Protein 6L1K (pdb70)

Foldseek 3Di:
DDDDADFQAAEAEADPPLLVLLVVQCVPWDPQAEEEEEEEDPCPVCVVVVNVVSNVVSCVVNVRHYDYDYHADPQGAVVSLVVLLVCCQVVVHQEYEQEEAQRSLLSRLLNFQSNPDPDDSCCLFVVVDPGDAGSAYEYEYLDDDLPQQGAQKHWHAHVVVRRITMRGDNNSGHHYYYHYLQSQLPPDLVVLLLRLLVLLLLLVQLQLFPFDDLVQLNVVSLVLNLLSLVLVLVCSVVVRDRVSSSSSSVSSVCSNSCPSSPRGDGKCLQVLLLVLVVVVDVDRSSLSSLQQVLLVCVLLCPLCVVSLLVSLCSRVVGSDNVVSSVVSNVSSVSSVHDHAPVVVVDDLPCQLVSLCVSQPPHQFGIDSDTAGSVSSSSSNVSRD

Organism: Fusobacterium nucleatum subsp. nucleatum (strain ATCC 25586 / DSM 15643 / BCRC 10681 / CIP 101130 / JCM 8532 / KCTC 2640 / LMG 13131 / VPI 4355) (NCBI:txid190304)

Radius of gyration: 21.59 Å; Cα contacts (8 Å, |Δi|>4): 671; chains: 1; bounding box: 54×43×61 Å

Sequence (384 aa):
DNFNYKNDTKIIFGKDNYSEIGKNIKIFSKKTPKILLHYEADGELIKKLGIYEKVISSLKEFDIEFIELGGVVPNPRLSLVYEGIKICKEENITFILAVGGASVIDSAKAISLGAVDNGDVWDFFTAKRIPQDTLGIGVVLTIPGAGSEMSESSIITDENKKQKAVCDTEVNFPKFAILNPEVCYTIPDRLMAAGIVDILSHLMERYFTKSIDTALSDSLIEATMKIVIKYGPLLMKDRKNYNYCSQIMWAATMAHNGMIACGRVADWASHRRIEHEISGIYDLTHGIGMAIIFPAWMKYTKNIRPQIFEKFFKEVFNTVNIDEGINKLEEFFKSLGINLKLSDYGITEEYFSLMAEKALGNSETLGRFMQLNKQDIINILNLAK

InterPro domains:
  IPR001670 Alcohol dehydrogenase, iron-type/glycerol dehydrogenase GldA [PF00465] (10-182)
  IPR018211 Alcohol dehydrogenase, iron-type, conserved site [PS00060] (269-289)
  IPR044731 Butanol dehydrogenase-like [PTHR43633] (1-383)
  IPR044731 Butanol dehydrogenase-like [cd08187] (3-382)
  IPR056798 Fe-containing alcohol dehydrogenase-like, C-terminal [PF25137] (194-382)

Solvent-accessible surface area: 17278 Å² total; per-residue (Å²): 1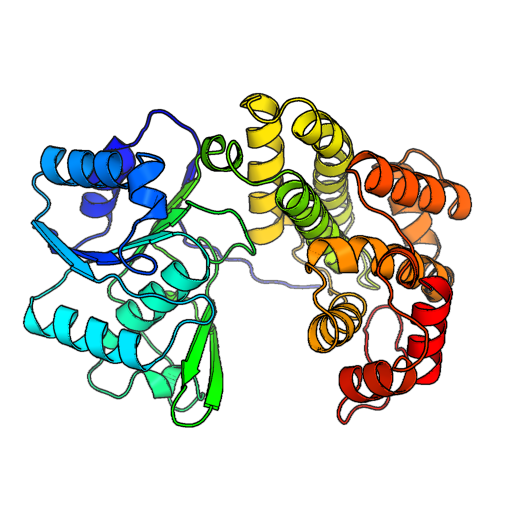28,154,118,153,90,127,40,76,13,84,54,13,75,10,79,121,29,46,40,53,0,0,105,1,0,85,107,73,12,141,112,106,10,41,0,0,1,0,13,49,41,95,2,93,69,12,79,168,59,18,11,38,92,96,1,41,67,4,0,166,108,31,135,7,108,62,48,64,22,19,36,2,58,108,86,9,107,7,75,36,0,87,67,0,14,102,31,4,99,114,66,113,10,23,0,0,0,0,1,3,7,50,14,0,0,11,1,0,2,0,0,1,1,1,15,63,20,152,39,64,2,9,24,14,10,42,98,133,83,137,10,152,84,14,42,1,5,0,0,7,9,4,88,43,50,89,2,12,7,7,35,59,28,0,58,1,12,7,74,147,133,170,82,132,14,77,5,88,25,67,33,4,18,1,69,0,0,6,2,6,0,51,16,4,41,88,25,79,82,110,87,8,2,3,24,0,0,50,14,0,2,42,4,0,8,43,0,2,3,123,16,107,138,18,73,131,14,9,57,71,0,10,55,16,0,97,60,0,26,128,40,0,27,70,0,18,168,66,36,144,37,59,77,48,0,14,61,3,12,109,4,12,7,50,2,40,40,18,102,7,14,28,15,24,89,18,7,91,0,2,72,92,2,1,96,11,0,40,60,55,51,150,10,40,70,0,4,0,0,0,4,0,3,4,3,4,0,66,59,0,57,126,72,75,62,147,9,0,69,71,0,0,95,77,8,14,115,24,93,78,29,93,69,0,5,77,91,0,36,98,12,0,136,49,7,69,6,84,33,126,0,66,73,65,59,3,83,94,122,82,6,49,69,2,0,73,94,5,19,49,165,66,145,50,20,10,106,4,44,121,0,66,81,99,20,0,26,46,0,0,60,82,5,103

Secondary structure (DSSP, 8-state):
--------PEEEE-SS-THHHHHHHHHHSPSS-EEEEEEETTSHHHHHTTHHHHHHHHHHHTT-EEEEEEEE-SS-BHHHHHHHHHHHHHHT--EEEEEESHHHHHHHHHHHHHHT-SS-THHHHTTS--------EEEEESS--S-GGG-SEEEEEETTTTEEEEEE-GGGS-SEEEE-GGGGGGS-HHHHHHHHHHHHHHHHHHHS-S--S-HHHHHHHHHHHHHHHHHHHHHHHSTT-HHHHHHHHHHHHHHHH-GGGTT-----HHHHHHHHHHHHS---HHHHHHHHHHHHHHHHTTT-HHHHHHHHHHHHS-S-HHHHHHHHHHHHHHTT----GGGGT--STTHHHHHHHHHTT-S-B-SSS-B-HHHHHHHHHHH-

CATH classification: 3.40.50.1970 (+1 more: 1.20.1090.10)

B-factor: mean 29.01, std 11.13, range [10.98, 73.54]

Nearest PDB structures (foldseek):
  7fjg-assembly1_A  TM=9.986E-01  e=8.943E-63  Fusobacterium nucleatum subsp. nucleatum ATCC 25586
  7w9x-assembly1_A  TM=9.198E-01  e=1.459E-39  Bacillus spizizenii ATCC 6633 = JCM 2499
  7w9y-assembly1_B  TM=8.621E-01  e=3.861E-37  Bacillus spizizenii ATCC 6633 = JCM 2499
  1vlj-assembly1_A  TM=8.525E-01  e=1.214E-35  Thermotoga maritima MSB8
  7w9z-assembly1_B  TM=7.978E-01  e=3.936E-33  Bacillus spizizenii ATCC 6633 = JCM 2499

Structure (mmCIF, N/CA/C/O backbone):
data_6L1K
#
_entry.id   6L1K
#
_cell.length_a   64.773
_cell.length_b   78.846
_cell.length_c   215.218
_cell.angle_alpha   90.000
_cell.angle_beta   90.000
_cell.angle_gamma   90.000
#
_symmetry.space_group_name_H-M   'I 2 2 2'
#
loop_
_entity.id
_entity.type
_entity.pdbx_description
1 polymer 'NADH-dependent butanol dehydrogenase A'
2 non-polymer 'PHOSPHATE ION'
3 water water
#
loop_
_atom_site.group_PDB
_atom_site.id
_atom_site.type_symbol
_atom_site.label_atom_id
_atom_site.label_alt_id
_atom_site.label_comp_id
_atom_site.label_asym_id
_atom_site.label_entity_id
_atom_site.label_seq_id
_atom_site.pdbx_PDB_ins_code
_atom_site.Cartn_x
_atom_site.Cartn_y
_atom_site.Cartn_z
_atom_site.occupancy
_atom_site.B_iso_or_equiv
_atom_site.auth_seq_id
_atom_site.auth_comp_id
_atom_site.auth_asym_id
_atom_site.auth_atom_id
_atom_site.pdbx_PDB_model_num
ATOM 1 N N . ASP A 1 2 ? -17.03242 5.31780 -37.65460 1.000 44.30061 2 ASP A N 1
ATOM 2 C CA . ASP A 1 2 ? -17.58202 5.43473 -36.30473 1.000 47.26695 2 ASP A CA 1
ATOM 3 C C . ASP A 1 2 ? -16.51176 5.25983 -35.22011 1.000 44.36900 2 ASP A C 1
ATOM 4 O O . ASP A 1 2 ? -15.40201 4.78192 -35.48612 1.000 38.51307 2 ASP A O 1
ATOM 9 N N . ASN A 1 3 ? -16.88398 5.63308 -33.99706 1.000 33.80434 3 ASN A N 1
ATOM 10 C CA . ASN A 1 3 ? -15.95200 5.76877 -32.89059 1.000 33.36901 3 ASN A CA 1
ATOM 11 C C . ASN A 1 3 ? -15.36253 4.42164 -32.47913 1.000 32.25824 3 ASN A C 1
ATOM 12 O O . ASN A 1 3 ? -15.95563 3.35758 -32.67819 1.000 30.77897 3 ASN A O 1
ATOM 17 N N . PHE A 1 4 ? -14.18039 4.48426 -31.87087 1.000 28.96142 4 PHE A N 1
ATOM 18 C CA . PHE A 1 4 ? -13.53806 3.28726 -31.34705 1.000 26.78877 4 PHE A CA 1
ATOM 19 C C . PHE A 1 4 ? -12.55593 3.69229 -30.26262 1.000 26.52039 4 PHE A C 1
ATOM 20 O O . PHE A 1 4 ? -12.08602 4.83431 -30.21388 1.000 23.64957 4 PHE A O 1
ATOM 28 N N . ASN A 1 5 ? -12.23503 2.72065 -29.41282 1.000 21.71901 5 ASN A N 1
ATOM 29 C CA . ASN A 1 5 ? -11.18591 2.83543 -28.41645 1.000 23.16544 5 ASN A CA 1
ATOM 30 C C . ASN A 1 5 ? -10.10686 1.81208 -28.72804 1.000 26.70170 5 ASN A C 1
ATOM 31 O O . ASN A 1 5 ? -10.39524 0.70973 -29.20455 1.000 25.78249 5 ASN A O 1
ATOM 36 N N . TYR A 1 6 ? -8.86175 2.17506 -28.45137 1.000 22.34704 6 TYR A N 1
ATOM 37 C CA . TYR A 1 6 ? -7.75064 1.26437 -28.67672 1.000 22.78551 6 TYR A CA 1
ATOM 38 C C . TYR A 1 6 ? -6.82374 1.31725 -27.47808 1.000 24.25266 6 TYR A C 1
ATOM 39 O O . TYR A 1 6 ? -6.48528 2.40246 -27.00540 1.000 20.92022 6 TYR A O 1
ATOM 48 N N . LYS A 1 7 ? -6.39631 0.14832 -27.00394 1.000 24.04471 7 LYS A N 1
ATOM 49 C CA . LYS A 1 7 ? -5.35677 0.10394 -25.98302 1.000 24.92830 7 LYS A CA 1
ATOM 50 C C . LYS A 1 7 ? -4.70197 -1.26701 -26.00481 1.000 29.20172 7 LYS A C 1
ATOM 51 O O . LYS A 1 7 ? -5.39260 -2.28899 -26.03528 1.000 27.58038 7 LYS A O 1
ATOM 57 N N . ASN A 1 8 ? -3.37695 -1.28711 -25.98532 1.000 26.11001 8 ASN A N 1
ATOM 58 C CA . ASN A 1 8 ? -2.64243 -2.52887 -25.80446 1.000 25.73296 8 ASN A CA 1
ATOM 59 C C . ASN A 1 8 ? -1.41250 -2.21823 -24.97252 1.000 29.23436 8 ASN A C 1
ATOM 60 O O . ASN A 1 8 ? -0.55492 -1.44192 -25.40402 1.000 35.00544 8 ASN A O 1
ATOM 65 N N . ASP A 1 9 ? -1.33696 -2.84142 -23.79350 1.000 26.23224 9 ASP A N 1
ATOM 66 C CA . ASP A 1 9 ? -0.37246 -2.56390 -22.73420 1.000 32.02839 9 ASP A CA 1
ATOM 67 C C . ASP A 1 9 ? 0.94674 -3.32004 -22.87596 1.000 29.19085 9 ASP A C 1
ATOM 68 O O . ASP A 1 9 ? 1.90423 -2.99750 -22.16653 1.000 30.26284 9 ASP A O 1
ATOM 73 N N . THR A 1 10 ? 1.00573 -4.33595 -23.72630 1.000 25.04479 10 THR A N 1
ATOM 74 C CA . THR A 1 10 ? 2.09146 -5.30287 -23.68539 1.000 22.01055 10 THR A CA 1
ATOM 75 C C . THR A 1 10 ? 3.34264 -4.74158 -24.34791 1.000 22.63513 10 THR A C 1
ATOM 76 O O . THR A 1 10 ? 3.28401 -4.23230 -25.47182 1.000 20.80887 10 THR A O 1
ATOM 80 N N . LYS A 1 11 ? 4.47699 -4.83352 -23.65360 1.000 18.95906 11 LYS A N 1
ATOM 81 C CA . LYS A 1 11 ? 5.74410 -4.43472 -24.25304 1.000 21.32649 11 LYS A CA 1
ATOM 82 C C . LYS A 1 11 ? 6.21663 -5.54091 -25.19124 1.000 19.55762 11 LYS A C 1
ATOM 83 O O . LYS A 1 11 ? 6.31690 -6.70297 -24.78685 1.000 21.02280 11 LYS A O 1
ATOM 89 N N . ILE A 1 12 ? 6.48761 -5.18949 -26.44835 1.000 18.32658 12 ILE A N 1
ATOM 90 C CA . ILE A 1 12 ? 6.96570 -6.14760 -27.44820 1.000 18.74129 12 ILE A CA 1
ATOM 91 C C . ILE A 1 12 ? 8.47888 -6.04621 -27.52431 1.000 20.35604 12 ILE A C 1
ATOM 92 O O . ILE A 1 12 ? 9.01872 -4.95373 -27.71067 1.000 22.92282 12 ILE A O 1
ATOM 97 N N . ILE A 1 13 ? 9.16128 -7.17988 -27.38763 1.000 19.28553 13 ILE A N 1
ATOM 98 C CA . ILE A 1 13 ? 10.61349 -7.25946 -27.49788 1.000 20.78727 13 ILE A CA 1
ATOM 99 C C . ILE A 1 13 ? 10.88567 -8.14866 -28.70507 1.000 18.82741 13 ILE A C 1
ATOM 100 O O . ILE A 1 13 ? 10.73463 -9.37301 -28.62530 1.000 18.26906 13 ILE A O 1
ATOM 105 N N . PHE A 1 14 ? 11.25405 -7.54002 -29.82937 1.000 18.05018 14 PHE A N 1
ATOM 106 C CA . PHE A 1 14 ? 11.28451 -8.22226 -31.12032 1.000 19.70268 14 PHE A CA 1
ATOM 107 C C . PHE A 1 14 ? 12.72054 -8.44539 -31.55840 1.000 19.31859 14 PHE A C 1
ATOM 108 O O . PHE A 1 14 ? 13.51705 -7.50685 -31.55321 1.000 21.37595 14 PHE A O 1
ATOM 116 N N . GLY A 1 15 ? 13.04094 -9.67758 -31.96666 1.000 20.10079 15 GLY A N 1
ATOM 117 C CA . GLY A 1 15 ? 14.33390 -9.92159 -32.57101 1.000 21.95288 15 GLY A CA 1
ATOM 118 C C . GLY A 1 15 ? 14.98198 -11.16836 -32.00220 1.000 23.41719 15 GLY A C 1
ATOM 119 O O . GLY A 1 15 ? 14.33415 -11.98402 -31.33865 1.000 22.62043 15 GLY A O 1
ATOM 120 N N . LYS A 1 16 ? 16.28393 -11.30776 -32.25066 1.000 25.14651 16 LYS A N 1
ATOM 121 C CA . LYS A 1 16 ? 17.03682 -12.50328 -31.89126 1.000 25.03683 16 LYS A CA 1
ATOM 122 C C . LYS A 1 16 ? 18.29397 -12.11993 -31.11582 1.000 26.40581 16 LYS A C 1
ATOM 123 O O . LYS A 1 16 ? 18.64374 -10.94198 -30.99791 1.000 28.33995 16 LYS A O 1
ATOM 129 N N . ASP A 1 17 ? 18.98821 -13.14203 -30.60058 1.000 30.58935 17 ASP A N 1
ATOM 130 C CA . ASP A 1 17 ? 20.29231 -12.97081 -29.93965 1.000 32.66561 17 ASP A CA 1
ATOM 131 C C . ASP A 1 17 ? 20.19954 -12.00805 -28.75908 1.000 32.20768 17 ASP A C 1
ATOM 132 O O . ASP A 1 17 ? 21.10428 -11.20877 -28.51111 1.000 38.96071 17 ASP A O 1
ATOM 137 N N . ASN A 1 18 ? 19.10136 -12.08079 -28.02386 1.000 30.10108 18 ASN A N 1
ATOM 138 C CA . ASN A 1 18 ? 18.77019 -11.05780 -27.04043 1.000 36.43910 18 ASN A CA 1
ATOM 139 C C . ASN A 1 18 ? 18.16023 -11.69067 -25.79858 1.000 37.47911 18 ASN A C 1
ATOM 140 O O . ASN A 1 18 ? 17.24049 -11.13784 -25.18935 1.000 35.33413 18 ASN A O 1
ATOM 145 N N . TYR A 1 19 ? 18.64861 -12.86984 -25.41100 1.000 37.29674 19 TYR A N 1
ATOM 146 C CA . TYR A 1 19 ? 17.99384 -13.60410 -24.33315 1.000 35.91308 19 TYR A CA 1
ATOM 147 C C . TYR A 1 19 ? 18.18712 -12.95334 -22.97158 1.000 31.07139 19 TYR A C 1
ATOM 148 O O . TYR A 1 19 ? 17.42809 -13.25728 -22.04392 1.000 32.34663 19 TYR A O 1
ATOM 157 N N . SER A 1 20 ? 19.15561 -12.04623 -22.83442 1.000 30.11902 20 SER A N 1
ATOM 158 C CA . SER A 1 20 ? 19.25259 -11.27699 -21.60244 1.000 33.10389 20 SER A CA 1
ATOM 159 C C . SER A 1 20 ? 18.04092 -10.37831 -21.40647 1.000 34.88343 20 SER A C 1
ATOM 160 O O . SER A 1 20 ? 17.81929 -9.89662 -20.29126 1.000 31.71202 20 SER A O 1
ATOM 163 N N . GLU A 1 21 ? 17.25183 -10.14059 -22.46518 1.000 31.42242 21 GLU A N 1
ATOM 164 C CA . GLU A 1 21 ? 16.02037 -9.37609 -22.30077 1.000 30.19573 21 GLU A CA 1
ATOM 165 C C . GLU A 1 21 ? 15.07233 -10.04886 -21.31369 1.000 24.61172 21 GLU A C 1
ATOM 166 O O . GLU A 1 21 ? 14.26358 -9.36558 -20.67716 1.000 26.35976 21 GLU A O 1
ATOM 172 N N . ILE A 1 22 ? 15.14353 -11.37914 -21.18242 1.000 23.35684 22 ILE A N 1
ATOM 173 C CA . ILE A 1 22 ? 14.27365 -12.09145 -20.24565 1.000 26.57886 22 ILE A CA 1
ATOM 174 C C . ILE A 1 22 ? 14.52565 -11.60666 -18.82061 1.000 27.86617 22 ILE A C 1
ATOM 175 O O . ILE A 1 22 ? 13.61400 -11.13470 -18.12845 1.000 25.84527 22 ILE A O 1
ATOM 180 N N . GLY A 1 23 ? 15.77412 -11.71548 -18.36449 1.000 31.87964 23 GLY A N 1
ATOM 181 C CA . GLY A 1 23 ? 16.09479 -11.27716 -17.01308 1.000 31.85049 23 GLY A CA 1
ATOM 182 C C . GLY A 1 23 ? 15.88125 -9.78924 -16.81861 1.000 30.08155 23 GLY A C 1
ATOM 183 O O . GLY A 1 23 ? 15.33900 -9.36464 -15.79827 1.000 31.43577 23 GLY A O 1
ATOM 184 N N . LYS A 1 24 ? 16.28096 -8.97856 -17.80879 1.000 30.71647 24 LYS A N 1
ATOM 185 C CA . LYS A 1 24 ? 16.10942 -7.52979 -17.70546 1.000 30.92074 24 LYS A CA 1
ATOM 186 C C . LYS A 1 24 ? 14.64765 -7.16001 -17.49574 1.000 29.75268 24 LYS A C 1
ATOM 187 O O . LYS A 1 24 ? 14.32342 -6.30486 -16.66569 1.000 27.99867 24 LYS A O 1
ATOM 193 N N . ASN A 1 25 ? 13.74535 -7.78372 -18.25217 1.000 27.06251 25 ASN A N 1
ATOM 194 C CA . ASN A 1 25 ? 12.35730 -7.34824 -18.18603 1.000 27.79278 25 ASN A CA 1
ATOM 195 C C . ASN A 1 25 ? 11.61590 -7.94376 -16.99925 1.000 25.47156 25 ASN A C 1
ATOM 196 O O . ASN A 1 25 ? 10.66633 -7.32852 -16.50423 1.000 27.03742 25 ASN A O 1
ATOM 201 N N . ILE A 1 26 ? 12.01930 -9.12539 -16.52760 1.000 28.09275 26 ILE A N 1
ATOM 202 C CA . ILE A 1 26 ? 11.48637 -9.61329 -15.25880 1.000 26.72237 26 ILE A CA 1
ATOM 203 C C . ILE A 1 26 ? 11.78862 -8.61764 -14.14680 1.000 28.65719 26 ILE A C 1
ATOM 204 O O . ILE A 1 26 ? 10.91783 -8.29014 -13.33103 1.000 33.70826 26 ILE A O 1
ATOM 209 N N . LYS A 1 27 ? 13.02009 -8.10545 -14.10495 1.000 30.22642 27 LYS A N 1
ATOM 210 C CA . LYS A 1 27 ? 13.36244 -7.13040 -13.07338 1.000 36.17106 27 LYS A CA 1
ATOM 211 C C . LYS A 1 27 ? 12.60318 -5.82401 -13.26148 1.000 36.38653 27 LYS A C 1
ATOM 212 O O . LYS A 1 27 ? 12.26627 -5.16203 -12.27290 1.000 33.24730 27 LYS A O 1
ATOM 218 N N . ILE A 1 28 ? 12.29997 -5.45058 -14.51087 1.000 32.09952 28 ILE A N 1
ATOM 219 C CA . ILE A 1 28 ? 11.54826 -4.22143 -14.75750 1.000 29.82389 28 ILE A CA 1
ATOM 220 C C . ILE A 1 28 ? 10.14817 -4.32428 -14.16931 1.000 34.83908 28 ILE A C 1
ATOM 221 O O . ILE A 1 28 ? 9.66554 -3.40050 -13.50091 1.000 36.11530 28 ILE A O 1
ATOM 226 N N . PHE A 1 29 ? 9.47798 -5.45267 -14.38949 1.000 28.58235 29 PHE A N 1
ATOM 227 C CA . PHE A 1 29 ? 8.05245 -5.52981 -14.10607 1.000 27.99822 29 PHE A CA 1
ATOM 228 C C . PHE A 1 29 ? 7.70484 -6.22408 -12.79311 1.000 32.44868 29 PHE A C 1
ATOM 229 O O . PHE A 1 29 ? 6.55810 -6.12303 -12.34918 1.000 35.41811 29 PHE A O 1
ATOM 237 N N . SER A 1 30 ? 8.64022 -6.91661 -12.16043 1.000 34.12646 30 SER A N 1
ATOM 238 C CA . SER A 1 30 ? 8.34865 -7.57447 -10.89644 1.000 36.50406 30 SER A CA 1
ATOM 239 C C . SER A 1 30 ? 8.66530 -6.66151 -9.71600 1.000 37.09602 30 SER A C 1
ATOM 240 O O . SER A 1 30 ? 9.51709 -5.76956 -9.80339 1.000 35.93739 30 SER A O 1
ATOM 243 N N . LYS A 1 31 ? 7.96230 -6.90341 -8.60437 1.000 43.83138 31 LYS A N 1
ATOM 244 C CA . LYS A 1 31 ? 8.38031 -6.39869 -7.29905 1.000 45.96654 31 LYS A CA 1
ATOM 245 C C . LYS A 1 31 ? 9.82605 -6.81435 -7.03316 1.000 54.72236 31 LYS A C 1
ATOM 246 O O . LYS A 1 31 ? 10.29449 -7.84747 -7.52969 1.000 47.69831 31 LYS A O 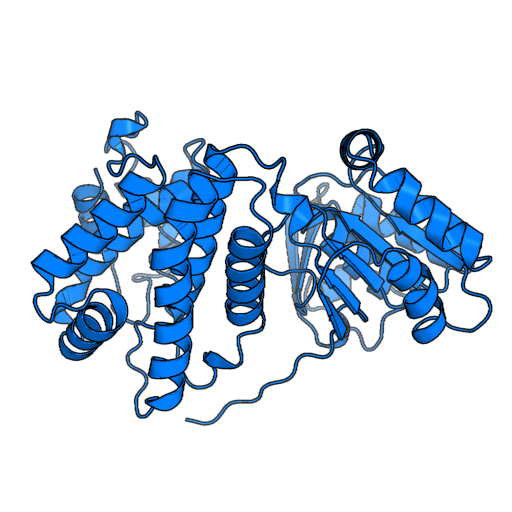1
ATOM 252 N N . LYS A 1 32 ? 10.54894 -5.99038 -6.26471 1.000 54.98098 32 LYS A N 1
ATOM 253 C CA . LYS A 1 32 ? 11.99369 -6.17086 -6.15357 1.000 53.82104 32 LYS A CA 1
ATOM 254 C C . LYS A 1 32 ? 12.30903 -7.51696 -5.50812 1.000 54.11779 32 LYS A C 1
ATOM 255 O O . LYS A 1 32 ? 11.49205 -8.10216 -4.79617 1.000 54.30302 32 LYS A O 1
ATOM 261 N N . THR A 1 33 ? 13.50905 -8.01410 -5.78655 1.000 56.49989 33 THR A N 1
ATOM 262 C CA . THR A 1 33 ? 13.82398 -9.41389 -5.56903 1.000 54.76120 33 THR A CA 1
ATOM 263 C C . THR A 1 33 ? 12.74230 -10.24332 -6.25452 1.000 48.15342 33 THR A C 1
ATOM 264 O O . THR A 1 33 ? 11.82655 -10.75356 -5.59321 1.000 43.42752 33 THR A O 1
ATOM 268 N N . PRO A 1 34 ? 12.77526 -10.35088 -7.57928 1.000 44.90562 34 PRO A N 1
ATOM 269 C CA . PRO A 1 34 ? 11.83268 -11.24434 -8.25156 1.000 37.64879 34 PRO A CA 1
ATOM 270 C C . PRO A 1 34 ? 12.04971 -12.68515 -7.82096 1.000 35.67587 34 PRO A C 1
ATOM 271 O O . PRO A 1 34 ? 13.17105 -13.12302 -7.55326 1.000 35.57244 34 PRO A O 1
ATOM 275 N N . LYS A 1 35 ? 10.94595 -13.41205 -7.73410 1.000 28.60252 35 LYS A N 1
ATOM 276 C CA . LYS A 1 35 ? 10.95107 -14.85885 -7.57060 1.000 31.64618 35 LYS A CA 1
ATOM 277 C C . LYS A 1 35 ? 9.84288 -15.35660 -8.48222 1.000 30.52675 35 LYS A C 1
ATOM 278 O O . LYS A 1 35 ? 8.66803 -15.07109 -8.23471 1.000 27.56065 35 LYS A O 1
ATOM 284 N N . ILE A 1 36 ? 10.20114 -16.03885 -9.56901 1.000 27.94206 36 ILE A N 1
ATOM 285 C CA . ILE A 1 36 ? 9.24410 -16.23680 -10.64693 1.000 26.13123 36 ILE A CA 1
ATOM 286 C C . ILE A 1 36 ? 8.82980 -17.69688 -10.72464 1.000 27.66799 36 ILE A C 1
ATOM 287 O O . ILE A 1 36 ? 9.57371 -18.61524 -10.35154 1.000 27.02638 36 ILE A O 1
ATOM 292 N N . LEU A 1 37 ? 7.61033 -17.89909 -11.19765 1.000 23.96672 37 LEU A N 1
ATOM 293 C CA . LEU A 1 37 ? 7.13190 -19.21498 -11.58978 1.000 26.01442 37 LEU A CA 1
ATOM 294 C C . LEU A 1 37 ? 7.39597 -19.39679 -13.07927 1.000 31.50762 37 LEU A C 1
ATOM 295 O O . LEU A 1 37 ? 6.89962 -18.61173 -13.90187 1.000 25.11001 37 LEU A O 1
ATOM 300 N N . LEU A 1 38 ? 8.17775 -20.42398 -13.42314 1.000 27.47278 38 LEU A N 1
ATOM 301 C CA . LEU A 1 38 ? 8.51150 -20.74093 -14.81183 1.000 29.11914 38 LEU A CA 1
ATOM 302 C C . LEU A 1 38 ? 7.53106 -21.79805 -15.30733 1.000 28.12798 38 LEU A C 1
ATOM 303 O O . LEU A 1 38 ? 7.56333 -22.94275 -14.84819 1.000 33.50342 38 LEU A O 1
ATOM 308 N N . HIS A 1 39 ? 6.66865 -21.41632 -16.25188 1.000 26.01718 39 HIS A N 1
ATOM 309 C CA . HIS A 1 39 ? 5.50709 -22.19943 -16.66069 1.000 28.83668 39 HIS A CA 1
ATOM 310 C C . HIS A 1 39 ? 5.66685 -22.65415 -18.11112 1.000 29.87938 39 HIS A C 1
ATOM 311 O O . HIS A 1 39 ? 6.10418 -21.87436 -18.96471 1.000 27.70754 39 HIS A O 1
ATOM 318 N N . TYR A 1 40 ? 5.32599 -23.91282 -18.39732 1.000 30.17632 40 TYR A N 1
ATOM 319 C CA . TYR A 1 40 ? 5.52482 -24.44113 -19.74810 1.000 32.42681 40 TYR A CA 1
ATOM 320 C C . TYR A 1 40 ? 4.70602 -25.71512 -19.94733 1.000 36.30919 40 TYR A C 1
ATOM 321 O O . TYR A 1 40 ? 4.08843 -26.24109 -19.01549 1.000 35.55151 40 TYR A O 1
ATOM 330 N N . GLU A 1 41 ? 4.73726 -26.22451 -21.18361 1.000 35.81037 41 GLU A N 1
ATOM 331 C CA . GLU A 1 41 ? 3.93754 -27.38025 -21.58053 1.000 34.01244 41 GLU A CA 1
ATOM 332 C C . GLU A 1 41 ? 4.59822 -28.68429 -21.15770 1.000 32.67329 41 GLU A C 1
ATOM 333 O O . GLU A 1 41 ? 5.81505 -28.84257 -21.27854 1.000 37.98717 41 GLU A O 1
ATOM 339 N N . ALA A 1 42 ? 3.77718 -29.63143 -20.70067 1.000 38.85927 42 ALA A N 1
ATOM 340 C CA . ALA A 1 42 ? 4.20542 -31.00260 -20.39231 1.000 41.03367 42 ALA A CA 1
ATOM 341 C C . ALA A 1 42 ? 5.43475 -30.92191 -19.48777 1.000 39.86390 42 ALA A C 1
ATOM 342 O O . ALA A 1 42 ? 5.44719 -30.11745 -18.54757 1.000 42.31846 42 ALA A O 1
ATOM 344 N N . ASP A 1 43 ? 6.48026 -31.70890 -19.72606 1.000 42.03069 43 ASP A N 1
ATOM 345 C CA . ASP A 1 43 ? 7.69104 -31.62883 -18.92427 1.000 46.59372 43 ASP A CA 1
ATOM 346 C C . ASP A 1 43 ? 8.76439 -30.79028 -19.60179 1.000 47.12172 43 ASP A C 1
ATOM 347 O O . ASP A 1 43 ? 9.94173 -30.88998 -19.24034 1.000 45.65466 43 ASP A O 1
ATOM 352 N N . GLY A 1 44 ? 8.37478 -29.95713 -20.56730 1.000 46.28311 44 GLY A N 1
ATOM 353 C CA . GLY A 1 44 ? 9.31136 -29.09050 -21.25412 1.000 44.89212 44 GLY A CA 1
ATOM 354 C C . GLY A 1 44 ? 10.17168 -29.76623 -22.29487 1.000 48.39395 44 GLY A C 1
ATOM 355 O O . GLY A 1 44 ? 11.17392 -29.18179 -22.72097 1.000 46.26834 44 GLY A O 1
ATOM 356 N N . GLU A 1 45 ? 9.80326 -30.97656 -22.73175 1.000 48.14517 45 GLU A N 1
ATOM 357 C CA . GLU A 1 45 ? 10.68685 -31.75836 -23.59442 1.000 50.82372 45 GLU A CA 1
ATOM 358 C C . GLU A 1 45 ? 11.01056 -31.01192 -24.88466 1.000 51.02949 45 GLU A C 1
ATOM 359 O O . GLU A 1 45 ? 12.14298 -31.07602 -25.38136 1.000 54.90350 45 GLU A O 1
ATOM 365 N N . LEU A 1 46 ? 10.04025 -30.27982 -25.42992 1.000 48.40412 46 LEU A N 1
ATOM 366 C CA . LEU A 1 46 ? 10.26321 -29.55504 -26.67393 1.000 52.21317 46 LEU A CA 1
ATOM 367 C C . LEU A 1 46 ? 11.23141 -28.40014 -26.44244 1.000 52.06191 46 LEU A C 1
ATOM 368 O O . LEU A 1 46 ? 12.35646 -28.42854 -26.95197 1.000 50.78598 46 LEU A O 1
ATOM 373 N N . ILE A 1 47 ? 10.81846 -27.39536 -25.65887 1.000 51.91042 47 ILE A N 1
ATOM 374 C CA . ILE A 1 47 ? 11.64805 -26.20908 -25.45549 1.000 44.68052 47 ILE A CA 1
ATOM 375 C C . ILE A 1 47 ? 13.02702 -26.57878 -24.93919 1.000 44.01085 47 ILE A C 1
ATOM 376 O O . ILE A 1 47 ? 13.98272 -25.81099 -25.11166 1.000 43.47681 47 ILE A O 1
ATOM 381 N N . LYS A 1 48 ? 13.15761 -27.75024 -24.31170 1.000 44.64989 48 LYS A N 1
ATOM 382 C CA . LYS A 1 48 ? 14.46498 -28.21969 -23.87210 1.000 47.40307 48 LYS A CA 1
ATOM 383 C C . LYS A 1 48 ? 15.31697 -28.65704 -25.05902 1.000 51.12178 48 LYS A C 1
ATOM 384 O O . LYS A 1 48 ? 16.48378 -28.26269 -25.17749 1.000 49.34946 48 LYS A O 1
ATOM 390 N N . LYS A 1 49 ? 14.75062 -29.46658 -25.95755 1.000 49.30885 49 LYS A N 1
ATOM 391 C CA . LYS A 1 49 ? 15.54325 -29.93821 -27.08751 1.000 54.84231 49 LYS A CA 1
ATOM 392 C C . LYS A 1 49 ? 15.83180 -28.81391 -28.07530 1.000 54.62248 49 LYS A C 1
ATOM 393 O O . LYS A 1 49 ? 16.89585 -28.80219 -28.70706 1.000 56.17153 49 LYS A O 1
ATOM 399 N N . LEU A 1 50 ? 14.91359 -27.85449 -28.20562 1.000 53.23388 50 LEU A N 1
ATOM 400 C CA . LEU A 1 50 ? 15.15277 -26.67936 -29.03338 1.000 50.54020 50 LEU A CA 1
ATOM 401 C C . LEU A 1 50 ? 16.21093 -25.75341 -28.44781 1.000 49.11514 50 LEU A C 1
ATOM 402 O O . LEU A 1 50 ? 16.61541 -24.79794 -29.11835 1.000 51.32938 50 LEU A O 1
ATOM 407 N N . GLY A 1 51 ? 16.66544 -26.00486 -27.22453 1.000 46.24643 51 GLY A N 1
ATOM 408 C CA . GLY A 1 51 ? 17.62131 -25.13089 -26.58484 1.000 45.00045 51 GLY A CA 1
ATOM 409 C C . GLY A 1 51 ? 17.03382 -23.87464 -25.98539 1.000 41.62463 51 GLY A C 1
ATOM 410 O O . GLY A 1 51 ? 17.79165 -23.05102 -25.46010 1.000 40.54710 51 GLY A O 1
ATOM 411 N N . ILE A 1 52 ? 15.71166 -23.69794 -26.04148 1.000 38.90158 52 ILE A N 1
ATOM 412 C CA . ILE A 1 52 ? 15.10394 -22.49625 -25.47440 1.000 38.70951 52 ILE A CA 1
ATOM 413 C C . ILE A 1 52 ? 15.12782 -22.54858 -23.94837 1.000 38.53366 52 ILE A C 1
ATOM 414 O O . ILE A 1 52 ? 15.33471 -21.52730 -23.28092 1.000 32.59216 52 ILE A O 1
ATOM 419 N N . TYR A 1 53 ? 14.90609 -23.73288 -23.37404 1.000 39.33916 53 TYR A N 1
ATOM 420 C CA . TYR A 1 53 ? 14.92627 -23.87257 -21.92129 1.000 37.03892 53 TYR A CA 1
ATOM 421 C C . TYR A 1 53 ? 16.25394 -23.40378 -21.34141 1.000 38.03077 53 TYR A C 1
ATOM 422 O O . TYR A 1 53 ? 16.28713 -22.57176 -20.42782 1.000 39.29435 53 TYR A O 1
ATOM 431 N N . GLU A 1 54 ? 17.36648 -23.90768 -21.88165 1.000 38.01942 54 GLU A N 1
ATOM 432 C CA . GLU A 1 54 ? 18.67396 -23.56232 -21.33030 1.000 39.39022 54 GLU A CA 1
ATOM 433 C C . GLU A 1 54 ? 18.96569 -22.07393 -21.46360 1.000 37.24564 54 GLU A C 1
ATOM 434 O O . GLU A 1 54 ? 19.63623 -21.48684 -20.60678 1.000 36.21732 54 GLU A O 1
ATOM 440 N N . LYS A 1 55 ? 18.48764 -21.44695 -22.53660 1.000 34.09672 55 LYS A N 1
ATOM 441 C CA . LYS A 1 55 ? 18.70329 -20.01341 -22.68753 1.000 33.14113 55 LYS A CA 1
ATOM 442 C C . LYS A 1 55 ? 17.87214 -19.22132 -21.68569 1.000 33.28120 55 LYS A C 1
ATOM 443 O O . LYS A 1 55 ? 18.32955 -18.18716 -21.18133 1.000 30.56679 55 LYS A O 1
ATOM 449 N N . VAL A 1 56 ? 16.66395 -19.69527 -21.37529 1.000 30.16744 56 VAL A N 1
ATOM 450 C CA . VAL A 1 56 ? 15.85664 -19.04358 -20.34998 1.000 29.65443 56 VAL A CA 1
ATOM 451 C C . VAL A 1 56 ? 16.54442 -19.15923 -18.99317 1.000 32.90198 56 VAL A C 1
ATOM 452 O O . VAL A 1 56 ? 16.80161 -18.15315 -18.32588 1.000 30.19183 56 VAL A O 1
ATOM 456 N N . ILE A 1 57 ? 16.89061 -20.38881 -18.59236 1.000 34.34339 57 ILE A N 1
ATOM 457 C CA . ILE A 1 57 ? 17.56530 -20.61822 -17.31373 1.000 37.68429 57 ILE A CA 1
ATOM 458 C C . ILE A 1 57 ? 18.81442 -19.75918 -17.20573 1.000 34.85896 57 ILE A C 1
ATOM 459 O O . ILE A 1 57 ? 19.06864 -19.12824 -16.17266 1.000 35.78915 57 ILE A O 1
ATOM 464 N N . SER A 1 58 ? 19.60532 -19.70597 -18.27732 1.000 34.52846 58 SER A N 1
ATOM 465 C CA . SER A 1 58 ? 20.83343 -18.92212 -18.24146 1.000 36.03920 58 SER A CA 1
ATOM 466 C C . SER A 1 58 ? 20.54460 -17.44595 -18.00914 1.000 36.52585 58 SER A C 1
ATOM 467 O O . SER A 1 58 ? 21.28360 -16.76643 -17.28674 1.000 35.97227 58 SER A O 1
ATOM 470 N N . SER A 1 59 ? 19.47554 -16.92573 -18.61303 1.000 34.30448 59 SER A N 1
ATOM 471 C CA . SER A 1 59 ? 19.16266 -15.51599 -18.41844 1.000 33.64202 59 SER A CA 1
ATOM 472 C C . SER A 1 59 ? 18.71318 -15.25746 -16.98455 1.000 34.56221 59 SER A C 1
ATOM 473 O O . SER A 1 59 ? 19.03265 -14.21098 -16.40816 1.000 35.67954 59 SER A O 1
ATOM 476 N N . LEU A 1 60 ? 17.97777 -16.20820 -16.39340 1.000 31.10735 60 LEU A N 1
ATOM 477 C CA . LEU A 1 60 ? 17.54401 -16.06683 -15.00655 1.000 32.11634 60 LEU A CA 1
ATOM 478 C C . LEU A 1 60 ? 18.73328 -16.11232 -14.05220 1.000 38.25396 60 LEU A C 1
ATOM 479 O O . LEU A 1 60 ? 18.80635 -15.32180 -13.10327 1.000 33.71896 60 LEU A O 1
ATOM 484 N N . LYS A 1 61 ? 19.67180 -17.03460 -14.28608 1.000 37.75611 61 LYS A N 1
ATOM 485 C CA . LYS A 1 61 ? 20.89198 -17.07241 -13.48403 1.000 38.94001 61 LYS A CA 1
ATOM 486 C C . LYS A 1 61 ? 21.68892 -15.78661 -13.64908 1.000 42.11783 61 LYS A C 1
ATOM 487 O O . LYS A 1 61 ? 22.16687 -15.20798 -12.66692 1.000 41.15616 61 LYS A O 1
ATOM 493 N N . GLU A 1 62 ? 21.81987 -15.31128 -14.89270 1.000 39.18010 62 GLU A N 1
ATOM 494 C CA . GLU A 1 62 ? 22.60903 -14.11553 -15.16967 1.000 37.17544 62 GLU A CA 1
ATOM 495 C C . GLU A 1 62 ? 22.12277 -12.91576 -14.36728 1.000 39.78322 62 GLU A C 1
ATOM 496 O O . GLU A 1 62 ? 22.91013 -12.01159 -14.06483 1.000 41.15660 62 GLU A O 1
ATOM 502 N N . PHE A 1 63 ? 20.83986 -12.88706 -14.00816 1.000 37.48175 63 PHE A N 1
ATOM 503 C CA . PHE A 1 63 ? 20.26909 -11.77414 -13.25931 1.000 41.72280 63 PHE A CA 1
ATOM 504 C C . PHE A 1 63 ? 19.89167 -12.15282 -11.83181 1.000 39.58249 63 PHE A C 1
ATOM 505 O O . PHE A 1 63 ? 19.18959 -11.38327 -11.16548 1.000 39.97216 63 PHE A O 1
ATOM 513 N N . ASP A 1 64 ? 20.33864 -13.31726 -11.35270 1.000 41.06331 64 ASP A N 1
ATOM 514 C CA . ASP A 1 64 ? 20.11309 -13.75301 -9.97057 1.000 42.93478 64 ASP A CA 1
ATOM 515 C C . ASP A 1 64 ? 18.62825 -13.80582 -9.62976 1.000 43.01063 64 ASP A C 1
ATOM 516 O O . ASP A 1 64 ? 18.21155 -13.41748 -8.53654 1.000 41.78347 64 ASP A O 1
ATOM 521 N N . ILE A 1 65 ? 17.82221 -14.29667 -10.56613 1.000 35.53416 65 ILE A N 1
ATOM 522 C CA . ILE A 1 65 ? 16.38542 -14.42129 -10.37069 1.000 31.74112 65 ILE A CA 1
ATOM 523 C C . ILE A 1 65 ? 16.09268 -15.83278 -9.88586 1.000 35.84812 65 ILE A C 1
ATOM 524 O O . ILE A 1 65 ? 16.36861 -16.81227 -10.58739 1.000 31.89247 65 ILE A O 1
ATOM 529 N N . GLU A 1 66 ? 15.54153 -15.93642 -8.68115 1.000 33.26719 66 GLU A N 1
ATOM 530 C CA . GLU A 1 66 ? 15.12692 -17.22079 -8.14356 1.000 33.04864 66 GLU A CA 1
ATOM 531 C C . GLU A 1 66 ? 13.85367 -17.68297 -8.83924 1.000 32.69322 66 GLU A C 1
ATOM 532 O O . GLU A 1 66 ? 12.99227 -16.87427 -9.19433 1.000 30.28722 66 GLU A O 1
ATOM 538 N N . PHE A 1 67 ? 13.72536 -18.99446 -9.03952 1.000 28.96078 67 PHE A N 1
ATOM 539 C CA . PHE A 1 67 ? 12.57316 -19.45902 -9.79279 1.000 32.48319 67 PHE A CA 1
ATOM 540 C C . PHE A 1 67 ? 12.15830 -20.86041 -9.37782 1.000 31.89353 67 PHE A C 1
ATOM 541 O O . PHE A 1 67 ? 12.97743 -21.68586 -8.96362 1.000 35.12010 67 PHE A O 1
ATOM 549 N N . ILE A 1 68 ? 10.86114 -21.10420 -9.50909 1.000 27.98262 68 ILE A N 1
ATOM 550 C CA . ILE A 1 68 ? 10.23823 -22.40428 -9.33132 1.000 32.49197 68 ILE A CA 1
ATOM 551 C C . ILE A 1 68 ? 9.60711 -22.78811 -10.66048 1.000 34.82974 68 ILE A C 1
ATOM 552 O O . ILE A 1 68 ? 8.97475 -21.95300 -11.31526 1.000 35.53727 68 ILE A O 1
ATOM 557 N N . GLU A 1 69 ? 9.78339 -24.04066 -11.06586 1.000 32.91135 69 GLU A N 1
ATOM 558 C CA . GLU A 1 69 ? 9.21505 -24.52557 -12.31340 1.000 32.78733 69 GLU A CA 1
ATOM 559 C C . GLU A 1 69 ? 7.86204 -25.17790 -12.07115 1.000 36.20901 69 GLU A C 1
ATOM 560 O O . GLU A 1 69 ? 7.67767 -25.91261 -11.09523 1.000 36.42756 69 GLU A O 1
ATOM 566 N N . LEU A 1 70 ? 6.91207 -24.90359 -12.96654 1.000 30.14156 70 LEU A N 1
ATOM 567 C CA . LEU A 1 70 ? 5.63559 -25.61589 -12.98914 1.000 30.00023 70 LEU A CA 1
ATOM 568 C C . LEU A 1 70 ? 5.33004 -25.98258 -14.43875 1.000 36.94208 70 LEU A C 1
ATOM 569 O O . LEU A 1 70 ? 4.86350 -25.14193 -15.21870 1.000 32.80142 70 LEU A O 1
ATOM 574 N N . GLY A 1 71 ? 5.58066 -27.24082 -14.79163 1.000 36.62868 71 GLY A N 1
ATOM 575 C CA . GLY A 1 71 ? 5.22509 -27.75937 -16.09390 1.000 33.11472 71 GLY A CA 1
ATOM 576 C C . GLY A 1 71 ? 3.82618 -28.33714 -16.10428 1.000 34.01904 71 GLY A C 1
ATOM 577 O O . GLY A 1 71 ? 3.01837 -28.11762 -15.19989 1.000 38.88350 71 GLY A O 1
ATOM 578 N N . GLY A 1 72 ? 3.53396 -29.07958 -17.16638 1.000 37.73903 72 GLY A N 1
ATOM 579 C CA . GLY A 1 72 ? 2.31735 -29.85632 -17.24227 1.000 34.80767 72 GLY A CA 1
ATOM 580 C C . GLY A 1 72 ? 1.15992 -29.24495 -17.99878 1.000 33.53153 72 GLY A C 1
ATOM 581 O O . GLY A 1 72 ? 0.06490 -29.81493 -17.97429 1.000 33.64288 72 GLY A O 1
ATOM 582 N N . VAL A 1 73 ? 1.35053 -28.10511 -18.66246 1.000 33.77699 73 VAL A N 1
ATOM 583 C CA . VAL A 1 73 ? 0.26029 -27.52589 -19.43656 1.000 34.20467 73 VAL A CA 1
ATOM 584 C C . VAL A 1 73 ? -0.06445 -28.44199 -20.61065 1.000 32.68585 73 VAL A C 1
ATOM 585 O O . VAL A 1 73 ? 0.82834 -29.06634 -21.19635 1.000 32.47624 73 VAL A O 1
ATOM 589 N N . VAL A 1 74 ? -1.34586 -28.53160 -20.94527 1.000 35.08255 74 VAL A N 1
ATOM 590 C CA . VAL A 1 74 ? -1.83232 -29.35107 -22.05401 1.000 34.96707 74 VAL A CA 1
ATOM 591 C C . VAL A 1 74 ? -2.56591 -28.43621 -23.02229 1.000 37.47256 74 VAL A C 1
ATOM 592 O O . VAL A 1 74 ? -3.00668 -27.33371 -22.64526 1.000 35.86098 74 VAL A O 1
ATOM 596 N N . PRO A 1 75 ? -2.72324 -28.85884 -24.28957 1.000 38.33302 75 PRO A N 1
ATOM 597 C CA . PRO A 1 75 ? -3.17711 -27.93110 -25.34736 1.000 38.43161 75 PRO A CA 1
ATOM 598 C C . PRO A 1 75 ? -4.47267 -27.18097 -25.08242 1.000 41.22476 75 PRO A C 1
ATOM 599 O O . PRO A 1 75 ? -4.63629 -26.06961 -25.60510 1.000 41.64376 75 PRO A O 1
ATOM 603 N N . ASN A 1 76 ? -5.41584 -27.74990 -24.33160 1.000 42.34466 76 ASN A N 1
ATOM 604 C CA . ASN A 1 76 ? -6.56563 -26.99403 -23.84147 1.000 42.72562 76 ASN A CA 1
ATOM 605 C C . ASN A 1 76 ? -6.36889 -26.82503 -22.34320 1.000 41.96074 76 ASN A C 1
ATOM 606 O O . ASN A 1 76 ? -6.74810 -27.70880 -21.55936 1.000 41.94599 76 ASN A O 1
ATOM 611 N N . PRO A 1 77 ? -5.77960 -25.71376 -21.89954 1.000 38.40898 77 PRO A N 1
ATOM 612 C CA . PRO A 1 77 ? -5.27148 -25.63913 -20.52305 1.000 36.41172 77 PRO A CA 1
ATOM 613 C C . PRO A 1 77 ? -6.37792 -25.83433 -19.49673 1.000 32.74163 77 PRO A C 1
ATOM 614 O O . PRO A 1 77 ? -7.48184 -25.29798 -19.62937 1.000 33.09454 77 PRO A O 1
ATOM 618 N N . ARG A 1 78 ? -6.05738 -26.60324 -18.45909 1.000 35.35775 78 ARG A N 1
ATOM 619 C CA . ARG A 1 78 ? -7.03793 -27.08707 -17.49626 1.000 36.13800 78 ARG A CA 1
ATOM 620 C C . ARG A 1 78 ? -7.01822 -26.27879 -16.20169 1.000 34.68237 78 ARG A C 1
ATOM 621 O O . ARG A 1 78 ? -5.95808 -25.87869 -15.71668 1.000 33.09739 78 ARG A O 1
ATOM 629 N N . LEU A 1 79 ? -8.21206 -26.05064 -15.64944 1.000 35.19540 79 LEU A N 1
ATOM 630 C CA . LEU A 1 79 ? -8.35630 -25.27478 -14.42087 1.000 36.01642 79 LEU A CA 1
ATOM 631 C C . LEU A 1 79 ? -7.63413 -25.92192 -13.24511 1.000 37.55665 79 LEU A C 1
ATOM 632 O O . LEU A 1 79 ? -7.16146 -25.21862 -12.34207 1.000 36.16138 79 LEU A O 1
ATOM 637 N N . SER A 1 80 ? -7.53503 -27.25281 -13.23733 1.000 38.12869 80 SER A N 1
ATOM 638 C CA . SER A 1 80 ? -6.86531 -27.93562 -12.13646 1.000 38.53478 80 SER A CA 1
ATOM 639 C C . SER A 1 80 ? -5.41114 -27.50425 -12.02183 1.000 38.99193 80 SER A C 1
ATOM 640 O O . SER A 1 80 ? -4.89905 -27.31367 -10.91185 1.000 37.35771 80 SER A O 1
ATOM 643 N N . LEU A 1 81 ? -4.71918 -27.35185 -13.15513 1.000 35.12366 81 LEU A N 1
ATOM 644 C CA . LEU A 1 81 ? -3.34083 -26.88535 -13.07308 1.000 34.38659 81 LEU A CA 1
ATOM 645 C C . LEU A 1 81 ? -3.28684 -25.41829 -12.67707 1.000 28.61941 81 LEU A C 1
ATOM 646 O O . LEU A 1 81 ? -2.35256 -24.99761 -11.98564 1.000 31.37050 81 LEU A O 1
ATOM 651 N N . VAL A 1 82 ? -4.28407 -24.63705 -13.08643 1.000 27.91506 82 VAL A N 1
ATOM 652 C CA . VAL A 1 82 ? -4.35111 -23.23974 -12.67659 1.000 28.51402 82 VAL A CA 1
ATOM 653 C C . VAL A 1 82 ? -4.47334 -23.13900 -11.15816 1.000 34.29917 82 VAL A C 1
ATOM 654 O O . VAL A 1 82 ? -3.74750 -22.37487 -10.50745 1.000 28.81155 82 VAL A O 1
ATOM 658 N N . TYR A 1 83 ? -5.39477 -23.91257 -10.57225 1.000 32.96316 83 TYR A N 1
ATOM 659 C CA . TYR A 1 83 ? -5.53531 -23.91596 -9.11772 1.000 35.87717 83 TYR A CA 1
ATOM 660 C C . TYR A 1 83 ? -4.21713 -24.26872 -8.44556 1.000 31.24005 83 TYR A C 1
ATOM 661 O O . TYR A 1 83 ? -3.82248 -23.63351 -7.46137 1.000 33.84254 83 TYR A O 1
ATOM 670 N N . GLU A 1 84 ? -3.51174 -25.26996 -8.97861 1.000 35.56797 84 GLU A N 1
ATOM 671 C CA . GLU A 1 84 ? -2.22987 -25.66404 -8.40746 1.000 32.26776 84 GLU A CA 1
ATOM 672 C C . GLU A 1 84 ? -1.21425 -24.52964 -8.49117 1.000 33.24607 84 GLU A C 1
ATOM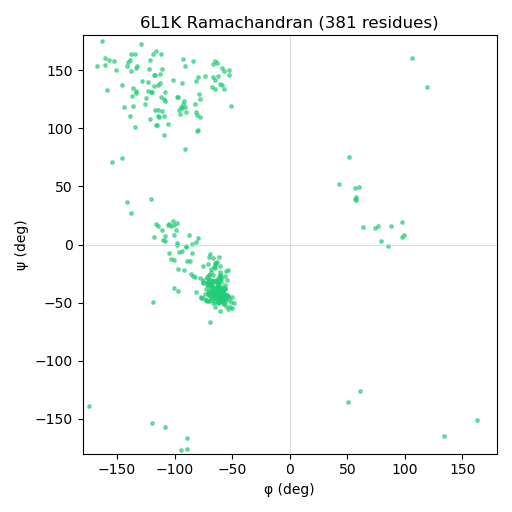 673 O O . GLU A 1 84 ? -0.49976 -24.24946 -7.51916 1.000 31.89394 84 GLU A O 1
ATOM 679 N N . GLY A 1 85 ? -1.14282 -23.85738 -9.64116 1.000 29.23629 85 GLY A N 1
ATOM 680 C CA . GLY A 1 85 ? -0.21203 -22.74747 -9.77731 1.000 28.29041 85 GLY A CA 1
ATOM 681 C C . GLY A 1 85 ? -0.52923 -21.59826 -8.84019 1.000 22.51132 85 GLY A C 1
ATOM 682 O O . GLY A 1 85 ? 0.37715 -20.94920 -8.31633 1.000 27.85479 85 GLY A O 1
ATOM 683 N N . ILE A 1 86 ? -1.81815 -21.33142 -8.62283 1.000 25.46307 86 ILE A N 1
ATOM 684 C CA . ILE A 1 86 ? -2.22434 -20.28936 -7.68271 1.000 25.80803 86 ILE A CA 1
ATOM 685 C C . ILE A 1 86 ? -1.76856 -20.64365 -6.26900 1.000 29.45539 86 ILE A C 1
ATOM 686 O O . ILE A 1 86 ? -1.24846 -19.79393 -5.53477 1.000 29.07631 86 ILE A O 1
ATOM 691 N N . LYS A 1 87 ? -1.93134 -21.90982 -5.87975 1.000 32.17281 87 LYS A N 1
ATOM 692 C CA . LYS A 1 87 ? -1.45103 -22.36754 -4.57574 1.000 33.67533 87 LYS A CA 1
ATOM 693 C C . LYS A 1 87 ? 0.05283 -22.15836 -4.43765 1.000 32.94587 87 LYS A C 1
ATOM 694 O O . LYS A 1 87 ? 0.52553 -21.60149 -3.43891 1.000 31.48240 87 LYS A O 1
ATOM 700 N N . ILE A 1 88 ? 0.82189 -22.57434 -5.45068 1.000 30.99136 88 ILE A N 1
ATOM 701 C CA . ILE A 1 88 ? 2.27540 -22.41452 -5.41053 1.000 28.76846 88 ILE A CA 1
ATOM 702 C C . ILE A 1 88 ? 2.65209 -20.94344 -5.30983 1.000 27.43956 88 ILE A C 1
ATOM 703 O O . ILE A 1 88 ? 3.56532 -20.56981 -4.56309 1.000 25.60091 88 ILE A O 1
ATOM 708 N N . CYS A 1 89 ? 1.95288 -20.08369 -6.05870 1.000 28.34797 89 CYS A N 1
ATOM 709 C CA . CYS A 1 89 ? 2.26557 -18.65766 -6.04992 1.000 26.10878 89 CYS A CA 1
ATOM 710 C C . CYS A 1 89 ? 2.07320 -18.06325 -4.66075 1.000 26.88514 89 CYS A C 1
ATOM 711 O O . CYS A 1 89 ? 2.91844 -17.30583 -4.16767 1.000 29.69158 89 CYS A O 1
ATOM 714 N N . LYS A 1 90 ? 0.94317 -18.37352 -4.03179 1.000 26.54019 90 LYS A N 1
ATOM 715 C CA . LYS A 1 90 ? 0.66808 -17.85416 -2.69869 1.000 30.71102 90 LYS A CA 1
ATOM 716 C C . LYS A 1 90 ? 1.64470 -18.43414 -1.68484 1.000 30.11812 90 LYS A C 1
ATOM 717 O O . LYS A 1 90 ? 2.23129 -17.69769 -0.88805 1.000 32.81007 90 LYS A O 1
ATOM 723 N N . GLU A 1 91 ? 1.86502 -19.75298 -1.74164 1.000 29.23358 91 GLU A N 1
ATOM 724 C CA . GLU A 1 91 ? 2.68981 -20.44385 -0.75488 1.000 31.95437 91 GLU A CA 1
ATOM 725 C C . GLU A 1 91 ? 4.15208 -20.05443 -0.84675 1.000 37.09818 91 GLU A C 1
ATOM 726 O O . GLU A 1 91 ? 4.85983 -20.05627 0.17039 1.000 35.21288 91 GLU A O 1
ATOM 732 N N . GLU A 1 92 ? 4.63527 -19.75135 -2.04774 1.000 32.90302 92 GLU A N 1
ATOM 733 C CA . GLU A 1 92 ? 6.05067 -19.49588 -2.25477 1.000 29.78567 92 GLU A CA 1
ATOM 734 C C . GLU A 1 92 ? 6.34713 -18.03094 -2.51161 1.000 28.44855 92 GLU A C 1
ATOM 735 O O . GLU A 1 92 ? 7.49100 -17.69317 -2.82452 1.000 32.36258 92 GLU A O 1
ATOM 741 N N . ASN A 1 93 ? 5.35429 -17.15291 -2.36582 1.000 25.66936 93 ASN A N 1
ATOM 742 C CA . ASN A 1 93 ? 5.54834 -15.71475 -2.54617 1.000 29.85122 93 ASN A CA 1
ATOM 743 C C . ASN A 1 93 ? 6.12268 -15.40388 -3.93138 1.000 27.81286 93 ASN A C 1
ATOM 744 O O . ASN A 1 93 ? 7.08523 -14.65052 -4.08209 1.000 25.11560 93 ASN A O 1
ATOM 749 N N . ILE A 1 94 ? 5.50891 -15.98937 -4.95477 1.000 30.25898 94 ILE A N 1
ATOM 750 C CA . ILE A 1 94 ? 5.91657 -15.70344 -6.32567 1.000 27.96310 94 ILE A CA 1
ATOM 751 C C . ILE A 1 94 ? 5.56412 -14.26223 -6.66790 1.000 26.01232 94 ILE A C 1
ATOM 752 O O . ILE A 1 94 ? 4.47026 -13.77998 -6.34841 1.000 27.01830 94 ILE A O 1
ATOM 757 N N . THR A 1 95 ? 6.49855 -13.55705 -7.30946 1.000 25.18543 95 THR A N 1
ATOM 758 C CA . THR A 1 95 ? 6.28891 -12.16345 -7.68444 1.000 23.84934 95 THR A CA 1
ATOM 759 C C . THR A 1 95 ? 5.96448 -11.96883 -9.16372 1.000 27.67924 95 THR A C 1
ATOM 760 O O . THR A 1 95 ? 5.53045 -10.87508 -9.54355 1.000 25.03971 95 THR A O 1
ATOM 764 N N . PHE A 1 96 ? 6.14227 -12.99130 -9.99650 1.000 26.15634 96 PHE A N 1
ATOM 765 C CA . PHE A 1 96 ? 5.98552 -12.83688 -11.44150 1.000 24.74314 96 PHE A CA 1
ATOM 766 C C . PHE A 1 96 ? 5.94653 -14.21736 -12.07632 1.000 23.16543 96 PHE A C 1
ATOM 767 O O . PHE A 1 96 ? 6.51154 -15.17308 -11.53701 1.000 23.94170 96 PHE A O 1
ATOM 775 N N . ILE A 1 97 ? 5.28833 -14.32008 -13.22883 1.000 23.20850 97 ILE A N 1
ATOM 776 C CA . ILE A 1 97 ? 5.18210 -15.58698 -13.94613 1.000 22.21357 97 ILE A CA 1
ATOM 777 C C . ILE A 1 97 ? 5.79706 -15.42105 -15.33017 1.000 21.85367 97 ILE A C 1
ATOM 778 O O . ILE A 1 97 ? 5.47932 -14.46257 -16.04026 1.000 21.38750 97 ILE A O 1
ATOM 783 N N . LEU A 1 98 ? 6.66960 -16.35413 -15.71462 1.000 21.66418 98 LEU A N 1
ATOM 784 C CA . LEU A 1 98 ? 7.25226 -16.37212 -17.05463 1.000 21.60415 98 LEU A CA 1
ATOM 785 C C . LEU A 1 98 ? 6.66395 -17.55252 -17.81322 1.000 25.59554 98 LEU A C 1
ATOM 786 O O . LEU A 1 98 ? 6.94509 -18.71366 -17.48935 1.000 24.43686 98 LEU A O 1
ATOM 791 N N . ALA A 1 99 ? 5.83907 -17.25465 -18.81112 1.000 22.81175 99 ALA A N 1
ATOM 792 C CA . ALA A 1 99 ? 5.23017 -18.28055 -19.64266 1.000 20.11166 99 ALA A CA 1
ATOM 793 C C . ALA A 1 99 ? 6.14113 -18.53731 -20.83383 1.000 27.46121 99 ALA A C 1
ATOM 794 O O . ALA A 1 99 ? 6.41176 -17.62348 -21.62388 1.000 26.98691 99 ALA A O 1
ATOM 796 N N . VAL A 1 100 ? 6.64052 -19.76186 -20.94635 1.000 28.07170 100 VAL A N 1
ATOM 797 C CA . VAL A 1 100 ? 7.49925 -20.15163 -22.06289 1.000 27.34972 100 VAL A CA 1
ATOM 798 C C . VAL A 1 100 ? 6.72919 -21.20890 -22.84264 1.000 29.74437 100 VAL A C 1
ATOM 799 O O . VAL A 1 100 ? 6.62883 -22.36501 -22.41283 1.000 29.68207 100 VAL A O 1
ATOM 803 N N . GLY A 1 101 ? 6.15411 -20.81280 -23.96719 1.000 26.31126 101 GLY A N 1
ATOM 804 C CA . GLY A 1 101 ? 5.37680 -21.74048 -24.77475 1.000 28.05221 101 GLY A CA 1
ATOM 805 C C . GLY A 1 101 ? 4.48509 -20.98240 -25.74458 1.000 25.06304 101 GLY A C 1
ATOM 806 O O . GLY A 1 101 ? 4.81021 -19.87305 -26.16520 1.000 26.28334 101 GLY A O 1
ATOM 807 N N . GLY A 1 102 ? 3.35512 -21.61178 -26.07650 1.000 28.41669 102 GLY A N 1
ATOM 808 C CA . GLY A 1 102 ? 2.35609 -21.03922 -26.93692 1.000 25.72385 102 GLY A CA 1
ATOM 809 C C . GLY A 1 102 ? 1.10334 -20.64976 -26.18170 1.000 29.70268 102 GLY A C 1
ATOM 810 O O . GLY A 1 102 ? 1.11642 -20.45394 -24.96159 1.000 27.62462 102 GLY A O 1
ATOM 811 N N . ALA A 1 103 ? -0.00626 -20.57646 -26.91884 1.000 27.14181 103 ALA A N 1
ATOM 812 C CA . ALA A 1 103 ? -1.24680 -20.02592 -26.37630 1.000 30.11243 103 ALA A CA 1
ATOM 813 C C . ALA A 1 103 ? -1.69111 -20.74316 -25.10657 1.000 30.94798 103 ALA A C 1
ATOM 814 O O . ALA A 1 103 ? -2.22985 -20.11140 -24.19030 1.000 30.07166 103 ALA A O 1
ATOM 816 N N . SER A 1 104 ? -1.49519 -22.06135 -25.03579 1.000 31.77499 104 SER A N 1
ATOM 817 C CA . SER A 1 104 ? -1.98858 -22.80905 -23.88104 1.000 34.03816 104 SER A CA 1
ATOM 818 C C . SER A 1 104 ? -1.21323 -22.43574 -22.61769 1.000 27.90472 104 SER A C 1
ATOM 819 O O . SER A 1 104 ? -1.80855 -22.20045 -21.56122 1.000 31.17499 104 SER A O 1
ATOM 822 N N . VAL A 1 105 ? 0.11717 -22.36047 -22.71444 1.000 28.69974 105 VAL A N 1
ATOM 823 C CA . VAL A 1 105 ? 0.93221 -21.92761 -21.57999 1.000 26.83012 105 VAL A CA 1
ATOM 824 C C . VAL A 1 105 ? 0.60730 -20.48665 -21.20275 1.000 26.69694 105 VAL A C 1
ATOM 825 O O . VAL A 1 105 ? 0.51521 -20.14570 -20.01666 1.000 24.68502 105 VAL A O 1
ATOM 829 N N . ILE A 1 106 ? 0.43872 -19.61814 -22.20441 1.000 23.69696 106 ILE A N 1
ATOM 830 C CA . ILE A 1 106 ? 0.15751 -18.20502 -21.94761 1.000 26.15197 106 ILE A CA 1
ATOM 831 C C . ILE A 1 106 ? -1.15421 -18.04351 -21.19487 1.000 26.11314 106 ILE A C 1
ATOM 832 O O . ILE A 1 106 ? -1.24898 -17.27009 -20.23266 1.000 25.12606 106 ILE A O 1
ATOM 837 N N . ASP A 1 107 ? -2.19358 -18.75419 -21.63367 1.000 25.44144 107 ASP A N 1
ATOM 838 C CA . ASP A 1 107 ? -3.49736 -18.58729 -21.01283 1.000 25.79082 107 ASP A CA 1
ATOM 839 C C . ASP A 1 107 ? -3.52891 -19.19191 -19.61485 1.000 26.10243 107 ASP A C 1
ATOM 840 O O . ASP A 1 107 ? -4.20888 -18.66221 -18.72761 1.000 28.13663 107 ASP A O 1
ATOM 845 N N . SER A 1 108 ? -2.81317 -20.29693 -19.40320 1.000 26.25512 108 SER A N 1
ATOM 846 C CA . SER A 1 108 ? -2.70259 -20.85691 -18.06178 1.000 28.72893 108 SER A CA 1
ATOM 847 C C . SER A 1 108 ? -1.97315 -19.88401 -17.14566 1.000 26.44524 108 SER A C 1
ATOM 848 O O . SER A 1 108 ? -2.43618 -19.59629 -16.03564 1.000 24.81638 108 SER A O 1
ATOM 851 N N . ALA A 1 109 ? -0.85356 -19.32444 -17.62235 1.000 23.56869 109 ALA A N 1
ATOM 852 C CA . ALA A 1 109 ? -0.14219 -18.29628 -16.86211 1.000 22.34208 109 ALA A CA 1
ATOM 853 C C . ALA A 1 109 ? -1.04095 -17.10626 -16.54585 1.000 26.35908 109 ALA A C 1
ATOM 854 O O . ALA A 1 109 ? -1.02507 -16.59345 -15.41796 1.000 24.05117 109 ALA A O 1
ATOM 856 N N . LYS A 1 110 ? -1.82047 -16.63886 -17.53180 1.000 21.94449 110 LYS A N 1
ATOM 857 C CA . LYS A 1 110 ? -2.73269 -15.51764 -17.29657 1.000 24.06083 110 LYS A CA 1
ATOM 858 C C . LYS A 1 110 ? -3.71200 -15.83509 -16.17327 1.000 21.33854 110 LYS A C 1
ATOM 859 O O . LYS A 1 110 ? -4.00404 -14.97798 -15.32847 1.000 25.80368 110 LYS A O 1
ATOM 865 N N . ALA A 1 111 ? -4.23587 -17.06084 -16.15531 1.000 23.22597 111 ALA A N 1
ATOM 866 C CA . ALA A 1 111 ? -5.22396 -17.43922 -15.14567 1.000 25.09550 111 ALA A CA 1
ATOM 867 C C . ALA A 1 111 ? -4.58690 -17.56476 -13.76584 1.000 23.05755 111 ALA A C 1
ATOM 868 O O . ALA A 1 111 ? -5.16950 -17.12547 -12.76308 1.000 24.34319 111 ALA A O 1
ATOM 870 N N . ILE A 1 112 ? -3.39610 -18.16305 -13.69387 1.000 22.65739 112 ILE A N 1
ATOM 871 C CA . ILE A 1 112 ? -2.66001 -18.21031 -12.43211 1.000 24.08878 112 ILE A CA 1
ATOM 872 C C . ILE A 1 112 ? -2.38625 -16.80156 -11.92301 1.000 28.00213 112 ILE A C 1
ATOM 873 O O . ILE A 1 112 ? -2.47960 -16.52689 -10.71721 1.000 25.88272 112 ILE A O 1
ATOM 878 N N . SER A 1 113 ? -2.03640 -15.88996 -12.83320 1.000 21.61340 113 SER A N 1
ATOM 879 C CA . SER A 1 113 ? -1.68976 -14.52451 -12.44790 1.000 23.45138 113 SER A CA 1
ATOM 880 C C . SER A 1 113 ? -2.88083 -13.80420 -11.82844 1.000 22.46700 113 SER A C 1
ATOM 881 O O . SER A 1 113 ? -2.71444 -13.01352 -10.89330 1.000 23.21909 113 SER A O 1
ATOM 884 N N . LEU A 1 114 ? -4.08958 -14.05176 -12.34758 1.000 19.80760 114 LEU A N 1
ATOM 885 C CA . LEU A 1 114 ? -5.29304 -13.48542 -11.74549 1.000 24.90977 114 LEU A CA 1
ATOM 886 C C . LEU A 1 114 ? -5.54258 -14.07086 -10.35619 1.000 27.71459 114 LEU A C 1
ATOM 887 O O . LEU A 1 114 ? -5.82818 -13.33544 -9.40466 1.000 29.33363 114 LEU A O 1
ATOM 892 N N . GLY A 1 115 ? -5.44658 -15.39588 -10.22523 1.000 23.94986 115 GLY A N 1
ATOM 893 C CA . GLY A 1 115 ? -5.77622 -16.03541 -8.96054 1.000 31.96452 115 GLY A CA 1
ATOM 894 C C . GLY A 1 115 ? -4.76242 -15.79112 -7.85812 1.000 29.04764 115 GLY A C 1
ATOM 895 O O . GLY A 1 115 ? -5.11918 -15.80203 -6.67686 1.000 32.37292 115 GLY A O 1
ATOM 896 N N . ALA A 1 116 ? -3.49491 -15.56077 -8.21882 1.000 24.87207 116 ALA A N 1
ATOM 897 C CA . ALA A 1 116 ? -2.44478 -15.42704 -7.21150 1.000 29.08566 116 ALA A CA 1
ATOM 898 C C . ALA A 1 116 ? -2.64622 -14.20745 -6.31900 1.000 29.68486 116 ALA A C 1
ATOM 899 O O . ALA A 1 116 ? -2.24354 -14.22578 -5.14890 1.000 28.00700 116 ALA A O 1
ATOM 901 N N . VAL A 1 117 ? -3.23897 -13.13999 -6.84398 1.000 26.94355 117 VAL A N 1
ATOM 902 C CA . VAL A 1 117 ? -3.44701 -11.91663 -6.07633 1.000 29.47963 117 VAL A CA 1
ATOM 903 C C . VAL A 1 117 ? -4.90013 -11.78724 -5.62082 1.000 29.18749 117 VAL A C 1
ATOM 904 O O . VAL A 1 117 ? -5.33104 -10.70750 -5.22358 1.000 30.31592 117 VAL A O 1
ATOM 908 N N . ASP A 1 118 ? -5.65852 -12.87416 -5.67468 1.000 29.37230 118 ASP A N 1
ATOM 909 C CA . ASP A 1 118 ? -7.07544 -12.86152 -5.36638 1.000 33.05301 118 ASP A CA 1
ATOM 910 C C . ASP A 1 118 ? -7.34127 -13.75895 -4.16459 1.000 32.12152 118 ASP A C 1
ATOM 911 O O . ASP A 1 118 ? -6.67876 -14.78451 -3.97778 1.000 29.93849 118 ASP A O 1
ATOM 916 N N . ASN A 1 119 ? -8.31985 -13.36732 -3.34818 1.000 34.48569 119 ASN A N 1
ATOM 917 C CA . ASN A 1 119 ? -8.68591 -14.13911 -2.16798 1.000 35.76884 119 ASN A CA 1
ATOM 918 C C . ASN A 1 119 ? -9.92424 -15.00146 -2.38835 1.000 39.00742 119 ASN A C 1
ATOM 919 O O . ASN A 1 119 ? -10.42626 -15.60451 -1.43361 1.000 38.57696 119 ASN A O 1
ATOM 924 N N . GLY A 1 120 ? -10.41660 -15.08958 -3.62226 1.000 32.34307 120 GLY A N 1
ATOM 925 C CA . GLY A 1 120 ? -11.55715 -15.93131 -3.92165 1.000 34.75753 120 GLY A CA 1
ATOM 926 C C . GLY A 1 120 ? -11.26965 -17.01929 -4.93681 1.000 36.27075 120 GLY A C 1
ATOM 927 O O . GLY A 1 120 ? -10.12551 -17.46573 -5.07462 1.000 36.49634 120 GLY A O 1
ATOM 928 N N . ASP A 1 121 ? -12.31167 -17.45656 -5.64434 1.000 32.60027 121 ASP A N 1
ATOM 929 C CA . ASP A 1 121 ? -12.20861 -18.50997 -6.64645 1.000 34.71428 121 ASP A CA 1
ATOM 930 C C . ASP A 1 121 ? -11.98327 -17.86395 -8.00821 1.000 33.36446 121 ASP A C 1
ATOM 931 O O . ASP A 1 121 ? -12.84303 -17.12059 -8.49362 1.000 34.61365 121 ASP A O 1
ATOM 936 N N . VAL A 1 122 ? -10.82946 -18.14977 -8.62035 1.000 33.62571 122 VAL A N 1
ATOM 937 C CA . VAL A 1 122 ? -10.47808 -17.51124 -9.88980 1.000 31.32457 122 VAL A CA 1
ATOM 938 C C . VAL A 1 122 ? -11.49763 -17.84173 -10.97209 1.000 35.39188 122 VAL A C 1
ATOM 939 O O . VAL A 1 122 ? -11.69648 -17.05373 -11.90578 1.000 35.14990 122 VAL A O 1
ATOM 943 N N . TRP A 1 123 ? -12.18051 -18.98768 -10.85338 1.000 33.20677 123 TRP A N 1
ATOM 944 C CA . TRP A 1 123 ? -13.20844 -19.36079 -11.81889 1.000 36.87961 123 TRP A CA 1
ATOM 945 C C . TRP A 1 123 ? -14.34901 -18.35540 -11.86909 1.000 35.68477 123 TRP A C 1
ATOM 946 O O . TRP A 1 123 ? -15.09263 -18.33451 -12.85509 1.000 41.04341 123 TRP A O 1
ATOM 957 N N . ASP A 1 124 ? -14.50137 -17.51702 -10.83766 1.000 36.82691 124 ASP A N 1
ATOM 958 C CA . ASP A 1 124 ? -15.49838 -16.45127 -10.88493 1.000 36.56964 124 ASP A CA 1
ATOM 959 C C . ASP A 1 124 ? -15.21144 -15.44869 -11.99478 1.000 39.39215 124 ASP A C 1
ATOM 960 O O . ASP A 1 124 ? -16.14497 -14.85301 -12.54666 1.000 40.22760 124 ASP A O 1
ATOM 965 N N . PHE A 1 125 ? -13.93221 -15.21746 -12.30676 1.000 33.97047 125 PHE A N 1
ATOM 966 C CA . PHE A 1 125 ? -13.59001 -14.29454 -13.38291 1.000 36.31854 125 PHE A CA 1
ATOM 967 C C . PHE A 1 125 ? -13.96515 -14.86914 -14.74105 1.000 36.47817 125 PHE A C 1
ATOM 968 O O . PHE A 1 125 ? -14.20718 -14.11280 -15.68664 1.000 36.96168 125 PHE A O 1
ATOM 976 N N . PHE A 1 126 ? -14.00542 -16.19532 -14.85471 1.000 37.89090 126 PHE A N 1
ATOM 977 C CA . PHE A 1 126 ? -14.30680 -16.87953 -16.10412 1.000 36.58144 126 PHE A CA 1
ATOM 978 C C . PHE A 1 126 ? -15.79200 -17.12701 -16.31499 1.000 41.50541 126 PHE A C 1
ATOM 979 O O . PHE A 1 126 ? -16.19229 -17.45284 -17.43792 1.000 39.24347 126 PHE A O 1
ATOM 987 N N . THR A 1 127 ? -16.61113 -16.98780 -15.26913 1.000 42.07472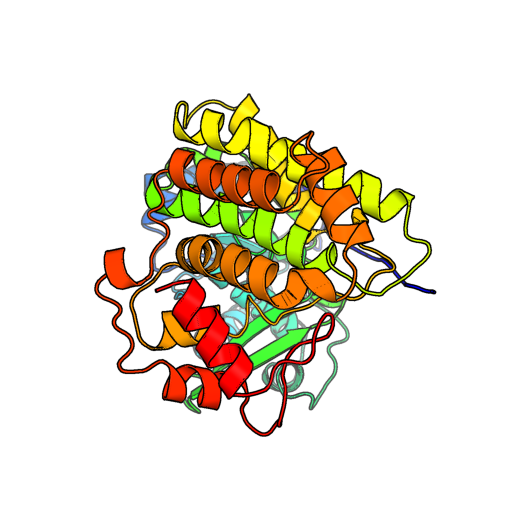 127 THR A N 1
ATOM 988 C CA . THR A 1 127 ? -18.04770 -17.22621 -15.34884 1.000 38.93978 127 THR A CA 1
ATOM 989 C C . THR A 1 127 ? -18.85604 -15.96284 -15.07570 1.000 44.09715 127 THR A C 1
ATOM 990 O O . THR A 1 127 ? -20.04326 -16.05334 -14.74941 1.000 46.28096 127 THR A O 1
ATOM 994 N N . ALA A 1 128 ? -18.22393 -14.79189 -15.16893 1.000 42.66639 128 ALA A N 1
ATOM 995 C CA . ALA A 1 128 ? -18.86436 -13.48773 -15.00393 1.000 41.81026 128 ALA A CA 1
ATOM 996 C C . ALA A 1 128 ? -19.42087 -13.26428 -13.59801 1.000 47.71499 128 ALA A C 1
ATOM 997 O O . ALA A 1 128 ? -20.20948 -12.33775 -13.38663 1.000 49.59642 128 ALA A O 1
ATOM 999 N N . LYS A 1 129 ? -19.02328 -14.07900 -12.61482 1.000 43.43903 129 LYS A N 1
ATOM 1000 C CA . LYS A 1 129 ? -19.40495 -13.78831 -11.23467 1.000 44.18217 129 LYS A CA 1
ATOM 1001 C C . LYS A 1 129 ? -18.67924 -12.55476 -10.70718 1.000 45.17229 129 LYS A C 1
ATOM 1002 O O . LYS A 1 129 ? -19.26966 -11.74658 -9.98204 1.000 44.44420 129 LYS A O 1
ATOM 1008 N N . ARG A 1 130 ? -17.40288 -12.38899 -11.05778 1.000 41.04408 130 ARG A N 1
ATOM 1009 C CA . ARG A 1 130 ? -16.61126 -11.26011 -10.58602 1.000 42.28871 130 ARG A CA 1
ATOM 1010 C C . ARG A 1 130 ? -15.75024 -10.71325 -11.72157 1.000 41.22746 130 ARG A C 1
ATOM 1011 O O . ARG A 1 130 ? -15.47627 -11.39745 -12.70889 1.000 37.27236 130 ARG A O 1
ATOM 1019 N N . ILE A 1 131 ? -15.33278 -9.46100 -11.57175 1.000 41.22895 131 ILE A N 1
ATOM 1020 C CA . ILE A 1 131 ? -14.46260 -8.78250 -12.52488 1.000 41.86056 131 ILE A CA 1
ATOM 1021 C C . ILE A 1 131 ? -13.10847 -8.57478 -11.84822 1.000 44.34130 131 ILE A C 1
ATOM 1022 O O . ILE A 1 131 ? -13.01712 -7.80889 -10.87737 1.000 40.47256 131 ILE A O 1
ATOM 1027 N N . PRO A 1 132 ? -12.03489 -9.20632 -12.32390 1.000 38.85808 132 PRO A N 1
ATOM 1028 C CA . PRO A 1 132 ? -10.73999 -9.04270 -11.65325 1.000 39.16936 132 PRO A CA 1
ATOM 1029 C C . PRO A 1 132 ? -10.25413 -7.60629 -11.74992 1.000 38.32704 132 PRO A C 1
ATOM 1030 O O . PRO A 1 132 ? -10.42712 -6.93521 -12.76823 1.000 40.52379 132 PRO A O 1
ATOM 1034 N N . GLN A 1 133 ? -9.64341 -7.13753 -10.67044 1.000 37.85161 133 GLN A N 1
ATOM 1035 C CA . GLN A 1 133 ? -9.12881 -5.78249 -10.60172 1.000 39.57672 133 GLN A CA 1
ATOM 1036 C C . GLN A 1 133 ? -7.61450 -5.71270 -10.71685 1.000 37.27056 133 GLN A C 1
ATOM 1037 O O . GLN A 1 133 ? -7.06754 -4.60827 -10.80349 1.000 36.91220 133 GLN A O 1
ATOM 1043 N N . ASP A 1 134 ? -6.92975 -6.85243 -10.71829 1.000 35.18386 134 ASP A N 1
ATOM 1044 C CA . ASP A 1 134 ? -5.47996 -6.87442 -10.59937 1.000 32.71788 134 ASP A CA 1
ATOM 1045 C C . ASP A 1 134 ? -4.97351 -8.21513 -11.11302 1.000 26.66622 134 ASP A C 1
ATOM 1046 O O . ASP A 1 134 ? -5.74276 -9.17360 -11.24182 1.000 25.68586 134 ASP A O 1
ATOM 1051 N N . THR A 1 135 ? -3.67747 -8.25486 -11.44686 1.000 29.18010 135 THR A N 1
ATOM 1052 C CA . THR A 1 135 ? -2.93792 -9.50092 -11.64708 1.000 27.14196 135 THR A CA 1
ATOM 1053 C C . THR A 1 135 ? -1.54656 -9.39653 -11.07472 1.000 22.30154 135 THR A C 1
ATOM 1054 O O . THR A 1 135 ? -0.95676 -8.31451 -11.00174 1.000 24.92403 135 THR A O 1
ATOM 1058 N N . LEU A 1 136 ? -0.99521 -10.57116 -10.77609 1.000 21.61235 136 LEU A N 1
ATOM 1059 C CA . LEU A 1 136 ? 0.40317 -10.65450 -10.38667 1.000 22.14568 136 LEU A CA 1
ATOM 1060 C C . LEU A 1 136 ? 1.30214 -10.08477 -11.48002 1.000 23.69330 136 LEU A C 1
ATOM 1061 O O . LEU A 1 136 ? 2.14895 -9.22395 -11.21515 1.000 22.08050 136 LEU A O 1
ATOM 1066 N N . GLY A 1 137 ? 1.10301 -10.53104 -12.72555 1.000 22.53483 137 GLY A N 1
ATOM 1067 C CA . GLY A 1 137 ? 1.90741 -10.08262 -13.84696 1.000 22.59148 137 GLY A CA 1
ATOM 1068 C C . GLY A 1 137 ? 2.64547 -11.24129 -14.49511 1.000 24.59628 137 GLY A C 1
ATOM 1069 O O . GLY A 1 137 ? 3.20420 -12.09111 -13.78671 1.000 20.19689 137 GLY A O 1
ATOM 1070 N N . ILE A 1 138 ? 2.63928 -11.30267 -15.83473 1.000 23.30461 138 ILE A N 1
ATOM 1071 C CA . ILE A 1 138 ? 3.33964 -12.34808 -16.57200 1.000 21.04584 138 ILE A CA 1
ATOM 1072 C C . ILE A 1 138 ? 4.15531 -11.74716 -17.71140 1.000 23.02143 138 ILE A C 1
ATOM 1073 O O . ILE A 1 138 ? 3.86578 -10.65282 -18.21170 1.000 20.22835 138 ILE A O 1
ATOM 1078 N N . GLY A 1 139 ? 5.21165 -12.47202 -18.07923 1.000 20.96081 139 GLY A N 1
ATOM 1079 C CA . GLY A 1 139 ? 5.94396 -12.22490 -19.30639 1.000 22.30860 139 GLY A CA 1
ATOM 1080 C C . GLY A 1 139 ? 5.93131 -13.48972 -20.14665 1.000 21.55734 139 GLY A C 1
ATOM 1081 O O . GLY A 1 139 ? 5.83407 -14.60060 -19.62155 1.000 23.02795 139 GLY A O 1
ATOM 1082 N N . VAL A 1 140 ? 6.00533 -13.31948 -21.46210 1.000 21.09645 140 VAL A N 1
ATOM 1083 C CA . VAL A 1 140 ? 5.86965 -14.44096 -22.38486 1.000 19.98016 140 VAL A CA 1
ATOM 1084 C C . VAL A 1 140 ? 7.14792 -14.57297 -23.19883 1.000 20.90879 140 VAL A C 1
ATOM 1085 O O . VAL A 1 140 ? 7.65117 -13.58099 -23.74378 1.000 21.74031 140 VAL A O 1
ATOM 1089 N N . VAL A 1 141 ? 7.67735 -15.79129 -23.27338 1.000 22.07178 141 VAL A N 1
ATOM 1090 C CA . VAL A 1 141 ? 8.67000 -16.15886 -24.28466 1.000 22.36997 141 VAL A CA 1
ATOM 1091 C C . VAL A 1 141 ? 7.92595 -17.02024 -25.29831 1.000 23.67670 141 VAL A C 1
ATOM 1092 O O . VAL A 1 141 ? 7.61607 -18.18292 -25.02408 1.000 25.23687 141 VAL A O 1
ATOM 1096 N N . LEU A 1 142 ? 7.59450 -16.44111 -26.45569 1.000 21.85219 142 LEU A N 1
ATOM 1097 C CA . LEU A 1 142 ? 6.73613 -17.09914 -27.44037 1.000 24.48852 142 LEU A CA 1
ATOM 1098 C C . LEU A 1 142 ? 7.54741 -18.13565 -28.21274 1.000 26.15924 142 LEU A C 1
ATOM 1099 O O . LEU A 1 142 ? 8.41597 -17.77681 -29.01619 1.000 28.78815 142 LEU A O 1
ATOM 1104 N N . THR A 1 143 ? 7.26662 -19.42074 -27.97584 1.000 28.12376 143 THR A N 1
ATOM 1105 C CA . THR A 1 143 ? 8.00198 -20.49893 -28.62946 1.000 31.94258 143 THR A CA 1
ATOM 1106 C C . THR A 1 143 ? 7.29132 -21.04059 -29.85125 1.000 35.47700 143 THR A C 1
ATOM 1107 O O . THR A 1 143 ? 7.93369 -21.68250 -30.69129 1.000 32.67667 143 THR A O 1
ATOM 1111 N N . ILE A 1 144 ? 5.98009 -20.83378 -29.95775 1.000 34.46860 144 ILE A N 1
ATOM 1112 C CA . ILE A 1 144 ? 5.20872 -21.28735 -31.09940 1.000 35.80496 144 ILE A CA 1
ATOM 1113 C C . ILE A 1 144 ? 4.29127 -20.13749 -31.48555 1.000 39.57930 144 ILE A C 1
ATOM 1114 O O . ILE A 1 144 ? 3.48818 -19.68623 -30.66067 1.000 36.15873 144 ILE A O 1
ATOM 1119 N N . PRO A 1 145 ? 4.39028 -19.59880 -32.69486 1.000 39.36164 145 PRO A N 1
ATOM 1120 C CA . PRO A 1 145 ? 3.46188 -18.54168 -33.09520 1.000 39.00857 145 PRO A CA 1
ATOM 1121 C C . PRO A 1 145 ? 2.04611 -19.09163 -33.15719 1.000 41.26784 145 PRO A C 1
ATOM 1122 O O . PRO A 1 145 ? 1.81840 -20.29878 -33.26792 1.000 41.90506 145 PRO A O 1
ATOM 1126 N N . GLY A 1 146 ? 1.08495 -18.18721 -33.04963 1.000 41.41861 146 GLY A N 1
ATOM 1127 C CA . GLY A 1 146 ? -0.30157 -18.59813 -33.06216 1.000 40.08194 146 GLY A CA 1
ATOM 1128 C C . GLY A 1 146 ? -1.22416 -17.40429 -33.06762 1.000 37.11414 146 GLY A C 1
ATOM 1129 O O . GLY A 1 146 ? -0.93756 -16.40089 -33.72757 1.000 37.51784 146 GLY A O 1
ATOM 1130 N N . ALA A 1 147 ? -2.30636 -17.48228 -32.29249 1.000 34.25024 147 ALA A N 1
ATOM 1131 C CA . ALA A 1 147 ? -3.40412 -16.53313 -32.40281 1.000 34.62838 147 ALA A CA 1
ATOM 1132 C C . ALA A 1 147 ? -3.15550 -15.21407 -31.67632 1.000 34.31531 147 ALA A C 1
ATOM 1133 O O . ALA A 1 147 ? -4.04112 -14.35441 -31.68252 1.000 34.97672 147 ALA A O 1
ATOM 1135 N N . GLY A 1 148 ? -1.99817 -15.01786 -31.05844 1.000 29.53778 148 GLY A N 1
ATOM 1136 C CA . GLY A 1 148 ? -1.66277 -13.73115 -30.48004 1.000 26.28819 148 GLY A CA 1
ATOM 1137 C C . GLY A 1 148 ? -1.91892 -13.57412 -28.99207 1.000 29.43431 148 GLY A C 1
ATOM 1138 O O . GLY A 1 148 ? -1.97113 -12.43378 -28.51350 1.000 23.35051 148 GLY A O 1
ATOM 1139 N N . SER A 1 149 ? -2.04511 -14.67334 -28.24452 1.000 26.11153 149 SER A N 1
ATOM 1140 C CA . SER A 1 149 ? -2.33572 -14.55902 -26.81607 1.000 28.88665 149 SER A CA 1
ATOM 1141 C C . SER A 1 149 ? -1.25997 -13.77700 -26.07308 1.000 25.46224 149 SER A C 1
ATOM 1142 O O . SER A 1 149 ? -1.55128 -13.12219 -25.06375 1.000 25.73076 149 SER A O 1
ATOM 1145 N N . GLU A 1 150 ? -0.01544 -13.82172 -26.55198 1.000 24.92303 150 GLU A N 1
ATOM 1146 C CA . GLU A 1 150 ? 1.06998 -13.11509 -25.88173 1.000 21.86376 150 GLU A CA 1
ATOM 1147 C C . GLU A 1 150 ? 0.85119 -11.61016 -25.82223 1.000 23.22698 150 GLU A C 1
ATOM 1148 O O . GLU A 1 150 ? 1.58422 -10.93211 -25.10341 1.000 21.29606 150 GLU A O 1
ATOM 1154 N N . MET A 1 151 ? -0.13842 -11.06746 -26.54068 1.000 22.26345 151 MET A N 1
ATOM 1155 C CA . MET A 1 151 ? -0.41789 -9.63710 -26.47829 1.000 19.81939 151 MET A CA 1
ATOM 1156 C C . MET A 1 151 ? -1.92213 -9.35410 -26.42195 1.000 26.80577 151 MET A C 1
ATOM 1157 O O . MET A 1 151 ? -2.36840 -8.27672 -26.83681 1.000 24.64372 151 MET A O 1
ATOM 1162 N N . SER A 1 152 ? -2.71701 -10.29350 -25.89928 1.000 22.63638 152 SER A N 1
ATOM 1163 C CA . SER A 1 152 ? -4.16672 -10.13571 -25.80829 1.000 26.81349 152 SER A CA 1
ATOM 1164 C C . SER A 1 152 ? -4.62566 -10.10754 -24.35454 1.000 29.86833 152 SER A C 1
ATOM 1165 O O . SER A 1 152 ? -3.88648 -10.46255 -23.42902 1.000 23.44213 152 SER A O 1
ATOM 1168 N N . GLU A 1 153 ? -5.88006 -9.69353 -24.16227 1.000 28.23369 153 GLU A N 1
ATOM 1169 C CA . GLU A 1 153 ? -6.46824 -9.62899 -22.83122 1.000 32.00245 153 GLU A CA 1
ATOM 1170 C C . GLU A 1 153 ? -7.37740 -10.82016 -22.53089 1.000 31.02423 153 GLU A C 1
ATOM 1171 O O . GLU A 1 153 ? -8.15193 -10.77415 -21.57025 1.000 30.45807 153 GLU A O 1
ATOM 1177 N N . SER A 1 154 ? -7.26994 -11.90229 -23.29816 1.000 27.41053 154 SER A N 1
ATOM 1178 C CA . SER A 1 154 ? -8.11938 -13.06837 -23.10319 1.000 30.31718 154 SER A CA 1
ATOM 1179 C C . SER A 1 154 ? -7.33559 -14.27966 -22.61428 1.000 30.25405 154 SER A C 1
ATOM 1180 O O . SER A 1 154 ? -6.17916 -14.49392 -22.98764 1.000 26.21983 154 SER A O 1
ATOM 1183 N N . SER A 1 155 ? -8.00287 -15.08460 -21.78862 1.000 26.84044 155 SER A N 1
ATOM 1184 C CA . SER A 1 155 ? -7.48774 -16.35959 -21.30521 1.000 33.04839 155 SER A CA 1
ATOM 1185 C C . SER A 1 155 ? -8.57950 -17.40784 -21.44252 1.000 31.31832 155 SER A C 1
ATOM 1186 O O . SER A 1 155 ? -9.70962 -17.17587 -21.00636 1.000 33.78522 155 SER A O 1
ATOM 1189 N N . ILE A 1 156 ? -8.24058 -18.55610 -22.03178 1.000 32.81775 156 ILE A N 1
ATOM 1190 C CA . ILE A 1 156 ? -9.19373 -19.63624 -22.29596 1.000 36.40157 156 ILE A CA 1
ATOM 1191 C C . ILE A 1 156 ? -8.80725 -20.83893 -21.45845 1.000 33.19108 156 ILE A C 1
ATOM 1192 O O . ILE A 1 156 ? -7.75225 -21.44211 -21.68179 1.000 32.22407 156 ILE A O 1
ATOM 1197 N N . ILE A 1 157 ? -9.67951 -21.21890 -20.53200 1.000 35.58140 157 ILE A N 1
ATOM 1198 C CA . ILE A 1 157 ? -9.41354 -22.30424 -19.59882 1.000 35.00365 157 ILE A CA 1
ATOM 1199 C C . ILE A 1 157 ? -10.58753 -23.27146 -19.64556 1.000 35.91571 157 ILE A C 1
ATOM 1200 O O . ILE A 1 157 ? -11.74537 -22.84928 -19.74111 1.000 37.37418 157 ILE A O 1
ATOM 1205 N N . THR A 1 158 ? -10.29472 -24.56677 -19.57795 1.000 34.44085 158 THR A N 1
ATOM 1206 C CA . THR A 1 158 ? -11.33142 -25.59269 -19.56335 1.000 41.69562 158 THR A CA 1
ATOM 1207 C C . THR A 1 158 ? -11.41572 -26.20739 -18.16997 1.000 43.84435 158 THR A C 1
ATOM 1208 O O . THR A 1 158 ? -10.41884 -26.71588 -17.64217 1.000 38.92806 158 THR A O 1
ATOM 1212 N N . ASP A 1 159 ? -12.60064 -26.15124 -17.57471 1.000 43.98756 159 ASP A N 1
ATOM 1213 C CA . ASP A 1 159 ? -12.86707 -26.87171 -16.33214 1.000 48.32943 159 ASP A CA 1
ATOM 1214 C C . ASP A 1 159 ? -13.14794 -28.32152 -16.70476 1.000 50.90413 159 ASP A C 1
ATOM 1215 O O . ASP A 1 159 ? -14.25816 -28.66398 -17.11318 1.000 52.87452 159 ASP A O 1
ATOM 1220 N N . GLU A 1 160 ? -12.13330 -29.18085 -16.58192 1.000 52.88888 160 GLU A N 1
ATOM 1221 C CA . GLU A 1 160 ? -12.25741 -30.53380 -17.11593 1.000 54.85224 160 GLU A CA 1
ATOM 1222 C C . GLU A 1 160 ? -13.23443 -31.37371 -16.30526 1.000 61.39198 160 GLU A C 1
ATOM 1223 O O . GLU A 1 160 ? -13.82887 -32.31709 -16.84076 1.000 63.80204 160 GLU A O 1
ATOM 1229 N N . ASN A 1 161 ? -13.42298 -31.04484 -15.02488 1.000 60.60262 161 ASN A N 1
ATOM 1230 C CA . ASN A 1 161 ? -14.35485 -31.80405 -14.19783 1.000 62.43750 161 ASN A CA 1
ATOM 1231 C C . ASN A 1 161 ? -15.79757 -31.52356 -14.60045 1.000 64.24047 161 ASN A C 1
ATOM 1232 O O . ASN A 1 161 ? -16.58766 -32.45383 -14.79702 1.000 70.17912 161 ASN A O 1
ATOM 1237 N N . LYS A 1 162 ? -16.16483 -30.25158 -14.73149 1.000 60.22008 162 LYS A N 1
ATOM 1238 C CA . LYS A 1 162 ? -17.48646 -29.90324 -15.23634 1.000 58.93735 162 LYS A CA 1
ATOM 1239 C C . LYS A 1 162 ? -17.52218 -29.81157 -16.75787 1.000 58.12768 162 LYS A C 1
ATOM 1240 O O . LYS A 1 162 ? -18.54379 -29.39633 -17.31297 1.000 62.54688 162 LYS A O 1
ATOM 1246 N N . LYS A 1 163 ? -16.43804 -30.20379 -17.43130 1.000 60.71731 163 LYS A N 1
ATOM 1247 C CA . LYS A 1 163 ? -16.31537 -30.17462 -18.89375 1.000 59.94703 163 LYS A CA 1
ATOM 1248 C C . LYS A 1 163 ? -16.87665 -28.87878 -19.47725 1.000 61.93832 163 LYS A C 1
ATOM 1249 O O . LYS A 1 163 ? -17.70338 -28.87340 -20.39282 1.000 57.45444 163 LYS A O 1
ATOM 1255 N N . GLN A 1 164 ? -16.40418 -27.76302 -18.92621 1.000 57.28571 164 GLN A N 1
ATOM 1256 C CA . GLN A 1 164 ? -16.82880 -26.42770 -19.32129 1.000 53.47987 164 GLN A CA 1
ATOM 1257 C C . GLN A 1 164 ? -15.60768 -25.62008 -19.74544 1.000 51.46399 164 GLN A C 1
ATOM 1258 O O . GLN A 1 164 ? -14.59087 -25.60585 -19.04122 1.000 49.30660 164 GLN A O 1
ATOM 1264 N N . LYS A 1 165 ? -15.70794 -24.95629 -20.89350 1.000 50.58579 165 LYS A N 1
ATOM 1265 C CA . LYS A 1 165 ? -14.64768 -24.10677 -21.42033 1.000 45.70006 165 LYS A CA 1
ATOM 1266 C C . LYS A 1 165 ? -15.11431 -22.65843 -21.36425 1.000 48.05368 165 LYS A C 1
ATOM 1267 O O . LYS A 1 165 ? -16.20005 -22.33675 -21.86063 1.000 50.10145 165 LYS A O 1
ATOM 1273 N N . ALA A 1 166 ? -14.30908 -21.78816 -20.74950 1.000 41.12356 166 ALA A N 1
ATOM 1274 C CA . ALA A 1 166 ? -14.73159 -20.41248 -20.52099 1.000 37.97832 166 ALA A CA 1
ATOM 1275 C C . ALA A 1 166 ? -13.60211 -19.43480 -20.80978 1.000 32.57343 166 ALA A C 1
ATOM 1276 O O . ALA A 1 166 ? -12.42419 -19.79969 -20.86769 1.000 35.57752 166 ALA A O 1
ATOM 1278 N N . VAL A 1 167 ? -13.98939 -18.17185 -20.95313 1.000 32.53488 167 VAL A N 1
ATOM 1279 C CA . VAL A 1 167 ? -13.08174 -17.08362 -21.28384 1.000 38.35755 167 VAL A CA 1
ATOM 1280 C C . VAL A 1 167 ? -13.16706 -16.01168 -20.20808 1.000 37.77824 167 VAL A C 1
ATOM 1281 O O . VAL A 1 167 ? -14.24992 -15.70474 -19.69431 1.000 37.03248 167 VAL A O 1
ATOM 1285 N N . CYS A 1 168 ? -12.00708 -15.46395 -19.85967 1.000 34.58328 168 CYS A N 1
ATOM 1286 C CA . CYS A 1 168 ? -11.88100 -14.22906 -19.10128 1.000 32.18247 168 CYS A CA 1
ATOM 1287 C C . CYS A 1 168 ? -11.17416 -13.22604 -19.99774 1.000 33.45538 168 CYS A C 1
ATOM 1288 O O . CYS A 1 168 ? -10.01426 -13.43795 -20.36804 1.000 33.75373 168 CYS A O 1
ATOM 1291 N N . ASP A 1 169 ? -11.87060 -12.15277 -20.35566 1.000 33.96141 169 ASP A N 1
ATOM 1292 C CA . ASP A 1 169 ? -11.35861 -11.12712 -21.26027 1.000 36.16055 169 ASP A CA 1
ATOM 1293 C C . ASP A 1 169 ? -11.38385 -9.81728 -20.49249 1.000 37.35147 169 ASP A C 1
ATOM 1294 O O . ASP A 1 169 ? -12.46031 -9.26776 -20.22997 1.000 42.05275 169 ASP A O 1
ATOM 1299 N N . THR A 1 170 ? -10.20793 -9.32491 -20.11348 1.000 34.46780 170 THR A N 1
ATOM 1300 C CA . THR A 1 170 ? -10.16522 -8.14895 -19.26369 1.000 34.31067 170 THR A CA 1
ATOM 1301 C C . THR A 1 170 ? -8.79124 -7.51036 -19.36580 1.000 33.85127 170 THR A C 1
ATOM 1302 O O . THR A 1 170 ? -7.79412 -8.18050 -19.65385 1.000 32.00262 170 THR A O 1
ATOM 1306 N N . GLU A 1 171 ? -8.76055 -6.20501 -19.10300 1.000 32.76323 171 GLU A N 1
ATOM 1307 C CA . GLU A 1 171 ? -7.56872 -5.40787 -19.36511 1.000 36.96439 171 GLU A CA 1
ATOM 1308 C C . GLU A 1 171 ? -6.35441 -5.91707 -18.58868 1.000 35.16031 171 GLU A C 1
ATOM 1309 O O . GLU A 1 171 ? -5.23156 -5.90665 -19.11004 1.000 29.30421 171 GLU A O 1
ATOM 1315 N N . VAL A 1 172 ? -6.54638 -6.37065 -17.34484 1.000 29.23236 172 VAL A N 1
ATOM 1316 C CA . VAL A 1 172 ? -5.38973 -6.77539 -16.54950 1.000 30.13989 172 VAL A CA 1
ATOM 1317 C C . VAL A 1 172 ? -4.69313 -8.01212 -17.10526 1.000 26.40026 172 VAL A C 1
ATOM 1318 O O . VAL A 1 172 ? -3.57258 -8.30867 -16.68256 1.000 26.50304 172 VAL A O 1
ATOM 1322 N N . ASN A 1 173 ? -5.30579 -8.71877 -18.06514 1.000 26.60483 173 ASN A N 1
ATOM 1323 C CA . ASN A 1 173 ? -4.70027 -9.92527 -18.62892 1.000 25.32236 173 ASN A CA 1
ATOM 1324 C C . ASN A 1 173 ? -3.55469 -9.63721 -19.60449 1.000 25.46397 173 ASN A C 1
ATOM 1325 O O . ASN A 1 173 ? -2.76283 -10.54781 -19.88573 1.000 22.00207 173 ASN A O 1
ATOM 1330 N N . PHE A 1 174 ? -3.44860 -8.42024 -20.14168 1.000 25.79023 174 PHE A N 1
ATOM 1331 C CA . PHE A 1 174 ? -2.35147 -8.10717 -21.05519 1.000 24.49545 174 PHE A CA 1
ATOM 1332 C C . PHE A 1 174 ? -1.01640 -8.50849 -20.42156 1.000 22.12204 174 PHE A C 1
ATOM 1333 O O . PHE A 1 174 ? -0.66824 -7.98628 -19.35500 1.000 21.51223 174 PHE A O 1
ATOM 1341 N N . PRO A 1 175 ? -0.25736 -9.42165 -21.02470 1.000 23.11195 175 PRO A N 1
ATOM 1342 C CA . PRO A 1 175 ? 1.08821 -9.69453 -20.51012 1.000 20.64631 175 PRO A CA 1
ATOM 1343 C C . PRO A 1 175 ? 1.88387 -8.40544 -20.38950 1.000 21.84708 175 PRO A C 1
ATOM 1344 O O . PRO A 1 175 ? 1.70931 -7.46695 -21.17478 1.000 22.56093 175 PRO A O 1
ATOM 1348 N N . LYS A 1 176 ? 2.73713 -8.34538 -19.36434 1.000 18.67651 176 LYS A N 1
ATOM 1349 C CA . LYS A 1 176 ? 3.59035 -7.17611 -19.20326 1.000 19.92289 176 LYS A CA 1
ATOM 1350 C C . LYS A 1 176 ? 4.57724 -7.05334 -20.36154 1.000 21.28689 176 LYS A C 1
ATOM 1351 O O . LYS A 1 176 ? 4.87983 -5.94218 -20.81540 1.000 19.58143 176 LYS A O 1
ATOM 1357 N N . PHE A 1 177 ? 5.09142 -8.17925 -20.85481 1.000 22.56950 177 PHE A N 1
ATOM 1358 C CA . PHE A 1 177 ? 5.96697 -8.13839 -22.02101 1.000 20.12985 177 PHE A CA 1
ATOM 1359 C C . PHE A 1 177 ? 5.87393 -9.46024 -22.77442 1.000 20.25790 177 PHE A C 1
ATOM 1360 O O . PHE A 1 177 ? 5.48207 -10.49053 -22.21926 1.000 17.81299 177 PHE A O 1
ATOM 1368 N N . ALA A 1 178 ? 6.22855 -9.41171 -24.06416 1.000 19.01626 178 ALA A N 1
ATOM 1369 C CA . ALA A 1 178 ? 6.28228 -10.60522 -24.89956 1.000 19.93390 178 ALA A CA 1
ATOM 1370 C C . ALA A 1 178 ? 7.54672 -10.56199 -25.74350 1.000 19.12783 178 ALA A C 1
ATOM 1371 O O . ALA A 1 178 ? 7.80730 -9.56474 -26.42629 1.000 17.37993 178 ALA A O 1
ATOM 1373 N N . ILE A 1 179 ? 8.32441 -11.63777 -25.68892 1.000 18.77542 179 ILE A N 1
ATOM 1374 C CA . ILE A 1 179 ? 9.56262 -11.75889 -26.44766 1.000 21.04360 179 ILE A CA 1
ATOM 1375 C C . ILE A 1 179 ? 9.24822 -12.53092 -27.71869 1.000 20.01949 179 ILE A C 1
ATOM 1376 O O . ILE A 1 179 ? 8.83789 -13.69542 -27.65959 1.000 21.29413 179 ILE A O 1
ATOM 1381 N N . LEU A 1 180 ? 9.40151 -11.86700 -28.85660 1.000 19.69107 180 LEU A N 1
ATOM 1382 C CA . LEU A 1 180 ? 9.08230 -12.42392 -30.16664 1.000 18.58201 180 LEU A CA 1
ATOM 1383 C C . LEU A 1 180 ? 10.37880 -12.57056 -30.95334 1.000 16.96013 180 LEU A C 1
ATOM 1384 O O . LEU A 1 180 ? 10.96135 -11.57318 -31.38078 1.000 19.44649 180 LEU A O 1
ATOM 1389 N N . ASN A 1 181 ? 10.81025 -13.81277 -31.15739 1.000 17.98974 181 ASN A N 1
ATOM 1390 C CA . ASN A 1 181 ? 12.00695 -14.12201 -31.93325 1.000 19.01237 181 ASN A CA 1
ATOM 1391 C C . ASN A 1 181 ? 11.59893 -14.88535 -33.18831 1.000 17.67092 181 ASN A C 1
ATOM 1392 O O . ASN A 1 181 ? 11.16878 -16.04531 -33.08643 1.000 19.40920 181 ASN A O 1
ATOM 1397 N N . PRO A 1 182 ? 11.70612 -14.28740 -34.38806 1.000 18.08776 182 PRO A N 1
ATOM 1398 C CA . PRO A 1 182 ? 11.32888 -15.00618 -35.62124 1.000 19.20821 182 PRO A CA 1
ATOM 1399 C C . PRO A 1 182 ? 12.02179 -16.35819 -35.78946 1.000 20.33557 182 PRO A C 1
ATOM 1400 O O . PRO A 1 182 ? 11.49864 -17.23809 -36.48387 1.000 19.25111 182 PRO A O 1
ATOM 1404 N N . GLU A 1 183 ? 13.17211 -16.56022 -35.12974 1.000 19.71449 183 GLU A N 1
ATOM 1405 C CA . GLU A 1 183 ? 13.87010 -17.83832 -35.24961 1.000 21.38808 183 GLU A CA 1
ATOM 1406 C C . GLU A 1 183 ? 13.03688 -19.01770 -34.76514 1.000 22.36167 183 GLU A C 1
ATOM 1407 O O . GLU A 1 183 ? 13.29138 -20.14928 -35.18748 1.000 20.61052 183 GLU A O 1
ATOM 1413 N N . VAL A 1 184 ? 12.04955 -18.79884 -33.89168 1.000 22.90327 184 VAL A N 1
ATOM 1414 C CA . VAL A 1 184 ? 11.24555 -19.93532 -33.44733 1.000 20.50784 184 VAL A CA 1
ATOM 1415 C C . VAL A 1 184 ? 10.43230 -20.52902 -34.59732 1.000 24.10098 184 VAL A C 1
ATOM 1416 O O . VAL A 1 184 ? 9.99879 -21.68324 -34.51594 1.000 23.22857 184 VAL A O 1
ATOM 1420 N N . CYS A 1 185 ? 10.23040 -19.77997 -35.68242 1.000 24.37995 185 CYS A N 1
ATOM 1421 C CA . CYS A 1 185 ? 9.52971 -20.32747 -36.84420 1.000 23.55939 185 CYS A CA 1
ATOM 1422 C C . CYS A 1 185 ? 10.32160 -21.44293 -37.52515 1.000 23.09898 185 CYS A C 1
ATOM 1423 O O . CYS A 1 185 ? 9.72181 -22.32279 -38.15278 1.000 21.28389 185 CYS A O 1
ATOM 1426 N N . TYR A 1 186 ? 11.65668 -21.43285 -37.39939 1.000 24.04855 186 TYR A N 1
ATOM 1427 C CA . TYR A 1 186 ? 12.50589 -22.26416 -38.25949 1.000 23.24414 186 TYR A CA 1
ATOM 1428 C C . TYR A 1 186 ? 12.14247 -23.74149 -38.18869 1.000 24.04499 186 TYR A C 1
ATOM 1429 O O . TYR A 1 186 ? 12.25049 -24.45924 -39.19074 1.000 26.07707 186 TYR A O 1
ATOM 1438 N N . THR A 1 187 ? 11.72962 -24.22462 -37.02308 1.000 22.25185 187 THR A N 1
ATOM 1439 C CA . THR A 1 187 ? 11.51287 -25.65460 -36.83305 1.000 26.50373 187 THR A CA 1
ATOM 1440 C C . THR A 1 187 ? 10.05209 -26.08094 -36.96909 1.000 30.44581 187 THR A C 1
ATOM 1441 O O . THR A 1 187 ? 9.75497 -27.27288 -36.83263 1.000 30.31734 187 THR A O 1
ATOM 1445 N N . ILE A 1 188 ? 9.14040 -25.15700 -37.23478 1.000 25.12759 188 ILE A N 1
ATOM 1446 C CA . ILE A 1 188 ? 7.73671 -25.54732 -37.44945 1.000 24.37979 188 ILE A CA 1
ATOM 1447 C C . ILE A 1 188 ? 7.64354 -26.39376 -38.71540 1.000 21.15292 188 ILE A C 1
ATOM 1448 O O . ILE A 1 188 ? 8.23000 -26.01964 -39.74531 1.000 24.33112 188 ILE A O 1
ATOM 1453 N N . PRO A 1 189 ? 6.93161 -27.52482 -38.70051 1.000 23.84320 189 PRO A N 1
ATOM 1454 C CA . PRO A 1 189 ? 6.75317 -28.30249 -39.93421 1.000 27.72707 189 PRO A CA 1
ATOM 1455 C C . PRO A 1 189 ? 6.12404 -27.46779 -41.04649 1.000 21.31561 189 PRO A C 1
ATOM 1456 O O . PRO A 1 189 ? 5.34229 -26.55002 -40.79103 1.000 23.41261 189 PRO A O 1
ATOM 1460 N N . ASP A 1 190 ? 6.48726 -27.80189 -42.29032 1.000 19.96613 190 ASP A N 1
ATOM 1461 C CA . ASP A 1 190 ? 5.97706 -27.08950 -43.46504 1.000 20.32578 190 ASP A CA 1
ATOM 1462 C C . ASP A 1 190 ? 4.45837 -26.92079 -43.40881 1.000 24.46486 190 ASP A C 1
ATOM 1463 O O . ASP A 1 190 ? 3.94294 -25.81340 -43.59502 1.000 18.79058 190 ASP A O 1
ATOM 1468 N N . ARG A 1 191 ? 3.72129 -28.01432 -43.15936 1.000 22.38901 191 ARG A N 1
ATOM 1469 C CA . ARG A 1 191 ? 2.25902 -27.94342 -43.23626 1.000 25.40922 191 ARG A CA 1
ATOM 1470 C C . ARG A 1 191 ? 1.68940 -26.95768 -42.21988 1.000 21.03984 191 ARG A C 1
ATOM 1471 O O . ARG A 1 191 ? 0.74742 -26.21835 -42.53116 1.000 22.01032 191 ARG A O 1
ATOM 1479 N N . LEU A 1 192 ? 2.25253 -26.91786 -41.00417 1.000 19.55816 192 LEU A N 1
ATOM 1480 C CA . LEU A 1 192 ? 1.74981 -26.01747 -39.97368 1.000 21.16588 192 LEU A CA 1
ATOM 1481 C C . LEU A 1 192 ? 2.21136 -24.58504 -40.19030 1.000 21.37645 192 LEU A C 1
ATOM 1482 O O . LEU A 1 192 ? 1.53571 -23.64356 -39.75599 1.000 18.16673 192 LEU A O 1
ATOM 1487 N N . MET A 1 193 ? 3.37153 -24.40332 -40.81546 1.000 19.42474 193 MET A N 1
ATOM 1488 C CA . MET A 1 193 ? 3.79967 -23.05836 -41.17810 1.000 20.27861 193 MET A CA 1
ATOM 1489 C C . MET A 1 193 ? 2.90045 -22.47951 -42.26002 1.000 17.44412 193 MET A C 1
ATOM 1490 O O . MET A 1 193 ? 2.52692 -21.29909 -42.20140 1.000 16.45761 193 MET A O 1
ATOM 1495 N N . ALA A 1 194 ? 2.53923 -23.29708 -43.25060 1.000 16.59368 194 ALA A N 1
ATOM 1496 C CA . ALA A 1 194 ? 1.61231 -22.84589 -44.28798 1.000 18.96641 194 ALA A CA 1
ATOM 1497 C C . ALA A 1 194 ? 0.25817 -22.48552 -43.68980 1.000 18.64708 194 ALA A C 1
ATOM 1498 O O . ALA A 1 194 ? -0.33939 -21.45356 -44.03061 1.000 16.04412 194 ALA A O 1
ATOM 1500 N N . ALA A 1 195 ? -0.24749 -23.33647 -42.79518 1.000 16.31099 195 ALA A N 1
ATOM 1501 C CA . ALA A 1 195 ? -1.50822 -23.04158 -42.12875 1.000 18.76479 195 ALA A CA 1
ATOM 1502 C C . ALA A 1 195 ? -1.42086 -21.75065 -41.31790 1.000 15.99645 195 ALA A C 1
ATOM 1503 O O . ALA A 1 195 ? -2.36842 -20.95617 -41.29907 1.000 17.99245 195 ALA A O 1
ATOM 1505 N N . GLY A 1 196 ? -0.29095 -21.51688 -40.64628 1.000 17.83997 196 GLY A N 1
ATOM 1506 C CA . GLY A 1 196 ? -0.14861 -20.30023 -39.85313 1.000 15.45551 196 GLY A CA 1
ATOM 1507 C C . GLY A 1 196 ? -0.08842 -19.04753 -40.71216 1.000 16.87788 196 GLY A C 1
ATOM 1508 O O . GLY A 1 196 ? -0.59294 -17.98929 -40.32353 1.000 17.18195 196 GLY A O 1
ATOM 1509 N N . ILE A 1 197 ? 0.53671 -19.14404 -41.88345 1.000 14.27783 197 ILE A N 1
ATOM 1510 C CA . ILE A 1 197 ? 0.51724 -18.02234 -42.82443 1.000 15.66396 197 ILE A CA 1
ATOM 1511 C C . ILE A 1 197 ? -0.91591 -17.70468 -43.25225 1.000 16.39216 197 ILE A C 1
ATOM 1512 O O . ILE A 1 197 ? -1.32283 -16.53088 -43.30751 1.000 14.99060 197 ILE A O 1
ATOM 1517 N N . VAL A 1 198 ? -1.70773 -18.74010 -43.54280 1.000 14.22579 198 VAL A N 1
ATOM 1518 C CA . VAL A 1 198 ? -3.11079 -18.52293 -43.90606 1.000 14.18656 198 VAL A CA 1
ATOM 1519 C C . VAL A 1 198 ? -3.89102 -17.93292 -42.73388 1.000 12.52654 198 VAL A C 1
ATOM 1520 O O . VAL A 1 198 ? -4.74946 -17.06326 -42.92508 1.000 17.73510 198 VAL A O 1
ATOM 1524 N N . ASP A 1 199 ? -3.61664 -18.38872 -41.50851 1.000 15.03995 199 ASP A N 1
ATOM 1525 C CA . ASP A 1 199 ? -4.28590 -17.81497 -40.34013 1.000 18.50479 199 ASP A CA 1
ATOM 1526 C C . ASP A 1 199 ? -4.10537 -16.30614 -40.28442 1.000 18.53545 199 ASP A C 1
ATOM 1527 O O . ASP A 1 199 ? -5.05555 -15.56619 -39.98856 1.000 12.96756 199 ASP A O 1
ATOM 1532 N N . ILE A 1 200 ? -2.88338 -15.83137 -40.54654 1.000 14.13662 200 ILE A N 1
ATOM 1533 C CA . ILE A 1 200 ? -2.62508 -14.39234 -40.52605 1.000 15.03170 200 ILE A CA 1
ATOM 1534 C C . ILE A 1 200 ? -3.44678 -13.68168 -41.59169 1.000 15.26845 200 ILE A C 1
ATOM 1535 O O . ILE A 1 200 ? -4.07760 -12.65257 -41.32085 1.000 14.05294 200 ILE A O 1
ATOM 1540 N N . LEU A 1 201 ? -3.39131 -14.17742 -42.83734 1.000 15.26000 201 LEU A N 1
ATOM 1541 C CA . LEU A 1 201 ? -4.14849 -13.54657 -43.91564 1.000 15.67542 201 LEU A CA 1
ATOM 1542 C C . LEU A 1 201 ? -5.64395 -13.55956 -43.62003 1.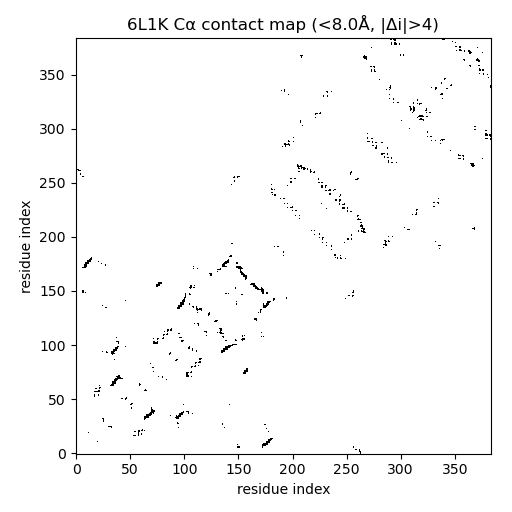000 16.99271 201 LEU A C 1
ATOM 1543 O O . LEU A 1 201 ? -6.33332 -12.56174 -43.84411 1.000 15.75822 201 LEU A O 1
ATOM 1548 N N . SER A 1 202 ? -6.15153 -14.68288 -43.10052 1.000 16.33687 202 SER A N 1
ATOM 1549 C CA . SER A 1 202 ? -7.57713 -14.82231 -42.79662 1.000 17.31688 202 SER A CA 1
ATOM 1550 C C . SER A 1 202 ? -8.01926 -13.83527 -41.73510 1.000 16.21255 202 SER A C 1
ATOM 1551 O O . SER A 1 202 ? -9.11192 -13.26627 -41.82504 1.000 19.56015 202 SER A O 1
ATOM 1554 N N . HIS A 1 203 ? -7.21502 -13.68663 -40.68029 1.000 16.20234 203 HIS A N 1
ATOM 1555 C CA . HIS A 1 203 ? -7.50690 -12.71889 -39.62455 1.000 18.32470 203 HIS A CA 1
ATOM 1556 C C . HIS A 1 203 ? -7.67458 -11.31349 -40.19788 1.000 19.37016 203 HIS A C 1
ATOM 1557 O O . HIS A 1 203 ? -8.59752 -10.57419 -39.81354 1.000 15.70719 203 HIS A O 1
ATOM 1564 N N . LEU A 1 204 ? -6.79206 -10.93232 -41.12688 1.000 14.58803 204 LEU A N 1
ATOM 1565 C CA . LEU A 1 204 ? -6.87874 -9.61688 -41.75737 1.000 14.70507 204 LEU A CA 1
ATOM 1566 C C . LEU A 1 204 ? -8.09685 -9.52251 -42.67277 1.000 14.91670 204 LEU A C 1
ATOM 1567 O O . LEU A 1 204 ? -8.83665 -8.53605 -42.62868 1.000 15.00830 204 LEU A O 1
ATOM 1572 N N . MET A 1 205 ? -8.30182 -10.53357 -43.52801 1.000 11.92209 205 MET A N 1
ATOM 1573 C CA . MET A 1 205 ? -9.44012 -10.52006 -44.44598 1.000 15.26956 205 MET A CA 1
ATOM 1574 C C . MET A 1 205 ? -10.76674 -10.44954 -43.69557 1.000 15.03983 205 MET A C 1
ATOM 1575 O O . MET A 1 205 ? -11.68480 -9.74750 -44.12705 1.000 15.21382 205 MET A O 1
ATOM 1580 N N . GLU A 1 206 ? -10.88385 -11.16642 -42.56968 1.000 13.69008 206 GLU A N 1
ATOM 1581 C CA . GLU A 1 206 ? -12.11463 -11.12526 -41.76498 1.000 17.84128 206 GLU A CA 1
ATOM 1582 C C . GLU A 1 206 ? -12.44451 -9.72175 -41.27653 1.000 18.33761 206 GLU A C 1
ATOM 1583 O O . GLU A 1 206 ? -13.62460 -9.38200 -41.09599 1.000 18.15226 206 GLU A O 1
ATOM 1589 N N . ARG A 1 207 ? -11.42802 -8.90561 -41.02245 1.000 16.79709 207 ARG A N 1
ATOM 1590 C CA . ARG A 1 207 ? -11.68739 -7.51177 -40.67013 1.000 15.69303 207 ARG A CA 1
ATOM 1591 C C . ARG A 1 207 ? -11.88778 -6.62753 -41.89316 1.000 16.60121 207 ARG A C 1
ATOM 1592 O O . ARG A 1 207 ? -12.58997 -5.61422 -41.80689 1.000 16.32230 207 ARG A O 1
ATOM 1600 N N . TYR A 1 208 ? -11.29744 -7.00074 -43.03445 1.000 15.29163 208 TYR A N 1
ATOM 1601 C CA . TYR A 1 208 ? -11.30309 -6.12967 -44.20609 1.000 15.51205 208 TYR A CA 1
ATOM 1602 C C . TYR A 1 208 ? -12.67754 -6.07139 -44.86211 1.000 19.56300 208 TYR A C 1
ATOM 1603 O O . TYR A 1 208 ? -13.16921 -4.98750 -45.20060 1.000 16.66714 208 TYR A O 1
ATOM 1612 N N . PHE A 1 209 ? -13.29676 -7.22652 -45.08212 1.000 16.14716 209 PHE A N 1
ATOM 1613 C CA . PHE A 1 209 ? -14.55097 -7.28124 -45.83075 1.000 18.67096 209 PHE A CA 1
ATOM 1614 C C . PHE A 1 209 ? -15.67274 -6.90429 -44.87965 1.000 19.86804 209 PHE A C 1
ATOM 1615 O O . PHE A 1 209 ? -16.14308 -7.70856 -44.06798 1.000 19.64639 209 PHE A O 1
ATOM 1623 N N . THR A 1 210 ? -16.05983 -5.64756 -44.96063 1.000 19.12460 210 THR A N 1
ATOM 1624 C CA . THR A 1 210 ? -16.92778 -5.02882 -43.98153 1.000 21.62081 210 THR A CA 1
ATOM 1625 C C . THR A 1 210 ? -17.87818 -4.11750 -44.73109 1.000 22.75538 210 THR A C 1
ATOM 1626 O O . THR A 1 210 ? -17.57839 -3.65893 -45.83648 1.000 21.00605 210 THR A O 1
ATOM 1630 N N . LYS A 1 211 ? -19.04397 -3.88741 -44.13986 1.000 24.81566 211 LYS A N 1
ATOM 1631 C CA . LYS A 1 211 ? -19.92371 -2.84343 -44.62720 1.000 26.72579 211 LYS A CA 1
ATOM 1632 C C . LYS A 1 211 ? -19.65310 -1.50576 -43.94101 1.000 27.56703 211 LYS A C 1
ATOM 1633 O O . LYS A 1 211 ? -20.27036 -0.50352 -44.30611 1.000 27.50646 211 LYS A O 1
ATOM 1639 N N . SER A 1 212 ? -18.72537 -1.46108 -42.98435 1.000 24.28458 212 SER A N 1
ATOM 1640 C CA . SER A 1 212 ? -18.35251 -0.19208 -42.36465 1.000 27.38349 212 SER A CA 1
ATOM 1641 C C . SER A 1 212 ? -17.83474 0.76948 -43.43188 1.000 27.35126 212 SER A C 1
ATOM 1642 O O . SER A 1 212 ? -17.29518 0.35160 -44.45969 1.000 27.21580 212 SER A O 1
ATOM 1645 N N . ILE A 1 213 ? -17.99826 2.07281 -43.18265 1.000 27.42800 213 ILE A N 1
ATOM 1646 C CA . ILE A 1 213 ? -17.68626 3.10602 -44.16546 1.000 30.09550 213 ILE A CA 1
ATOM 1647 C C . ILE A 1 213 ? -16.59725 4.03132 -43.62763 1.000 24.43772 213 ILE A C 1
ATOM 1648 O O . ILE A 1 213 ? -16.32887 4.08396 -42.42456 1.000 24.40278 213 ILE A O 1
ATOM 1653 N N . ASP A 1 214 ? -15.99837 4.79791 -44.54621 1.000 25.81806 214 ASP A N 1
ATOM 1654 C CA . ASP A 1 214 ? -15.03426 5.85329 -44.21045 1.000 27.50803 214 ASP A CA 1
ATOM 1655 C C . ASP A 1 214 ? -13.82293 5.27803 -43.47315 1.000 23.16503 214 ASP A C 1
ATOM 1656 O O . ASP A 1 214 ? -13.41555 5.76588 -42.42086 1.000 25.71134 214 ASP A O 1
ATOM 1661 N N . THR A 1 215 ? -13.25677 4.21445 -44.02867 1.000 20.49520 215 THR A N 1
ATOM 1662 C CA . THR A 1 215 ? -12.13704 3.50072 -43.42041 1.000 20.48400 215 THR A CA 1
ATOM 1663 C C . THR A 1 215 ? -10.92630 3.51227 -44.34826 1.000 17.36083 215 THR A C 1
ATOM 1664 O O . THR A 1 215 ? -10.22851 2.51025 -44.46653 1.000 16.60387 215 THR A O 1
ATOM 1668 N N . ALA A 1 216 ? -10.66455 4.63810 -45.02963 1.000 12.84244 216 ALA A N 1
ATOM 1669 C CA . ALA A 1 216 ? -9.65553 4.63568 -46.09363 1.000 15.08244 216 ALA A CA 1
ATOM 1670 C C . ALA A 1 216 ? -8.26689 4.27923 -45.55947 1.000 12.35718 216 ALA A C 1
ATOM 1671 O O . ALA A 1 216 ? -7.54710 3.46920 -46.16079 1.000 14.30418 216 ALA A O 1
ATOM 1673 N N . LEU A 1 217 ? -7.85745 4.88926 -44.44333 1.000 12.50906 217 LEU A N 1
ATOM 1674 C CA . LEU A 1 217 ? -6.51747 4.59850 -43.93423 1.000 15.16924 217 LEU A CA 1
ATOM 1675 C C . LEU A 1 217 ? -6.43593 3.17807 -43.38765 1.000 15.99008 217 LEU A C 1
ATOM 1676 O O . LEU A 1 217 ? -5.46731 2.46280 -43.64805 1.000 14.48241 217 LEU A O 1
ATOM 1681 N N . SER A 1 218 ? -7.45019 2.74899 -42.63922 1.000 13.54602 218 SER A N 1
ATOM 1682 C CA . SER A 1 218 ? -7.50215 1.35970 -42.19040 1.000 15.78277 218 SER A CA 1
ATOM 1683 C C . SER A 1 218 ? -7.45787 0.37700 -43.36079 1.000 15.48480 218 SER A C 1
ATOM 1684 O O . SER A 1 218 ? -6.74587 -0.63086 -43.29201 1.000 16.53479 218 SER A O 1
ATOM 1687 N N . ASP A 1 219 ? -8.23233 0.62600 -44.42994 1.000 13.03095 219 ASP A N 1
ATOM 1688 C CA . ASP A 1 219 ? -8.12132 -0.19593 -45.63915 1.000 15.25893 219 ASP A CA 1
ATOM 1689 C C . ASP A 1 219 ? -6.67690 -0.30998 -46.10517 1.000 13.71678 219 ASP A C 1
ATOM 1690 O O . ASP A 1 219 ? -6.19961 -1.40432 -46.41628 1.000 13.12854 219 ASP A O 1
ATOM 1695 N N . SER A 1 220 ? -5.98220 0.83285 -46.20240 1.000 12.99420 220 SER A N 1
ATOM 1696 C CA . SER A 1 220 ? -4.62228 0.85951 -46.74156 1.000 15.85142 220 SER A CA 1
ATOM 1697 C C . SER A 1 220 ? -3.63795 0.10117 -45.85926 1.000 12.43132 220 SER A C 1
ATOM 1698 O O . SER A 1 220 ? -2.72903 -0.54777 -46.37391 1.000 12.52428 220 SER A O 1
ATOM 1701 N N . LEU A 1 221 ? -3.76395 0.22697 -44.53373 1.000 13.14992 221 LEU A N 1
ATOM 1702 C CA . LEU A 1 221 ? -2.86319 -0.47922 -43.62673 1.000 13.89259 221 LEU A CA 1
ATOM 1703 C C . LEU A 1 221 ? -3.10984 -1.97960 -43.65707 1.000 15.22449 221 LEU A C 1
ATOM 1704 O O . LEU A 1 221 ? -2.16207 -2.76896 -43.63258 1.000 13.14032 221 LEU A O 1
ATOM 1709 N N . ILE A 1 222 ? -4.37946 -2.39196 -43.69685 1.000 12.51779 222 ILE A N 1
ATOM 1710 C CA . ILE A 1 222 ? -4.68037 -3.81400 -43.79788 1.000 10.98311 222 ILE A CA 1
ATOM 1711 C C . ILE A 1 222 ? -4.20867 -4.37093 -45.13218 1.000 13.50107 222 ILE A C 1
ATOM 1712 O O . ILE A 1 222 ? -3.62925 -5.46119 -45.18824 1.000 11.67588 222 ILE A O 1
ATOM 1717 N N . GLU A 1 223 ? -4.45171 -3.63879 -46.22657 1.000 12.96064 223 GLU A N 1
ATOM 1718 C CA . GLU A 1 223 ? -3.98518 -4.07461 -47.53740 1.000 12.59156 223 GLU A CA 1
ATOM 1719 C C . GLU A 1 223 ? -2.47212 -4.23251 -47.55760 1.000 15.81805 223 GLU A C 1
ATOM 1720 O O . GLU A 1 223 ? -1.94374 -5.18660 -48.13788 1.000 13.73753 223 GLU A O 1
ATOM 1726 N N . ALA A 1 224 ? -1.75916 -3.25509 -46.99096 1.000 13.96827 224 ALA A N 1
ATOM 1727 C CA . ALA A 1 224 ? -0.30260 -3.32341 -46.94229 1.000 16.42498 224 ALA A CA 1
ATOM 1728 C C . ALA A 1 224 ? 0.15714 -4.56932 -46.21070 1.000 16.27109 224 ALA A C 1
ATOM 1729 O O . ALA A 1 224 ? 1.10846 -5.23346 -46.64270 1.000 17.55503 224 ALA A O 1
ATOM 1731 N N . THR A 1 225 ? -0.50635 -4.89971 -45.09741 1.000 14.01557 225 THR A N 1
ATOM 1732 C CA . THR A 1 225 ? -0.10439 -6.06161 -44.30873 1.000 14.11024 225 THR A CA 1
ATOM 1733 C C . THR A 1 225 ? -0.44409 -7.35073 -45.04370 1.000 15.44730 225 THR A C 1
ATOM 1734 O O . THR A 1 225 ? 0.36230 -8.28951 -45.07779 1.000 12.04809 225 THR A O 1
ATOM 1738 N N . MET A 1 226 ? -1.62672 -7.40768 -45.66846 1.000 12.44402 226 MET A N 1
ATOM 1739 C CA . MET A 1 226 ? -1.98622 -8.59196 -46.45004 1.000 12.59735 226 MET A CA 1
ATOM 1740 C C . MET A 1 226 ? -1.02480 -8.79984 -47.62426 1.000 14.71620 226 MET A C 1
ATOM 1741 O O . MET A 1 226 ? -0.60351 -9.93660 -47.90054 1.000 13.40862 226 MET A O 1
ATOM 1746 N N . LYS A 1 227 ? -0.67262 -7.71846 -48.32981 1.000 12.53461 227 LYS A N 1
ATOM 1747 C CA . LYS A 1 227 ? 0.26282 -7.81936 -49.45668 1.000 18.83577 227 LYS A CA 1
ATOM 1748 C C . LYS A 1 227 ? 1.60289 -8.41802 -49.03895 1.000 14.68726 227 LYS A C 1
ATOM 1749 O O . LYS A 1 227 ? 2.21018 -9.18334 -49.79284 1.000 14.49939 227 LYS A O 1
ATOM 1755 N N . ILE A 1 228 ? 2.09593 -8.04843 -47.85990 1.000 13.98282 228 ILE A N 1
ATOM 1756 C CA . ILE A 1 228 ? 3.36303 -8.59717 -47.37813 1.000 14.91265 228 ILE A CA 1
ATOM 1757 C C . ILE A 1 228 ? 3.22688 -10.09510 -47.10067 1.000 15.19107 228 ILE A C 1
ATOM 1758 O O . ILE A 1 228 ? 4.12949 -10.88524 -47.40803 1.000 13.23391 228 ILE A O 1
ATOM 1763 N N . VAL A 1 229 ? 2.09506 -10.51381 -46.52760 1.000 12.53693 229 VAL A N 1
ATOM 1764 C CA . VAL A 1 229 ? 1.87573 -11.94337 -46.29597 1.000 12.95753 229 VAL A CA 1
ATOM 1765 C C . VAL A 1 229 ? 1.82941 -12.69817 -47.62029 1.000 14.32985 229 VAL A C 1
ATOM 1766 O O . VAL A 1 229 ? 2.42393 -13.77552 -47.76208 1.000 14.08338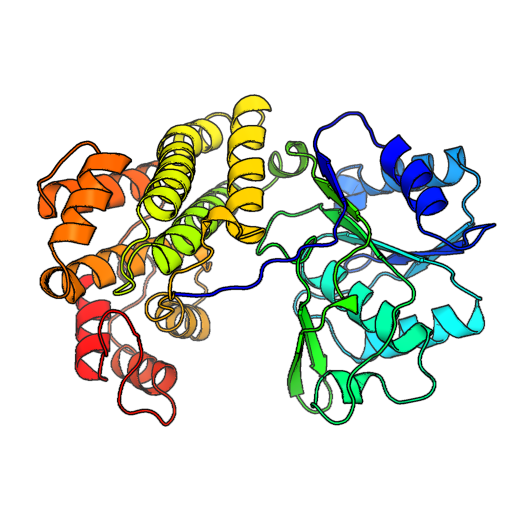 229 VAL A O 1
ATOM 1770 N N . ILE A 1 230 ? 1.14373 -12.13808 -48.61716 1.000 13.30087 230 ILE A N 1
ATOM 1771 C CA . ILE A 1 230 ? 1.02850 -12.80921 -49.90917 1.000 13.65095 230 ILE A CA 1
ATOM 1772 C C . ILE A 1 230 ? 2.36719 -12.82631 -50.64729 1.000 14.19075 230 ILE A C 1
ATOM 1773 O O . ILE A 1 230 ? 2.67075 -13.78248 -51.36943 1.000 14.83155 230 ILE A O 1
ATOM 1778 N N . LYS A 1 231 ? 3.17924 -11.78386 -50.48310 1.000 15.15267 231 LYS A N 1
ATOM 1779 C CA . LYS A 1 231 ? 4.48659 -11.75191 -51.13932 1.000 14.55469 231 LYS A CA 1
ATOM 1780 C C . LYS A 1 231 ? 5.50643 -12.64233 -50.42552 1.000 13.32797 231 LYS A C 1
ATOM 1781 O O . LYS A 1 231 ? 6.22992 -13.40340 -51.07638 1.000 14.90521 231 LYS A O 1
ATOM 1787 N N . TYR A 1 232 ? 5.58926 -12.56106 -49.09596 1.000 12.43971 232 TYR A N 1
ATOM 1788 C CA . TYR A 1 232 ? 6.67721 -13.21892 -48.37335 1.000 14.86774 232 TYR A CA 1
ATOM 1789 C C . TYR A 1 232 ? 6.34247 -14.63135 -47.90813 1.000 17.42691 232 TYR A C 1
ATOM 1790 O O . TYR A 1 232 ? 7.26612 -15.42496 -47.67215 1.000 15.44035 232 TYR A O 1
ATOM 1799 N N . GLY A 1 233 ? 5.05866 -14.96634 -47.77471 1.000 15.60011 233 GLY A N 1
ATOM 1800 C CA . GLY A 1 233 ? 4.65025 -16.29971 -47.39953 1.000 15.73869 233 GLY A CA 1
ATOM 1801 C C . GLY A 1 233 ? 5.25983 -17.39113 -48.26766 1.000 14.63130 233 GLY A C 1
ATOM 1802 O O . GLY A 1 233 ? 5.86123 -18.33834 -47.76013 1.000 15.27164 233 GLY A O 1
ATOM 1803 N N . PRO A 1 234 ? 5.10937 -17.28725 -49.59079 1.000 13.16679 234 PRO A N 1
ATOM 1804 C CA . PRO A 1 234 ? 5.70518 -18.31053 -50.46833 1.000 15.15767 234 PRO A CA 1
ATOM 1805 C C . PRO A 1 234 ? 7.23154 -18.33642 -50.40646 1.000 15.71602 234 PRO A C 1
ATOM 1806 O O . PRO A 1 234 ? 7.82746 -19.40838 -50.54129 1.000 18.83974 234 PRO A O 1
ATOM 1810 N N . LEU A 1 235 ? 7.87875 -17.19822 -50.16639 1.000 17.38779 235 LEU A N 1
ATOM 1811 C CA . LEU A 1 235 ? 9.33405 -17.19003 -50.03015 1.000 13.42508 235 LEU A CA 1
ATOM 1812 C C . LEU A 1 235 ? 9.76717 -17.86313 -48.73325 1.000 17.12463 235 LEU A C 1
ATOM 1813 O O . LEU A 1 235 ? 10.72391 -18.64998 -48.72302 1.000 15.30001 235 LEU A O 1
ATOM 1818 N N . LEU A 1 236 ? 9.07470 -17.56696 -47.62673 1.000 14.70862 236 LEU A N 1
ATOM 1819 C CA . LEU A 1 236 ? 9.36493 -18.24844 -46.36898 1.000 15.47729 236 LEU A CA 1
ATOM 1820 C C . LEU A 1 236 ? 9.22983 -19.75886 -46.52182 1.000 17.56266 236 LEU A C 1
ATOM 1821 O O . LEU A 1 236 ? 10.07617 -20.51594 -46.02306 1.000 14.98634 236 LEU A O 1
ATOM 1826 N N . MET A 1 237 ? 8.16214 -20.22034 -47.18920 1.000 14.36525 237 MET A N 1
ATOM 1827 C CA . MET A 1 237 ? 7.95069 -21.66032 -47.34222 1.000 17.46094 237 MET A CA 1
ATOM 1828 C C . MET A 1 237 ? 9.09636 -22.32602 -48.10377 1.000 20.14309 237 MET A C 1
ATOM 1829 O O . MET A 1 237 ? 9.33948 -23.52278 -47.92109 1.000 17.93622 237 MET A O 1
ATOM 1834 N N . LYS A 1 238 ? 9.78532 -21.59313 -48.97845 1.000 16.34773 238 LYS A N 1
ATOM 1835 C CA . LYS A 1 238 ? 10.89762 -22.16515 -49.73901 1.000 18.05931 238 LYS A CA 1
ATOM 1836 C C . LYS A 1 238 ? 12.27422 -21.85678 -49.14136 1.000 19.85263 238 LYS A C 1
ATOM 1837 O O . LYS A 1 238 ? 13.29785 -22.28491 -49.69428 1.000 18.35888 238 LYS A O 1
ATOM 1843 N N . ASP A 1 239 ? 12.32839 -21.14476 -48.01923 1.000 17.94516 239 ASP A N 1
ATOM 1844 C CA . ASP A 1 239 ? 13.58659 -20.71180 -47.39863 1.000 19.95897 239 ASP A CA 1
ATOM 1845 C C . ASP A 1 239 ? 13.28407 -20.53319 -45.90840 1.000 18.22346 239 ASP A C 1
ATOM 1846 O O . ASP A 1 239 ? 13.23100 -19.42442 -45.37773 1.000 17.43196 239 ASP A O 1
ATOM 1851 N N . ARG A 1 240 ? 13.08178 -21.66727 -45.22554 1.000 17.79354 240 ARG A N 1
ATOM 1852 C CA . ARG A 1 240 ? 12.47160 -21.67737 -43.89505 1.000 16.79300 240 ARG A CA 1
ATOM 1853 C C . ARG A 1 240 ? 13.35454 -21.05483 -42.82805 1.000 21.46617 240 ARG A C 1
ATOM 1854 O O . ARG A 1 240 ? 12.83797 -20.58965 -41.80322 1.000 18.83989 240 ARG A O 1
ATOM 1862 N N . LYS A 1 241 ? 14.66911 -21.02129 -43.03098 1.000 16.84669 241 LYS A N 1
ATOM 1863 C CA . LYS A 1 241 ? 15.55302 -20.40901 -42.05139 1.000 18.93488 241 LYS A CA 1
ATOM 1864 C C . LYS A 1 241 ? 15.99262 -19.00514 -42.45566 1.000 19.72945 241 LYS A C 1
ATOM 1865 O O . LYS A 1 241 ? 16.99027 -18.50164 -41.93736 1.000 19.28450 241 LYS A O 1
ATOM 1871 N N . ASN A 1 242 ? 15.25523 -18.35213 -43.35222 1.000 15.25562 242 ASN A N 1
ATOM 1872 C CA . ASN A 1 242 ? 15.57379 -16.99032 -43.75853 1.000 17.10947 242 ASN A CA 1
ATOM 1873 C C . ASN A 1 242 ? 15.02813 -16.03981 -42.69772 1.000 19.10284 242 ASN A C 1
ATOM 1874 O O . ASN A 1 242 ? 13.80822 -15.90413 -42.55212 1.000 16.60910 242 ASN A O 1
ATOM 1879 N N . TYR A 1 243 ? 15.92585 -15.37642 -41.95458 1.000 16.28353 243 TYR A N 1
ATOM 1880 C CA . TYR A 1 243 ? 15.48485 -14.50616 -40.86781 1.000 17.73163 243 TYR A CA 1
ATOM 1881 C C . TYR A 1 243 ? 14.65750 -13.32552 -41.38176 1.000 17.72057 243 TYR A C 1
ATOM 1882 O O . TYR A 1 243 ? 13.68115 -12.91853 -40.73900 1.000 14.54336 243 TYR A O 1
ATOM 1891 N N . ASN A 1 244 ? 15.06040 -12.73715 -42.50841 1.000 15.48178 244 ASN A N 1
ATOM 1892 C CA . ASN A 1 244 ? 14.28865 -11.65518 -43.12037 1.000 17.85027 244 ASN A CA 1
ATOM 1893 C C . ASN A 1 244 ? 12.85078 -12.09532 -43.37975 1.000 16.35526 244 ASN A C 1
ATOM 1894 O O . ASN A 1 244 ? 11.90487 -11.43523 -42.93661 1.000 15.82995 244 ASN A O 1
ATOM 1899 N N . TYR A 1 245 ? 12.66841 -13.23152 -44.06749 1.000 16.28211 245 TYR A N 1
ATOM 1900 C CA . TYR A 1 245 ? 11.31905 -13.69229 -44.40791 1.000 15.20552 245 TYR A CA 1
ATOM 1901 C C . TYR A 1 245 ? 10.50715 -13.98221 -43.15304 1.000 16.43905 245 TYR A C 1
ATOM 1902 O O . TYR A 1 245 ? 9.34420 -13.57900 -43.03887 1.000 12.51079 245 TYR A O 1
ATOM 1911 N N . CYS A 1 246 ? 11.10471 -14.68323 -42.19294 1.000 14.97915 246 CYS A N 1
ATOM 1912 C CA . CYS A 1 246 ? 10.37702 -14.97846 -40.95956 1.000 19.21222 246 CYS A CA 1
ATOM 1913 C C . CYS A 1 246 ? 10.02351 -13.70749 -40.20459 1.000 13.64107 246 CYS A C 1
ATOM 1914 O O . CYS A 1 246 ? 8.98808 -13.65089 -39.54087 1.000 15.50520 246 CYS A O 1
ATOM 1917 N N . SER A 1 247 ? 10.91948 -12.71564 -40.22728 1.000 14.86181 247 SER A N 1
ATOM 1918 C CA . SER A 1 247 ? 10.67271 -11.45767 -39.53160 1.000 14.18826 247 SER A CA 1
ATOM 1919 C C . SER A 1 247 ? 9.48380 -10.71864 -40.12863 1.000 13.06491 247 SER A C 1
ATOM 1920 O O . SER A 1 247 ? 8.66774 -10.15443 -39.39130 1.000 14.37852 247 SER A O 1
ATOM 1923 N N . GLN A 1 248 ? 9.39671 -10.66640 -41.46126 1.000 14.85398 248 GLN A N 1
ATOM 1924 C CA . GLN A 1 248 ? 8.27117 -9.96831 -42.08712 1.000 15.53908 248 GLN A CA 1
ATOM 1925 C C . GLN A 1 248 ? 6.95248 -10.65346 -41.74257 1.000 15.70380 248 GLN A C 1
ATOM 1926 O O . GLN A 1 248 ? 5.93781 -9.98618 -41.48423 1.000 14.39549 248 GLN A O 1
ATOM 1932 N N . ILE A 1 249 ? 6.94248 -11.98543 -41.74382 1.000 13.93232 249 ILE A N 1
ATOM 1933 C CA . ILE A 1 249 ? 5.70388 -12.70811 -41.46312 1.000 14.27892 249 ILE A CA 1
ATOM 1934 C C . ILE A 1 249 ? 5.34990 -12.62790 -39.98105 1.000 15.25996 249 ILE A C 1
ATOM 1935 O O . ILE A 1 249 ? 4.18453 -12.40826 -39.62104 1.000 14.35197 249 ILE A O 1
ATOM 1940 N N . MET A 1 250 ? 6.33515 -12.78466 -39.08863 1.000 14.77210 250 MET A N 1
ATOM 1941 C CA . MET A 1 250 ? 6.01904 -12.65827 -37.66121 1.000 16.46143 250 MET A CA 1
ATOM 1942 C C . MET A 1 250 ? 5.54273 -11.24655 -37.31282 1.000 15.58209 250 MET A C 1
ATOM 1943 O O . MET A 1 250 ? 4.61918 -11.07478 -36.50850 1.000 13.61835 250 MET A O 1
ATOM 1948 N N . TRP A 1 251 ? 6.14791 -10.21584 -37.91338 1.000 13.08040 251 TRP A N 1
ATOM 1949 C CA . TRP A 1 251 ? 5.69084 -8.86116 -37.62474 1.000 15.65754 251 TRP A CA 1
ATOM 1950 C C . TRP A 1 251 ? 4.31922 -8.59202 -38.25943 1.000 15.08643 251 TRP A C 1
ATOM 1951 O O . TRP A 1 251 ? 3.49769 -7.87441 -37.67753 1.000 16.44138 251 TRP A O 1
ATOM 1962 N N . ALA A 1 252 ? 4.03529 -9.18407 -39.42607 1.000 13.44391 252 ALA A N 1
ATOM 1963 C CA . ALA A 1 252 ? 2.68793 -9.07472 -39.99172 1.000 16.11755 252 ALA A CA 1
ATOM 1964 C C . ALA A 1 252 ? 1.65262 -9.69997 -39.06716 1.000 16.16829 252 ALA A C 1
ATOM 1965 O O . ALA A 1 252 ? 0.53464 -9.18050 -38.92714 1.000 13.21687 252 ALA A O 1
ATOM 1967 N N . ALA A 1 253 ? 2.00480 -10.82880 -38.44004 1.000 14.15256 253 ALA A N 1
ATOM 1968 C CA . ALA A 1 253 ? 1.10180 -11.47374 -37.48998 1.000 17.00705 253 ALA A CA 1
ATOM 1969 C C . ALA A 1 253 ? 0.86791 -10.57787 -36.29070 1.000 19.60875 253 ALA A C 1
ATOM 1970 O O . ALA A 1 253 ? -0.26282 -10.45994 -35.79841 1.000 17.22046 253 ALA A O 1
ATOM 1972 N N . THR A 1 254 ? 1.94023 -9.94881 -35.79776 1.000 15.74217 254 THR A N 1
ATOM 1973 C CA . THR A 1 254 ? 1.82125 -9.00862 -34.69481 1.000 19.14638 254 THR A CA 1
ATOM 1974 C C . THR A 1 254 ? 0.93237 -7.83157 -35.06916 1.000 21.57789 254 THR A C 1
ATOM 1975 O O . THR A 1 254 ? 0.07433 -7.42268 -34.28101 1.000 22.05036 254 THR A O 1
ATOM 1979 N N . MET A 1 255 ? 1.12063 -7.27467 -36.26995 1.000 17.61118 255 MET A N 1
ATOM 1980 C CA . MET A 1 255 ? 0.28058 -6.15834 -36.69286 1.000 18.91186 255 MET A CA 1
ATOM 1981 C C . MET A 1 255 ? -1.17998 -6.57923 -36.76208 1.000 19.89810 255 MET A C 1
ATOM 1982 O O . MET A 1 255 ? -2.06542 -5.85186 -36.30169 1.000 20.74092 255 MET A O 1
ATOM 1987 N N . ALA A 1 256 ? -1.44430 -7.76694 -37.31343 1.000 17.31104 256 ALA A N 1
ATOM 1988 C CA . ALA A 1 256 ? -2.80828 -8.26615 -37.39388 1.000 20.21810 256 ALA A CA 1
ATOM 1989 C C . ALA A 1 256 ? -3.41261 -8.48022 -36.00801 1.000 23.02297 256 ALA A C 1
ATOM 1990 O O . ALA A 1 256 ? -4.58388 -8.16133 -35.78896 1.000 29.87468 256 ALA A O 1
ATOM 1992 N N . HIS A 1 257 ? -2.64079 -9.04528 -35.06868 1.000 24.94225 257 HIS A N 1
ATOM 1993 C CA . HIS A 1 257 ? -3.17045 -9.366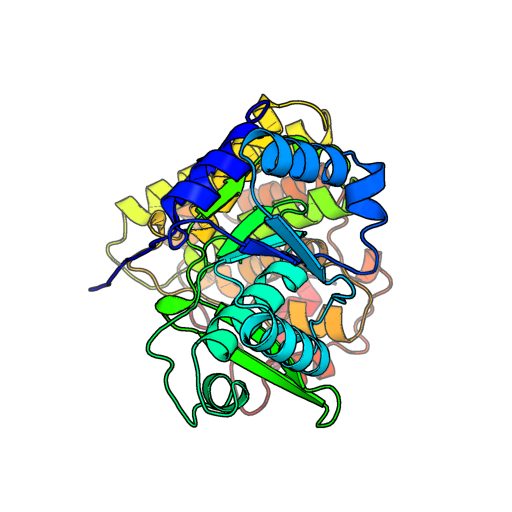89 -33.73900 1.000 26.91361 257 HIS A CA 1
ATOM 1994 C C . HIS A 1 257 ? -3.31799 -8.11371 -32.89667 1.000 28.34810 257 HIS A C 1
ATOM 1995 O O . HIS A 1 257 ? -4.33613 -7.92519 -32.22469 1.000 31.07967 257 HIS A O 1
ATOM 2002 N N . ASN A 1 258 ? -2.28982 -7.26159 -32.89243 1.000 26.96554 258 ASN A N 1
ATOM 2003 C CA . ASN A 1 258 ? -2.39733 -5.99194 -32.18843 1.000 29.06480 258 ASN A CA 1
ATOM 2004 C C . ASN A 1 258 ? -3.68438 -5.27539 -32.58442 1.000 33.39335 258 ASN A C 1
ATOM 2005 O O . ASN A 1 258 ? -4.42427 -4.77775 -31.72665 1.000 34.23136 258 ASN A O 1
ATOM 2010 N N . GLY A 1 259 ? -3.97761 -5.23726 -33.88555 1.000 28.08896 259 GLY A N 1
ATOM 2011 C CA . GLY A 1 259 ? -5.28160 -4.82082 -34.37164 1.000 32.37748 259 GLY A CA 1
ATOM 2012 C C . GLY A 1 259 ? -5.49898 -3.33275 -34.56130 1.000 29.32546 259 GLY A C 1
ATOM 2013 O O . GLY A 1 259 ? -6.59545 -2.93640 -34.99520 1.000 30.30334 259 GLY A O 1
ATOM 2014 N N . MET A 1 260 ? -4.50724 -2.49254 -34.25668 1.000 26.56055 260 MET A N 1
ATOM 2015 C CA . MET A 1 260 ? -4.69383 -1.04525 -34.38736 1.000 25.85450 260 MET A CA 1
ATOM 2016 C C . MET A 1 260 ? -4.95578 -0.63042 -35.83572 1.000 22.17788 260 MET A C 1
ATOM 2017 O O . MET A 1 260 ? -5.62728 0.37442 -36.09247 1.000 25.41796 260 MET A O 1
ATOM 2022 N N . ILE A 1 261 ? -4.41568 -1.37454 -36.79608 1.000 21.92474 261 ILE A N 1
ATOM 2023 C CA . ILE A 1 261 ? -4.69200 -1.08380 -38.19618 1.000 19.72239 261 ILE A CA 1
ATOM 2024 C C . ILE A 1 261 ? -6.12556 -1.40022 -38.59061 1.000 21.79687 261 ILE A C 1
ATOM 2025 O O . ILE A 1 261 ? -6.55155 -1.02108 -39.68710 1.000 18.15997 261 ILE A O 1
ATOM 2030 N N . ALA A 1 262 ? -6.88239 -2.08785 -37.72913 1.000 23.05306 262 ALA A N 1
ATOM 2031 C CA . ALA A 1 262 ? -8.25796 -2.47737 -38.02569 1.000 21.24350 262 ALA A CA 1
ATOM 2032 C C . ALA A 1 262 ? -9.27881 -1.68259 -37.23159 1.000 26.36464 262 ALA A C 1
ATOM 2033 O O . ALA A 1 262 ? -10.47984 -1.95216 -37.34717 1.000 29.00605 262 ALA A O 1
ATOM 2035 N N . CYS A 1 263 ? -8.83601 -0.71400 -36.43295 1.000 23.60910 263 CYS A N 1
ATOM 2036 C CA . CYS A 1 263 ? -9.75239 0.11314 -35.66459 1.000 27.25354 263 CYS A CA 1
ATOM 2037 C C . CYS A 1 263 ? -10.75119 0.79562 -36.58165 1.000 30.93897 263 CYS A C 1
ATOM 2038 O O . CYS A 1 263 ? -10.38107 1.34269 -37.62219 1.000 27.06179 263 CYS A O 1
ATOM 2041 N N . GLY A 1 264 ? -12.02099 0.74340 -36.19870 1.000 26.77643 264 GLY A N 1
ATOM 2042 C CA . GLY A 1 264 ? -13.06257 1.42668 -36.93122 1.000 29.63174 264 GLY A CA 1
ATOM 2043 C C . GLY A 1 264 ? -13.87580 0.58300 -37.89247 1.000 33.54503 264 GLY A C 1
ATOM 2044 O O . GLY A 1 264 ? -14.66979 1.14944 -38.65572 1.000 37.65433 264 GLY A O 1
ATOM 2045 N N . ARG A 1 265 ? -13.71742 -0.74329 -37.89077 1.000 25.04481 265 ARG A N 1
ATOM 2046 C CA . ARG A 1 265 ? -14.44951 -1.55839 -38.85126 1.000 26.99875 265 ARG A CA 1
ATOM 2047 C C . ARG A 1 265 ? -14.99335 -2.80511 -38.17167 1.000 24.97875 265 ARG A C 1
ATOM 2048 O O . ARG A 1 265 ? -14.40120 -3.31917 -37.21955 1.000 23.95211 265 ARG A O 1
ATOM 2056 N N . VAL A 1 266 ? -16.14595 -3.27395 -38.67595 1.000 26.24077 266 VAL A N 1
ATOM 2057 C CA . VAL A 1 266 ? -16.83814 -4.45429 -38.15196 1.000 26.56869 266 VAL A CA 1
ATOM 2058 C C . VAL A 1 266 ? -16.39003 -5.70751 -38.89824 1.000 20.94298 266 VAL A C 1
ATOM 2059 O O . VAL A 1 266 ? -16.53875 -5.79583 -40.12546 1.000 23.07394 266 VAL A O 1
ATOM 2063 N N . ALA A 1 267 ? -15.89470 -6.69177 -38.14518 1.000 19.86596 267 ALA A N 1
ATOM 2064 C CA . ALA A 1 267 ? -15.38132 -7.95307 -38.65572 1.000 26.81610 267 ALA A CA 1
ATOM 2065 C C . ALA A 1 267 ? -16.51073 -8.95939 -38.88108 1.000 25.74743 267 ALA A C 1
ATOM 2066 O O . ALA A 1 267 ? -17.59165 -8.86179 -38.30168 1.000 27.68437 267 ALA A O 1
ATOM 2068 N N . ASP A 1 268 ? -16.24562 -9.93879 -39.74159 1.000 21.58148 268 ASP A N 1
ATOM 2069 C CA . ASP A 1 268 ? -17.20390 -10.98980 -40.06075 1.000 23.02594 268 ASP A CA 1
ATOM 2070 C C . ASP A 1 268 ? -16.55043 -12.33827 -39.79805 1.000 25.17836 268 ASP A C 1
ATOM 2071 O O . ASP A 1 268 ? -15.47256 -12.62781 -40.32947 1.000 23.90712 268 ASP A O 1
ATOM 2076 N N . TRP A 1 269 ? -17.21132 -13.16234 -38.98521 1.000 27.50618 269 TRP A N 1
ATOM 2077 C CA . TRP A 1 269 ? -16.66839 -14.44183 -38.55045 1.000 32.28916 269 TRP A CA 1
ATOM 2078 C C . TRP A 1 269 ? -17.33304 -15.62326 -39.23472 1.000 24.47417 269 TRP A C 1
ATOM 2079 O O . TRP A 1 269 ? -17.22646 -16.74737 -38.73702 1.000 23.88197 269 TRP A O 1
ATOM 2090 N N . ALA A 1 270 ? -18.03376 -15.39157 -40.34979 1.000 22.36680 270 ALA A N 1
ATOM 2091 C CA . ALA A 1 270 ? -18.74666 -16.48415 -40.99681 1.000 23.21295 270 ALA A CA 1
ATOM 2092 C C . ALA A 1 270 ? -17.78187 -17.57263 -41.44571 1.000 19.64212 270 ALA A C 1
ATOM 2093 O O . ALA A 1 270 ? -17.99272 -18.75582 -41.15498 1.000 17.86841 270 ALA A O 1
ATOM 2095 N N . SER A 1 271 ? -16.70087 -17.19257 -42.14473 1.000 17.68452 271 SER A N 1
ATOM 2096 C CA . SER A 1 271 ? -15.75730 -18.20717 -42.61257 1.000 20.08016 271 SER A CA 1
ATOM 2097 C C . SER A 1 271 ? -15.16388 -18.96357 -41.43610 1.000 19.71436 271 SER A C 1
ATOM 2098 O O . SER A 1 271 ? -15.01018 -20.18629 -41.48573 1.000 17.94594 271 SER A O 1
ATOM 2101 N N . HIS A 1 272 ? -14.84498 -18.24599 -40.35841 1.000 20.70585 272 HIS A N 1
ATOM 2102 C CA . HIS A 1 272 ? -14.27989 -18.88093 -39.17356 1.000 22.95521 272 HIS A CA 1
ATOM 2103 C C . HIS A 1 272 ? -15.25161 -19.89656 -38.58436 1.000 23.01775 272 HIS A C 1
ATOM 2104 O O . HIS A 1 272 ? -14.86323 -21.02018 -38.24134 1.000 20.29143 272 HIS A O 1
ATOM 2111 N N . ARG A 1 273 ? -16.52914 -19.51996 -38.48524 1.000 18.93473 273 ARG A N 1
ATOM 2112 C CA A ARG A 1 273 ? -17.51013 -20.40614 -37.86596 0.536 22.53017 273 ARG A CA 1
ATOM 2113 C CA B ARG A 1 273 ? -17.52092 -20.39996 -37.87271 0.464 22.53756 273 ARG A CA 1
ATOM 2114 C C . ARG A 1 273 ? -17.77081 -21.64029 -38.72397 1.000 20.15610 273 ARG A C 1
ATOM 2115 O O . ARG A 1 273 ? -17.88850 -22.74715 -38.19332 1.000 21.94576 273 ARG A O 1
ATOM 2130 N N . ILE A 1 274 ? -17.87006 -21.47422 -40.04949 1.000 20.54691 274 ILE A N 1
ATOM 2131 C CA . ILE A 1 274 ? -18.05691 -22.62787 -40.93935 1.000 18.25786 274 ILE A CA 1
ATOM 2132 C C . ILE A 1 274 ? -16.86022 -23.57327 -40.84186 1.000 20.81493 274 ILE A C 1
ATOM 2133 O O . ILE A 1 274 ? -17.00697 -24.79111 -40.66970 1.000 18.22328 274 ILE A O 1
ATOM 2138 N N . GLU A 1 275 ? -15.65084 -23.02308 -40.95680 1.000 20.23990 275 GLU A N 1
ATOM 2139 C CA . GLU A 1 275 ? -14.44480 -23.83277 -40.80740 1.000 17.77760 275 GLU A CA 1
ATOM 2140 C C . GLU A 1 275 ? -14.40368 -24.53593 -39.45621 1.000 19.69446 275 GLU A C 1
ATOM 2141 O O . GLU A 1 275 ? -13.91793 -25.66627 -39.35244 1.000 20.16535 275 GLU A O 1
ATOM 2147 N N . HIS A 1 276 ? -14.85569 -23.86308 -38.39888 1.000 20.81515 276 HIS A N 1
ATOM 2148 C CA . HIS A 1 276 ? -14.87318 -24.49145 -37.07969 1.000 22.08940 276 HIS A CA 1
ATOM 2149 C C . HIS A 1 276 ? -15.61662 -25.82472 -37.10673 1.000 22.55738 276 HIS A C 1
ATOM 2150 O O . HIS A 1 276 ? -15.14319 -26.82741 -36.54914 1.000 22.82376 276 HIS A O 1
ATOM 2157 N N . GLU A 1 277 ? -16.77590 -25.86409 -37.76900 1.000 22.40445 277 GLU A N 1
ATOM 2158 C CA . GLU A 1 277 ? -17.55841 -27.09740 -37.79360 1.000 21.55820 277 GLU A CA 1
ATOM 2159 C C . GLU A 1 277 ? -16.87539 -28.18205 -38.60847 1.000 22.23004 277 GLU A C 1
ATOM 2160 O O . GLU A 1 277 ? -17.00460 -29.36907 -38.28873 1.000 24.14374 277 GLU A O 1
ATOM 2166 N N . ILE A 1 278 ? -16.11601 -27.80392 -39.63344 1.000 20.77448 278 ILE A N 1
ATOM 2167 C CA . ILE A 1 278 ? -15.36063 -28.79046 -40.39967 1.000 22.64246 278 ILE A CA 1
ATOM 2168 C C . ILE A 1 278 ? -14.29033 -29.43629 -39.52857 1.000 27.65553 278 ILE A C 1
ATOM 2169 O O . ILE A 1 278 ? -14.13666 -30.66574 -39.50169 1.000 25.30999 278 ILE A O 1
ATOM 2174 N N . SER A 1 279 ? -13.51066 -28.61354 -38.82704 1.000 23.96704 279 SER A N 1
ATOM 2175 C CA . SER A 1 279 ? -12.46973 -29.15665 -37.96380 1.000 25.16430 279 SER A CA 1
ATOM 2176 C C . SER A 1 279 ? -13.04773 -29.90184 -36.76597 1.000 26.85666 279 SER A C 1
ATOM 2177 O O . SER A 1 279 ? -12.35630 -30.74934 -36.18979 1.000 29.80468 279 SER A O 1
ATOM 2180 N N . GLY A 1 280 ? -14.30215 -29.62820 -36.39813 1.000 26.49072 280 GLY A N 1
ATOM 2181 C CA . GLY A 1 280 ? -14.93731 -30.37660 -35.32512 1.000 27.69000 280 GLY A CA 1
ATOM 2182 C C . GLY A 1 280 ? -15.22539 -31.82150 -35.68845 1.000 30.97735 280 GLY A C 1
ATOM 2183 O O . GLY A 1 280 ? -15.22576 -32.69478 -34.81831 1.000 31.87844 280 GLY A O 1
ATOM 2184 N N . ILE A 1 281 ? -15.47920 -32.09567 -36.96379 1.000 25.77091 281 ILE A N 1
ATOM 2185 C CA . ILE A 1 281 ? -15.78583 -33.44152 -37.42525 1.000 28.73103 281 ILE A CA 1
ATOM 2186 C C . ILE A 1 281 ? -14.55251 -34.13687 -37.97783 1.000 33.08233 281 ILE A C 1
ATOM 2187 O O . ILE A 1 281 ? -14.33183 -35.32147 -37.71920 1.000 31.60209 281 ILE A O 1
ATOM 2192 N N . TYR A 1 282 ? -13.72832 -33.40635 -38.71463 1.000 25.42168 282 TYR A N 1
ATOM 2193 C CA . TYR A 1 282 ? -12.57962 -33.97222 -39.39490 1.000 21.87839 282 TYR A CA 1
ATOM 2194 C C . TYR A 1 282 ? -11.29756 -33.46070 -38.75895 1.000 30.27520 282 TYR A C 1
ATOM 2195 O O . TYR A 1 282 ? -11.28998 -32.47320 -38.02156 1.000 31.13527 282 TYR A O 1
ATOM 2204 N N . ASP A 1 283 ? -10.20293 -34.15042 -39.05472 1.000 25.98546 283 ASP A N 1
ATOM 2205 C CA . ASP A 1 283 ? -8.89850 -33.75117 -38.53200 1.000 44.21322 283 ASP A CA 1
ATOM 2206 C C . ASP A 1 283 ? -8.28323 -32.80223 -39.55556 1.000 38.93364 283 ASP A C 1
ATOM 2207 O O . ASP A 1 283 ? -7.50143 -33.19405 -40.42358 1.000 41.99375 283 ASP A O 1
ATOM 2212 N N . LEU A 1 284 ? -8.69319 -31.53272 -39.48059 1.000 33.10909 284 LEU A N 1
ATOM 2213 C CA . LEU A 1 284 ? -8.26591 -30.52320 -40.44653 1.000 31.83575 284 LEU A CA 1
ATOM 2214 C C . LEU A 1 284 ? -7.66232 -29.34372 -39.69753 1.000 29.13183 284 LEU A C 1
ATOM 2215 O O . LEU A 1 284 ? -8.32504 -28.72834 -38.85558 1.000 25.09728 284 LEU A O 1
ATOM 2220 N N . THR A 1 285 ? -6.40106 -29.04690 -39.98901 1.000 25.30343 285 THR A N 1
ATOM 2221 C CA . THR A 1 285 ? -5.75124 -27.88077 -39.40820 1.000 26.45122 285 THR A CA 1
ATOM 2222 C C . THR A 1 285 ? -6.51798 -26.61540 -39.77975 1.000 22.24748 285 THR A C 1
ATOM 2223 O O . THR A 1 285 ? -6.96665 -26.45780 -40.91992 1.000 22.42176 285 THR A O 1
ATOM 2227 N N . HIS A 1 286 ? -6.68188 -25.72959 -38.79192 1.000 21.88318 286 HIS A N 1
ATOM 2228 C CA . HIS A 1 286 ? -7.48297 -24.51226 -38.94639 1.000 23.89438 286 HIS A CA 1
ATOM 2229 C C . HIS A 1 286 ? -7.10266 -23.72273 -40.19636 1.000 22.71503 286 HIS A C 1
ATOM 2230 O O . HIS A 1 286 ? -7.96133 -23.40996 -41.02942 1.000 18.45864 286 HIS A O 1
ATOM 2237 N N . GLY A 1 287 ? -5.81664 -23.38511 -40.34314 1.000 20.95161 287 GLY A N 1
ATOM 2238 C CA . GLY A 1 287 ? -5.39460 -22.57486 -41.47994 1.000 16.35344 287 GLY A CA 1
ATOM 2239 C C . GLY A 1 287 ? -5.63523 -23.24674 -42.81526 1.000 19.47318 287 GLY A C 1
ATOM 2240 O O . GLY A 1 287 ? -5.92429 -22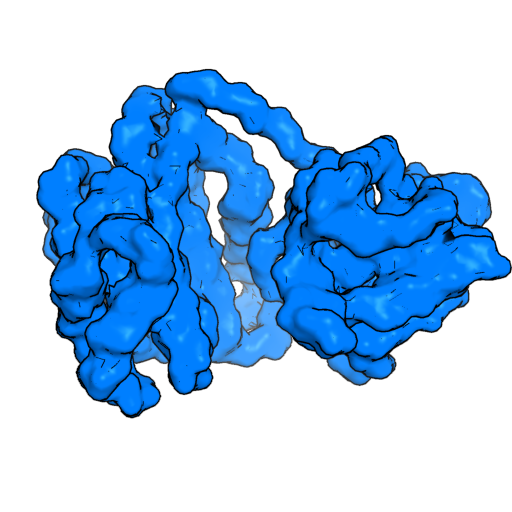.57423 -43.81008 1.000 17.30401 287 GLY A O 1
ATOM 2241 N N . ILE A 1 288 ? -5.49981 -24.57577 -42.86733 1.000 18.80008 288 ILE A N 1
ATOM 2242 C CA . ILE A 1 288 ? -5.82793 -25.30708 -44.08759 1.000 17.50906 288 ILE A CA 1
ATOM 2243 C C . ILE A 1 288 ? -7.30373 -25.15252 -44.40577 1.000 19.81476 288 ILE A C 1
ATOM 2244 O O . ILE A 1 288 ? -7.68459 -24.88912 -45.54980 1.000 19.78898 288 ILE A O 1
ATOM 2249 N N . GLY A 1 289 ? -8.16167 -25.32438 -43.39435 1.000 19.27164 289 GLY A N 1
ATOM 2250 C CA . GLY A 1 289 ? -9.58683 -25.13782 -43.61932 1.000 20.18138 289 GLY A CA 1
ATOM 2251 C C . GLY A 1 289 ? -9.94070 -23.72332 -44.05173 1.000 16.73290 289 GLY A C 1
ATOM 2252 O O . GLY A 1 289 ? -10.83562 -23.52583 -44.87125 1.000 17.57750 289 GLY A O 1
ATOM 2253 N N . MET A 1 290 ? -9.24577 -22.71614 -43.51103 1.000 17.29414 290 MET A N 1
ATOM 2254 C CA . MET A 1 290 ? -9.53178 -21.34028 -43.93120 1.000 15.55354 290 MET A CA 1
ATOM 2255 C C . MET A 1 290 ? -9.16787 -21.12740 -45.39469 1.000 15.62396 290 MET A C 1
ATOM 2256 O O . MET A 1 290 ? -9.87200 -20.41034 -46.11587 1.000 13.98722 290 MET A O 1
ATOM 2261 N N . ALA A 1 291 ? -8.06926 -21.74532 -45.85374 1.000 15.13021 291 ALA A N 1
ATOM 2262 C CA . ALA A 1 291 ? -7.67428 -21.62365 -47.25077 1.000 13.56056 291 ALA A CA 1
ATOM 2263 C C . ALA A 1 291 ? -8.73157 -22.20518 -48.18027 1.000 16.58584 291 ALA A C 1
ATOM 2264 O O . ALA A 1 291 ? -8.92232 -21.70569 -49.29277 1.000 15.14863 291 ALA A O 1
ATOM 2266 N N . ILE A 1 292 ? -9.41713 -23.25609 -47.73612 1.000 15.82620 292 ILE A N 1
ATOM 2267 C CA . ILE A 1 292 ? -10.48184 -23.88545 -48.51355 1.000 19.09079 292 ILE A CA 1
ATOM 2268 C C . ILE A 1 292 ? -11.76102 -23.04993 -48.45903 1.000 14.28078 292 ILE A C 1
ATOM 2269 O O . ILE A 1 292 ? -12.39824 -22.79596 -49.48538 1.000 18.56242 292 ILE A O 1
ATOM 2274 N N . ILE A 1 293 ? -12.13329 -22.58911 -47.26984 1.000 14.16512 293 ILE A N 1
ATOM 2275 C CA . ILE A 1 293 ? -13.43978 -21.97135 -47.06832 1.000 14.98806 293 ILE A CA 1
ATOM 2276 C C . ILE A 1 293 ? -13.45779 -20.50712 -47.50836 1.000 16.39555 293 ILE A C 1
ATOM 2277 O O . ILE A 1 293 ? -14.44594 -20.04477 -48.07983 1.000 14.67664 293 ILE A O 1
ATOM 2282 N N . PHE A 1 294 ? -12.40773 -19.72786 -47.22352 1.000 16.26458 294 PHE A N 1
ATOM 2283 C CA . PHE A 1 294 ? -12.50801 -18.29120 -47.50318 1.000 16.90155 294 PHE A CA 1
ATOM 2284 C C . PHE A 1 294 ? -12.75666 -17.96911 -48.97314 1.000 14.77056 294 PHE A C 1
ATOM 2285 O O . PHE A 1 294 ? -13.61449 -17.11057 -49.25034 1.000 15.82819 294 PHE A O 1
ATOM 2293 N N . PRO A 1 295 ? -12.09038 -18.59760 -49.94529 1.000 15.62461 295 PRO A N 1
ATOM 2294 C CA . PRO A 1 295 ? -12.43031 -18.30806 -51.34048 1.000 14.72649 295 PRO A CA 1
ATOM 2295 C C . PRO A 1 295 ? -13.85950 -18.68294 -51.68748 1.000 14.06923 295 PRO A C 1
ATOM 2296 O O . PRO A 1 295 ? -14.48879 -17.98231 -52.48260 1.000 15.05199 295 PRO A O 1
ATOM 2300 N N . ALA A 1 296 ? -14.39542 -19.75619 -51.10584 1.000 15.31926 296 ALA A N 1
ATOM 2301 C CA . ALA A 1 296 ? -15.79994 -20.08947 -51.34415 1.000 15.82493 296 ALA A CA 1
ATOM 2302 C C . ALA A 1 296 ? -16.72383 -19.02982 -50.75127 1.000 15.23695 296 ALA A C 1
ATOM 2303 O O . ALA A 1 296 ? -17.72518 -18.64595 -51.37107 1.000 14.10470 296 ALA A O 1
ATOM 2305 N N . TRP A 1 297 ? -16.40747 -18.54510 -49.54854 1.000 13.18918 297 TRP A N 1
ATOM 2306 C CA . TRP A 1 297 ? -17.18840 -17.45292 -48.96929 1.000 14.93435 297 TRP A CA 1
ATOM 2307 C C . TRP A 1 297 ? -17.12220 -16.19762 -49.84474 1.000 15.42202 297 TRP A C 1
ATOM 2308 O O . TRP A 1 297 ? -18.12994 -15.49521 -50.01578 1.000 13.33960 297 TRP A O 1
ATOM 2319 N N . MET A 1 298 ? -15.94855 -15.89758 -50.41833 1.000 12.21250 298 MET A N 1
ATOM 2320 C CA . MET A 1 298 ? -15.82941 -14.70992 -51.26200 1.000 13.27694 298 MET A CA 1
ATOM 2321 C C . MET A 1 298 ? -16.69233 -14.83283 -52.50408 1.000 16.07270 298 MET A C 1
ATOM 2322 O O . MET A 1 298 ? -17.38796 -13.87729 -52.88069 1.000 16.06029 298 MET A O 1
ATOM 2327 N N . LYS A 1 299 ? -16.66146 -15.99763 -53.16292 1.000 12.13043 299 LYS A N 1
ATOM 2328 C CA . LYS A 1 299 ? -17.53308 -16.18951 -54.31718 1.000 14.80213 299 LYS A CA 1
ATOM 2329 C C . LYS A 1 299 ? -18.98139 -15.94752 -53.93878 1.000 14.51583 299 LYS A C 1
ATOM 2330 O O . LYS A 1 299 ? -19.69955 -15.22197 -54.63367 1.000 16.71409 299 LYS A O 1
ATOM 2336 N N . TYR A 1 300 ? -19.41847 -16.52294 -52.81416 1.000 14.79136 300 TYR A N 1
ATOM 2337 C CA . TYR A 1 300 ? -20.82963 -16.46910 -52.45497 1.000 14.33181 300 TYR A CA 1
ATOM 2338 C C . TYR A 1 300 ? -21.27690 -15.05457 -52.09911 1.000 19.82752 300 TYR A C 1
ATOM 2339 O O . TYR A 1 300 ? -22.42645 -14.66814 -52.36941 1.000 15.71449 300 TYR A O 1
ATOM 2348 N N . THR A 1 301 ? -20.40511 -14.27344 -51.47085 1.000 16.09103 301 THR A N 1
ATOM 2349 C CA . THR A 1 301 ? -20.77643 -12.94381 -51.00839 1.000 17.02720 301 THR A CA 1
ATOM 2350 C C . THR A 1 301 ? -20.31917 -11.84140 -51.95869 1.000 17.96960 301 THR A C 1
ATOM 2351 O O . THR A 1 301 ? -20.40479 -10.66789 -51.60035 1.000 20.37007 301 THR A O 1
ATOM 2355 N N . LYS A 1 302 ? -19.88279 -12.19139 -53.17588 1.000 20.40951 302 LYS A N 1
ATOM 2356 C CA . LYS A 1 302 ? -19.26259 -11.22164 -54.08089 1.000 24.04956 302 LYS A CA 1
ATOM 2357 C C . LYS A 1 302 ? -20.22367 -10.11459 -54.51058 1.000 29.03453 302 LYS A C 1
ATOM 2358 O O . LYS A 1 302 ? -19.76890 -9.07787 -55.00164 1.000 25.52231 302 LYS A O 1
ATOM 2364 N N . ASN A 1 303 ? -21.53247 -10.28716 -54.31722 1.000 20.55391 303 ASN A N 1
ATOM 2365 C CA . ASN A 1 303 ? -22.49317 -9.28242 -54.75484 1.000 26.58816 303 ASN A CA 1
ATOM 2366 C C . ASN A 1 303 ? -22.91406 -8.30927 -53.65826 1.000 24.42701 303 ASN A C 1
ATOM 2367 O O . ASN A 1 303 ? -23.62692 -7.34727 -53.95639 1.000 26.64993 303 ASN A O 1
ATOM 2372 N N . ILE A 1 304 ? -22.50031 -8.52456 -52.41049 1.000 22.46170 304 ILE A N 1
ATOM 2373 C CA . ILE A 1 304 ? -22.94088 -7.65502 -51.31832 1.000 26.93699 304 ILE A CA 1
ATOM 2374 C C . ILE A 1 304 ? -22.37461 -6.24776 -51.49164 1.000 30.22897 304 ILE A C 1
ATOM 2375 O O . ILE A 1 304 ? -23.10376 -5.25026 -51.41626 1.000 24.56944 304 ILE A O 1
ATOM 2380 N N . ARG A 1 305 ? -21.06396 -6.14899 -51.71218 1.000 21.30414 305 ARG A N 1
ATOM 2381 C CA . ARG A 1 305 ? -20.38352 -4.86045 -51.84948 1.000 23.33821 305 ARG A CA 1
ATOM 2382 C C . ARG A 1 305 ? -19.26740 -5.03741 -52.86071 1.000 21.66903 305 ARG A C 1
ATOM 2383 O O . ARG A 1 305 ? -18.08829 -5.12223 -52.50252 1.000 23.75200 305 ARG A O 1
ATOM 2391 N N . PRO A 1 306 ? -19.60590 -5.12614 -54.14839 1.000 18.52501 306 PRO A N 1
ATOM 2392 C CA . PRO A 1 306 ? -18.57913 -5.47792 -55.13198 1.000 20.22676 306 PRO A CA 1
ATOM 2393 C C . PRO A 1 306 ? -17.43661 -4.48623 -55.17302 1.000 22.58559 306 PRO A C 1
ATOM 2394 O O . PRO A 1 306 ? -16.32249 -4.88618 -55.51596 1.000 20.52410 306 PRO A O 1
ATOM 2398 N N . GLN A 1 307 ? -17.66576 -3.21568 -54.80243 1.000 19.90060 307 GLN A N 1
ATOM 2399 C CA . GLN A 1 307 ? -16.57913 -2.24162 -54.86196 1.000 22.12190 307 GLN A CA 1
ATOM 2400 C C . GLN A 1 307 ? -15.48044 -2.55638 -53.84207 1.000 17.16025 307 GLN A C 1
ATOM 2401 O O . GLN A 1 307 ? -14.30364 -2.27305 -54.11000 1.000 19.08576 307 GLN A O 1
ATOM 2407 N N . ILE A 1 308 ? -15.82304 -3.14692 -52.68962 1.000 18.40207 308 ILE A N 1
ATOM 2408 C CA . ILE A 1 308 ? -14.77212 -3.47924 -51.72318 1.000 18.82627 308 ILE A CA 1
ATOM 2409 C C . ILE A 1 308 ? -13.99476 -4.70454 -52.18538 1.000 17.99551 308 ILE A C 1
ATOM 2410 O O . ILE A 1 308 ? -12.79595 -4.81279 -51.91533 1.000 16.33002 308 ILE A O 1
ATOM 2415 N N . PHE A 1 309 ? -14.64129 -5.64424 -52.88993 1.000 17.73037 309 PHE A N 1
ATOM 2416 C CA . PHE A 1 309 ? -13.88500 -6.74408 -53.49076 1.000 17.98166 309 PHE A CA 1
ATOM 2417 C C . PHE A 1 309 ? -12.97268 -6.23127 -54.60136 1.000 19.16432 309 PHE A C 1
ATOM 2418 O O . PHE A 1 309 ? -11.82653 -6.67230 -54.72230 1.000 16.34380 309 PHE A O 1
ATOM 2426 N N . GLU A 1 310 ? -13.46001 -5.30818 -55.43075 1.000 17.93231 310 GLU A N 1
ATOM 2427 C CA . GLU A 1 310 ? -12.58435 -4.74034 -56.45700 1.000 21.13118 310 GLU A CA 1
ATOM 2428 C C . GLU A 1 310 ? -11.37400 -4.06521 -55.83160 1.000 19.22206 310 GLU A C 1
ATOM 2429 O O . GLU A 1 310 ? -10.25001 -4.19396 -56.33463 1.000 17.01468 310 GLU A O 1
ATOM 2435 N N . LYS A 1 311 ? -11.59152 -3.31272 -54.75103 1.000 16.52473 311 LYS A N 1
ATOM 2436 C CA . LYS A 1 311 ? -10.48021 -2.65204 -54.07053 1.000 17.70241 311 LYS A CA 1
ATOM 2437 C C . LYS A 1 311 ? -9.48586 -3.66995 -53.51752 1.000 18.11279 311 LYS A C 1
ATOM 2438 O O . LYS A 1 311 ? -8.26503 -3.51378 -53.66998 1.000 17.72252 311 LYS A O 1
ATOM 2444 N N . PHE A 1 312 ? -9.99271 -4.70743 -52.84425 1.000 16.82151 312 PHE A N 1
ATOM 2445 C CA . PHE A 1 312 ? -9.12831 -5.76800 -52.33049 1.000 15.50525 312 PHE A CA 1
ATOM 2446 C C . PHE A 1 312 ? -8.25119 -6.34307 -53.43311 1.000 16.20567 312 PHE A C 1
ATOM 2447 O O . PHE A 1 312 ? -7.02251 -6.39767 -53.30527 1.000 16.53025 312 PHE A O 1
ATOM 2455 N N . PHE A 1 313 ? -8.86932 -6.80329 -54.52094 1.000 15.67117 313 PHE A N 1
ATOM 2456 C CA . PHE A 1 313 ? -8.07230 -7.48690 -55.53245 1.000 16.54143 313 PHE A CA 1
ATOM 2457 C C . PHE A 1 313 ? -7.18780 -6.50938 -56.29977 1.000 18.66426 313 PHE A C 1
ATOM 2458 O O . PHE A 1 313 ? -6.10408 -6.89337 -56.75835 1.000 17.37007 313 PHE A O 1
ATOM 2466 N N . LYS A 1 314 ? -7.60038 -5.24182 -56.42712 1.000 17.95423 314 LYS A N 1
ATOM 2467 C CA . LYS A 1 314 ? -6.72044 -4.26517 -57.07417 1.000 18.69049 314 LYS A CA 1
ATOM 2468 C C . LYS A 1 314 ? -5.51280 -3.95394 -56.19494 1.000 21.03213 314 LYS A C 1
ATOM 2469 O O . LYS A 1 314 ? -4.36433 -4.00679 -56.65543 1.000 18.97902 314 LYS A O 1
ATOM 2475 N N . GLU A 1 315 ? -5.74840 -3.66128 -54.91518 1.000 19.68088 315 GLU A N 1
ATOM 2476 C CA . GLU A 1 315 ? -4.66242 -3.22967 -54.04197 1.000 20.48612 315 GLU A CA 1
ATOM 2477 C C . GLU A 1 315 ? -3.75998 -4.38288 -53.62925 1.000 24.47099 315 GLU A C 1
ATOM 2478 O O . GLU A 1 315 ? -2.56981 -4.17263 -53.37356 1.000 22.33781 315 GLU A O 1
ATOM 2484 N N . VAL A 1 316 ? -4.29555 -5.59319 -53.52905 1.000 20.30858 316 VAL A N 1
ATOM 2485 C CA . VAL A 1 316 ? -3.52767 -6.72574 -53.02892 1.000 18.48521 316 VAL A CA 1
ATOM 2486 C C . VAL A 1 316 ? -3.02281 -7.61171 -54.16018 1.000 20.83395 316 VAL A C 1
ATOM 2487 O O . VAL A 1 316 ? -1.90996 -8.13192 -54.09045 1.000 21.40697 316 VAL A O 1
ATOM 2491 N N . PHE A 1 317 ? -3.81779 -7.80467 -55.21416 1.000 18.41979 317 PHE A N 1
ATOM 2492 C CA . PHE A 1 317 ? -3.43724 -8.72050 -56.28293 1.000 21.59512 317 PHE A CA 1
ATOM 2493 C C . PHE A 1 317 ? -3.27062 -8.02418 -57.62752 1.000 24.29940 317 PHE A C 1
ATOM 2494 O O . PHE A 1 317 ? -3.08947 -8.70710 -58.63864 1.000 24.15660 317 PHE A O 1
ATOM 2502 N N . ASN A 1 318 ? -3.35200 -6.69082 -57.66017 1.000 21.21366 318 ASN A N 1
ATOM 2503 C CA . ASN A 1 318 ? -3.16792 -5.87834 -58.87308 1.000 22.29870 318 ASN A CA 1
ATOM 2504 C C . ASN A 1 318 ? -4.11941 -6.27050 -60.00399 1.000 28.58124 318 ASN A C 1
ATOM 2505 O O . ASN A 1 318 ? -3.75162 -6.25818 -61.18198 1.000 25.97858 318 ASN A O 1
ATOM 2510 N N . THR A 1 319 ? -5.36898 -6.58619 -59.66693 1.000 22.05934 319 THR A N 1
ATOM 2511 C CA . THR A 1 319 ? -6.36301 -6.77284 -60.71608 1.000 21.72252 319 THR A CA 1
ATOM 2512 C C . THR A 1 319 ? -7.72186 -6.29314 -60.22526 1.000 25.40619 319 THR A C 1
ATOM 2513 O O . THR A 1 319 ? -8.10046 -6.55168 -59.08239 1.000 19.36978 319 THR A O 1
ATOM 2517 N N . VAL A 1 320 ? -8.44830 -5.57352 -61.08907 1.000 24.76050 320 VAL A N 1
ATOM 2518 C CA . VAL A 1 320 ? -9.81609 -5.19927 -60.73470 1.000 23.58829 320 VAL A CA 1
ATOM 2519 C C . VAL A 1 320 ? -10.81161 -6.29382 -61.07518 1.000 25.74729 320 VAL A C 1
ATOM 2520 O O . VAL A 1 320 ? -11.97914 -6.19409 -60.68503 1.000 31.35530 320 VAL A O 1
ATOM 2524 N N . ASN A 1 321 ? -10.37605 -7.35041 -61.76082 1.000 23.78783 321 ASN A N 1
ATOM 2525 C CA . ASN A 1 321 ? -11.25162 -8.45260 -62.15032 1.000 27.43592 321 ASN A CA 1
ATOM 2526 C C . ASN A 1 321 ? -11.41983 -9.41203 -60.97348 1.000 27.84156 321 ASN A C 1
ATOM 2527 O O . ASN A 1 321 ? -10.46462 -10.08897 -60.57550 1.000 24.42907 321 ASN A O 1
ATOM 2532 N N . ILE A 1 322 ? -12.64377 -9.50868 -60.44517 1.000 18.90164 322 ILE A N 1
ATOM 2533 C CA . ILE A 1 322 ? -12.85889 -10.25833 -59.21306 1.000 23.66315 322 ILE A CA 1
ATOM 2534 C C . ILE A 1 322 ? -12.59713 -11.74930 -59.42771 1.000 22.47366 322 ILE A C 1
ATOM 2535 O O . ILE A 1 322 ? -11.93694 -12.40147 -58.61048 1.000 21.91671 322 ILE A O 1
ATOM 2540 N N . ASP A 1 323 ? -13.08388 -12.30676 -60.53375 1.000 23.28825 323 ASP A N 1
ATOM 2541 C CA . ASP A 1 323 ? -12.86903 -13.72837 -60.79577 1.000 24.84361 323 ASP A CA 1
ATOM 2542 C C . ASP A 1 323 ? -11.38855 -14.03956 -60.96854 1.000 22.93197 323 ASP A C 1
ATOM 2543 O O . ASP A 1 323 ? -10.89251 -15.04791 -60.45640 1.000 22.27617 323 ASP A O 1
ATOM 2548 N N . GLU A 1 324 ? -10.66981 -13.18887 -61.69862 1.000 19.72255 324 GLU A N 1
ATOM 2549 C CA . GLU A 1 324 ? -9.23555 -13.37654 -61.83659 1.000 21.47091 324 GLU A CA 1
ATOM 2550 C C . GLU A 1 324 ? -8.52642 -13.21381 -60.49985 1.000 20.16085 324 GLU A C 1
ATOM 2551 O O . GLU A 1 324 ? -7.58991 -13.96137 -60.19761 1.000 18.07169 324 GLU A O 1
ATOM 2554 N N . GLY A 1 325 ? -8.96023 -12.24928 -59.68725 1.000 17.74317 325 GLY A N 1
ATOM 2555 C CA . GLY A 1 325 ? -8.34071 -12.06867 -58.38706 1.000 17.95671 325 GLY A CA 1
ATOM 2556 C C . GLY A 1 325 ? -8.57454 -13.25191 -57.46806 1.000 17.74232 325 GLY A C 1
ATOM 2557 O O . GLY A 1 325 ? -7.68469 -13.64711 -56.70921 1.000 14.70293 325 GLY A O 1
ATOM 2558 N N . ILE A 1 326 ? -9.78704 -13.81517 -57.49554 1.000 17.02401 326 ILE A N 1
ATOM 2559 C CA . ILE A 1 326 ? -10.05909 -14.99182 -56.67510 1.000 16.56723 326 ILE A CA 1
ATOM 2560 C C . ILE A 1 326 ? -9.16767 -16.14747 -57.11223 1.000 14.96603 326 ILE A C 1
ATOM 2561 O O . ILE A 1 326 ? -8.62850 -16.88527 -56.27732 1.000 17.51847 326 ILE A O 1
ATOM 2566 N N . ASN A 1 327 ? -8.96898 -16.30866 -58.42010 1.000 17.47381 327 ASN A N 1
ATOM 2567 C CA . ASN A 1 327 ? -8.05999 -17.35998 -58.88380 1.000 19.12673 327 ASN A CA 1
ATOM 2568 C C . ASN A 1 327 ? -6.62673 -17.12064 -58.40521 1.000 21.27194 327 ASN A C 1
ATOM 2569 O O . ASN A 1 327 ? -5.92155 -18.07159 -58.05326 1.000 19.22469 327 ASN A O 1
ATOM 2574 N N . LYS A 1 328 ? -6.17883 -15.85552 -58.38991 1.000 14.84840 328 LYS A N 1
ATOM 2575 C CA . LYS A 1 328 ? -4.84747 -15.53246 -57.87043 1.000 17.61632 328 LYS A CA 1
ATOM 2576 C C . LYS A 1 328 ? -4.73469 -15.86056 -56.38706 1.000 14.76217 328 LYS A C 1
ATOM 2577 O O . LYS A 1 328 ? -3.68537 -16.32482 -55.92186 1.000 14.48767 328 LYS A O 1
ATOM 2583 N N . LEU A 1 329 ? -5.79189 -15.59400 -55.62179 1.000 15.30846 329 LEU A N 1
ATOM 2584 C CA . LEU A 1 329 ? -5.78535 -15.94784 -54.20671 1.000 14.33333 329 LEU A CA 1
ATOM 2585 C C . LEU A 1 329 ? -5.66966 -17.46009 -54.03340 1.000 15.28763 329 LEU A C 1
ATOM 2586 O O . LEU A 1 329 ? -4.90350 -17.94661 -53.19485 1.000 13.29912 329 LEU A O 1
ATOM 2591 N N . GLU A 1 330 ? -6.42281 -18.21965 -54.82988 1.000 16.58602 330 GLU A N 1
ATOM 2592 C CA . GLU A 1 330 ? -6.34416 -19.67819 -54.76632 1.000 17.14626 330 GLU A CA 1
ATOM 2593 C C . GLU A 1 330 ? -4.95990 -20.17057 -55.17923 1.000 17.08381 330 GLU A C 1
ATOM 2594 O O . GLU A 1 330 ? -4.39513 -21.07831 -54.55295 1.000 16.69201 330 GLU A O 1
ATOM 2600 N N . GLU A 1 331 ? -4.40236 -19.57988 -56.23316 1.000 15.79798 331 GLU A N 1
ATOM 2601 C CA . GLU A 1 331 ? -3.02993 -19.88746 -56.63447 1.000 20.04303 331 GLU A CA 1
ATOM 2602 C C . GLU A 1 331 ? -2.04867 -19.61096 -55.50863 1.000 17.17391 331 GLU A C 1
ATOM 2603 O O . GLU A 1 331 ? -1.08718 -20.36159 -55.31840 1.000 17.63824 331 GLU A O 1
ATOM 2609 N N . PHE A 1 332 ? -2.24536 -18.50855 -54.77948 1.000 14.13215 332 PHE A N 1
ATOM 2610 C CA . PHE A 1 332 ? -1.37678 -18.22010 -53.64147 1.000 14.17454 332 PHE A CA 1
ATOM 2611 C C . PHE A 1 332 ? -1.41017 -19.35929 -52.62777 1.000 17.25249 332 PHE A C 1
ATOM 2612 O O . PHE A 1 332 ? -0.36023 -19.83181 -52.16867 1.000 15.73960 332 PHE A O 1
ATOM 2620 N N . PHE A 1 333 ? -2.61438 -19.80396 -52.24783 1.000 14.47484 333 PHE A N 1
ATOM 2621 C CA . PHE A 1 333 ? -2.70840 -20.91045 -51.29763 1.000 19.39802 333 PHE A CA 1
ATOM 2622 C C . PHE A 1 333 ? -1.99106 -22.14491 -51.81910 1.000 17.56577 333 PHE A C 1
ATOM 2623 O O . PHE A 1 333 ? -1.25739 -22.80276 -51.07309 1.000 18.36802 333 PHE A O 1
ATOM 2631 N N . LYS A 1 334 ? -2.18607 -22.46589 -53.10313 1.000 18.49543 334 LYS A N 1
ATOM 2632 C CA . LYS A 1 334 ? -1.51956 -23.62636 -53.69027 1.000 20.82817 334 LYS A CA 1
ATOM 2633 C C . LYS A 1 334 ? -0.00429 -23.50647 -53.58994 1.000 22.56150 334 LYS A C 1
ATOM 2634 O O . LYS A 1 334 ? 0.68769 -24.50410 -53.35770 1.000 21.07932 334 LYS A O 1
ATOM 2640 N N . SER A 1 335 ? 0.52826 -22.29391 -53.77717 1.000 19.49186 335 SER A N 1
ATOM 2641 C CA . SER A 1 335 ? 1.96829 -22.06222 -53.69127 1.000 20.72801 335 SER A CA 1
ATOM 2642 C C . SER A 1 335 ? 2.51001 -22.30574 -52.28830 1.000 21.16801 335 SER A C 1
ATOM 2643 O O . SER A 1 335 ? 3.72528 -22.46381 -52.12371 1.000 23.69930 335 SER A O 1
ATOM 2646 N N . LEU A 1 336 ? 1.65126 -22.32529 -51.27326 1.000 16.85208 336 LEU A N 1
ATOM 2647 C CA . LEU A 1 336 ? 2.06838 -22.73223 -49.93934 1.000 19.49874 336 LEU A CA 1
ATOM 2648 C C . LEU A 1 336 ? 2.01930 -24.24229 -49.74395 1.000 19.98656 336 LEU A C 1
ATOM 2649 O O . LEU A 1 336 ? 2.33054 -24.70711 -48.64500 1.000 18.86601 336 LEU A O 1
ATOM 2654 N N . GLY A 1 337 ? 1.63089 -24.99725 -50.77115 1.000 21.16760 337 GLY A N 1
ATOM 2655 C CA . GLY A 1 337 ? 1.45270 -26.43591 -50.67210 1.000 25.75500 337 GLY A CA 1
ATOM 2656 C C . GLY A 1 337 ? 0.07950 -26.90302 -50.23166 1.000 22.24418 337 GLY A C 1
ATOM 2657 O O . GLY A 1 337 ? -0.07176 -28.07270 -49.86799 1.000 22.84893 337 GLY A O 1
ATOM 2658 N N . ILE A 1 338 ? -0.93514 -26.04501 -50.26915 1.000 20.36723 338 ILE A N 1
ATOM 2659 C CA . ILE A 1 338 ? -2.25858 -26.37772 -49.74362 1.000 20.03597 338 ILE A CA 1
ATOM 2660 C C . ILE A 1 338 ? -3.17387 -26.81821 -50.88124 1.000 24.71424 338 ILE A C 1
ATOM 2661 O O . ILE A 1 338 ? -3.33166 -26.10028 -51.87694 1.000 23.33152 338 ILE A O 1
ATOM 2666 N N . ASN A 1 339 ? -3.79309 -27.99516 -50.73807 1.000 25.24608 339 ASN A N 1
ATOM 2667 C CA . ASN A 1 339 ? -4.85284 -28.39821 -51.66335 1.000 27.33473 339 ASN A CA 1
ATOM 2668 C C . ASN A 1 339 ? -6.15248 -27.70566 -51.27285 1.000 29.23357 339 ASN A C 1
ATOM 2669 O O . ASN A 1 339 ? -6.44658 -27.53653 -50.08382 1.000 25.19547 339 ASN A O 1
ATOM 2674 N N . LEU A 1 340 ? -6.94684 -27.33298 -52.27387 1.000 28.82271 340 LEU A N 1
ATOM 2675 C CA . LEU A 1 340 ? -8.00564 -26.35655 -52.06074 1.000 28.47801 340 LEU A CA 1
ATOM 2676 C C . LEU A 1 340 ? -9.42643 -26.90539 -52.11627 1.000 29.18098 340 LEU A C 1
ATOM 2677 O O . LEU A 1 340 ? -10.36426 -26.11159 -52.00035 1.000 28.49611 340 LEU A O 1
ATOM 2682 N N . LYS A 1 341 ? -9.62357 -28.21850 -52.27423 1.000 23.29168 341 LYS A N 1
ATOM 2683 C CA . LYS A 1 341 ? -10.95433 -28.82475 -52.24049 1.000 25.15188 341 LYS A CA 1
ATOM 2684 C C . LYS A 1 341 ? -11.09888 -29.71557 -51.00899 1.000 27.03666 341 LYS A C 1
ATOM 2685 O O . LYS A 1 341 ? -10.17282 -30.44656 -50.64805 1.000 23.26255 341 LYS A O 1
ATOM 2691 N N . LEU A 1 342 ? -12.26924 -29.65653 -50.36867 1.000 23.17256 342 LEU A N 1
ATOM 2692 C CA . LEU A 1 342 ? -12.52979 -30.52263 -49.22305 1.000 24.20036 342 LEU A CA 1
ATOM 2693 C C . LEU A 1 342 ? -12.35213 -31.99212 -49.59043 1.000 26.35390 342 LEU A C 1
ATOM 2694 O O . LEU A 1 342 ? -11.83869 -32.78192 -48.79121 1.000 25.47603 342 LEU A O 1
ATOM 2699 N N . SER A 1 343 ? -12.76806 -32.37852 -50.79721 1.000 25.82247 343 SER A N 1
ATOM 2700 C CA . SER A 1 343 ? -12.61628 -33.76582 -51.22165 1.000 27.04452 343 SER A CA 1
ATOM 2701 C C . SER A 1 343 ? -11.15544 -34.17782 -51.34339 1.000 33.19001 343 SER A C 1
ATOM 2702 O O . SER A 1 343 ? -10.86404 -35.37805 -51.31104 1.000 29.19966 343 SER A O 1
ATOM 2705 N N . ASP A 1 344 ? -10.22721 -33.21771 -51.46497 1.000 27.73728 344 ASP A N 1
ATOM 2706 C CA . ASP A 1 344 ? -8.80816 -33.56492 -51.44938 1.000 34.43173 344 ASP A CA 1
ATOM 2707 C C . ASP A 1 344 ? -8.38640 -34.16798 -50.12116 1.000 31.56342 344 ASP A C 1
ATOM 2708 O O . ASP A 1 344 ? -7.29636 -34.73828 -50.03038 1.000 33.83920 344 ASP A O 1
ATOM 2713 N N . TYR A 1 345 ? -9.21103 -34.02410 -49.08749 1.000 33.42346 345 TYR A N 1
ATOM 2714 C CA . TYR A 1 345 ? -8.89950 -34.48120 -47.74157 1.000 29.75738 345 TYR A CA 1
ATOM 2715 C C . TYR A 1 345 ? -9.82694 -35.60298 -47.29336 1.000 29.32109 345 TYR A C 1
ATOM 2716 O O . TYR A 1 345 ? -9.90895 -35.89356 -46.09846 1.000 32.89433 345 TYR A O 1
ATOM 2725 N N . GLY A 1 346 ? -10.53559 -36.23058 -48.22754 1.000 29.69693 346 GLY A N 1
ATOM 2726 C CA . GLY A 1 346 ? -11.51170 -37.24341 -47.88265 1.000 30.25135 346 GLY A CA 1
ATOM 2727 C C . GLY A 1 346 ? -12.78585 -36.71193 -47.27856 1.000 32.62335 346 GLY A C 1
ATOM 2728 O O . GLY A 1 346 ? -13.55724 -37.48940 -46.70754 1.000 30.97603 346 GLY A O 1
ATOM 2729 N N . ILE A 1 347 ? -13.02997 -35.41013 -47.37056 1.000 28.10514 347 ILE A N 1
ATOM 2730 C CA . ILE A 1 347 ? -14.25009 -34.81295 -46.84476 1.000 28.56673 347 ILE A CA 1
ATOM 2731 C C . ILE A 1 347 ? -15.29406 -34.84415 -47.95553 1.000 32.73672 347 ILE A C 1
ATOM 2732 O O . ILE A 1 347 ? -15.13437 -34.19569 -48.99405 1.000 28.04997 347 ILE A O 1
ATOM 2737 N N . THR A 1 348 ? -16.35036 -35.62788 -47.75389 1.000 25.60343 348 THR A N 1
ATOM 2738 C CA . THR A 1 348 ? -17.44714 -35.68979 -48.69974 1.000 28.71823 348 THR A CA 1
ATOM 2739 C C . THR A 1 348 ? -18.53623 -34.71678 -48.25822 1.000 25.98304 348 THR A C 1
ATOM 2740 O O . THR A 1 348 ? -18.39262 -33.99008 -47.27189 1.000 22.84835 348 THR A O 1
ATOM 2744 N N . GLU A 1 349 ? -19.64614 -34.70680 -48.99354 1.000 24.57968 349 GLU A N 1
ATOM 2745 C CA . GLU A 1 349 ? -20.77366 -33.86640 -48.62154 1.000 24.75115 349 GLU A CA 1
ATOM 2746 C C . GLU A 1 349 ? -21.61686 -34.46842 -47.51011 1.000 22.74689 349 GLU A C 1
ATOM 2747 O O . GLU A 1 349 ? -22.63157 -33.87023 -47.14913 1.000 21.04744 349 GLU A O 1
ATOM 2753 N N . GLU A 1 350 ? -21.19831 -35.60077 -46.93389 1.000 24.57322 350 GLU A N 1
ATOM 2754 C CA . GLU A 1 350 ? -22.04132 -36.33956 -45.99000 1.000 26.71992 350 GLU A CA 1
ATOM 2755 C C . GLU A 1 350 ? -22.56231 -35.46110 -44.85337 1.000 28.59188 350 GLU A C 1
ATOM 2756 O O . GLU A 1 350 ? -23.75527 -35.49381 -44.52468 1.000 27.74417 350 GLU A O 1
ATOM 2762 N N . TYR A 1 351 ? -21.69149 -34.66469 -44.23391 1.000 21.36812 351 TYR A N 1
ATOM 2763 C CA . TYR A 1 351 ? -22.08683 -33.90722 -43.05548 1.000 22.25881 351 TYR A CA 1
ATOM 2764 C C . TYR A 1 351 ? -22.29998 -32.41650 -43.32425 1.000 23.74961 351 TYR A C 1
ATOM 2765 O O . TYR A 1 351 ? -22.34153 -31.63309 -42.37005 1.000 23.62944 351 TYR A O 1
ATOM 2774 N N . PHE A 1 352 ? -22.47717 -32.00932 -44.58550 1.000 23.02819 352 PHE A N 1
ATOM 2775 C CA . PHE A 1 352 ? -22.60757 -30.57780 -44.87260 1.000 21.24910 352 PHE A CA 1
ATOM 2776 C C . PHE A 1 352 ? -23.79912 -29.97278 -44.13725 1.000 22.36234 352 PHE A C 1
ATOM 2777 O O . PHE A 1 352 ? -23.67374 -28.92522 -43.49124 1.000 20.57504 352 PHE A O 1
ATOM 2785 N N . SER A 1 353 ? -24.97422 -30.61315 -44.21316 1.000 21.43359 353 SER A N 1
ATOM 2786 C CA . SER A 1 353 ? -26.13330 -30.00249 -43.56646 1.000 19.90604 353 SER A CA 1
ATOM 2787 C C . SER A 1 353 ? -25.97512 -29.99509 -42.04691 1.000 22.78633 353 SER A C 1
ATOM 2788 O O . SER A 1 353 ? -26.38162 -29.03400 -41.38271 1.000 22.79660 353 SER A O 1
ATOM 2791 N N . LEU A 1 354 ? -25.34316 -31.02616 -41.48678 1.000 22.13026 354 LEU A N 1
ATOM 2792 C CA . LEU A 1 354 ? -25.09469 -31.05239 -40.04764 1.000 22.67492 354 LEU A CA 1
ATOM 2793 C C . LEU A 1 354 ? -24.15925 -29.92315 -39.63925 1.000 24.09703 354 LEU A C 1
ATOM 2794 O O . LEU A 1 354 ? -24.38645 -29.23844 -38.63385 1.000 24.51580 354 LEU A O 1
ATOM 2799 N N . MET A 1 355 ? -23.09082 -29.71642 -40.41112 1.000 22.76580 355 MET A N 1
ATOM 2800 C CA . MET A 1 355 ? -22.15993 -28.64580 -40.08205 1.000 22.52868 355 MET A CA 1
ATOM 2801 C C . MET A 1 355 ? -22.82499 -27.28082 -40.18012 1.000 19.50774 355 MET A C 1
ATOM 2802 O O . MET A 1 355 ? -22.56539 -26.40027 -39.35456 1.000 21.61061 355 MET A O 1
ATOM 2807 N N . ALA A 1 356 ? -23.69113 -27.08576 -41.17837 1.000 18.74167 356 ALA A N 1
ATOM 2808 C CA . ALA A 1 356 ? -24.44747 -25.83752 -41.27306 1.000 18.08797 356 ALA A CA 1
ATOM 2809 C C . ALA A 1 356 ? -25.36325 -25.65439 -40.07175 1.000 21.73817 356 ALA A C 1
ATOM 2810 O O . ALA A 1 356 ? -25.45762 -24.55339 -39.51254 1.000 17.86566 356 ALA A O 1
ATOM 2812 N N . GLU A 1 357 ? -26.06191 -26.72218 -39.67245 1.000 22.82561 357 GLU A N 1
ATOM 2813 C CA . GLU A 1 357 ? -26.94440 -26.64801 -38.50908 1.000 21.77468 357 GLU A CA 1
ATOM 2814 C C . GLU A 1 357 ? -26.16092 -26.29470 -37.25231 1.000 23.49421 357 GLU A C 1
ATOM 2815 O O . GLU A 1 357 ? -26.57324 -25.42986 -36.47119 1.000 26.14896 357 GLU A O 1
ATOM 2821 N N . LYS A 1 358 ? -25.01692 -26.94778 -37.04775 1.000 21.90439 358 LYS A N 1
ATOM 2822 C CA . LYS A 1 358 ? -24.21846 -26.67629 -35.85488 1.000 23.83147 358 LYS A CA 1
ATOM 2823 C C . LYS A 1 358 ? -23.62055 -25.27565 -35.89688 1.000 27.39774 358 LYS A C 1
ATOM 2824 O O . LYS A 1 358 ? -23.56975 -24.58810 -34.86985 1.000 26.53720 358 LYS A O 1
ATOM 2830 N N . ALA A 1 359 ? -23.15875 -24.83885 -37.07710 1.000 23.24273 359 ALA A N 1
ATOM 2831 C CA . ALA A 1 359 ? -22.61440 -23.49124 -37.21026 1.000 24.50893 359 ALA A CA 1
ATOM 2832 C C . ALA A 1 359 ? -23.63664 -22.44282 -36.80496 1.000 25.45009 359 ALA A C 1
ATOM 2833 O O . ALA A 1 359 ? -23.29366 -21.43473 -36.17128 1.000 26.58332 359 ALA A O 1
ATOM 2835 N N . LEU A 1 360 ? -24.90088 -22.65699 -37.17644 1.000 22.05448 360 LEU A N 1
ATOM 2836 C CA . LEU A 1 360 ? -25.94527 -21.68288 -36.89809 1.000 25.47790 360 LEU A CA 1
ATOM 2837 C C . LEU A 1 360 ? -26.36628 -21.69237 -35.43259 1.000 32.19256 360 LEU A C 1
ATOM 2838 O O . LEU A 1 360 ? -26.73339 -20.64202 -34.89624 1.000 26.59604 360 LEU A O 1
ATOM 2843 N N . GLY A 1 361 ? -26.32579 -22.85511 -34.78220 1.000 31.63318 361 GLY A N 1
ATOM 2844 C CA . GLY A 1 361 ? -26.83170 -22.95743 -33.41874 1.000 34.89842 361 GLY A CA 1
ATOM 2845 C C . GLY A 1 361 ? -28.30523 -22.60664 -33.35615 1.000 35.64648 361 GLY A C 1
ATOM 2846 O O . GLY A 1 361 ? -29.13276 -23.15655 -34.09083 1.000 37.09646 361 GLY A O 1
ATOM 2847 N N . ASN A 1 362 ? -28.63986 -21.65683 -32.48499 1.000 41.74813 362 ASN A N 1
ATOM 2848 C CA . ASN A 1 362 ? -30.01590 -21.22698 -32.27941 1.000 40.20937 362 ASN A CA 1
ATOM 2849 C C . ASN A 1 362 ? -30.43307 -20.07646 -33.18819 1.000 43.58191 362 ASN A C 1
ATOM 2850 O O . ASN A 1 362 ? -31.58585 -19.63512 -33.11206 1.000 45.79161 362 ASN A O 1
ATOM 2855 N N . SER A 1 363 ? -29.53902 -19.57630 -34.03623 1.000 35.50493 363 SER A N 1
ATOM 2856 C CA . SER A 1 363 ? -29.87122 -18.45878 -34.90438 1.000 34.11067 363 SER A CA 1
ATOM 2857 C C . SER A 1 363 ? -30.36922 -18.96054 -36.25159 1.000 30.91459 363 SER A C 1
ATOM 2858 O O . SER A 1 363 ? -30.10435 -20.09586 -36.65980 1.000 32.29746 363 SER A O 1
ATOM 2861 N N . GLU A 1 364 ? -31.08840 -18.08926 -36.95447 1.000 26.59045 364 GLU A N 1
ATOM 2862 C CA . GLU A 1 364 ? -31.49223 -18.41265 -38.31356 1.000 32.47525 364 GLU A CA 1
ATOM 2863 C C . GLU A 1 364 ? -30.42832 -18.06412 -39.35068 1.000 29.14229 364 GLU A C 1
ATOM 2864 O O . GLU A 1 364 ? -30.40527 -18.68081 -40.42385 1.000 25.15845 364 GLU A O 1
ATOM 2870 N N . THR A 1 365 ? -29.55228 -17.10371 -39.06203 1.000 27.04675 365 THR A N 1
ATOM 2871 C CA . THR A 1 365 ? -28.46450 -16.76201 -39.97255 1.000 25.03910 365 THR A CA 1
ATOM 2872 C C . THR A 1 365 ? -27.17147 -16.63121 -39.18412 1.000 25.21435 365 THR A C 1
ATOM 2873 O O . THR A 1 365 ? -27.17435 -16.50225 -37.95795 1.000 24.58485 365 THR A O 1
ATOM 2877 N N . LEU A 1 366 ? -26.05376 -16.65833 -39.89847 1.000 21.12276 366 LEU A N 1
ATOM 2878 C CA . LEU A 1 366 ? -24.79742 -16.23260 -39.30750 1.000 23.83488 366 LEU A CA 1
ATOM 2879 C C . LEU A 1 366 ? -24.08260 -15.31335 -40.28366 1.000 22.48185 366 LEU A C 1
ATOM 2880 O O . LEU A 1 366 ? -24.26499 -15.41026 -41.50108 1.000 20.21891 366 LEU A O 1
ATOM 2885 N N . GLY A 1 367 ? -23.27490 -14.42085 -39.73745 1.000 20.54021 367 GLY A N 1
ATOM 2886 C CA . GLY A 1 367 ? -22.48043 -13.51490 -40.53398 1.000 22.55750 367 GLY A CA 1
ATOM 2887 C C . GLY A 1 367 ? -23.03120 -12.10020 -40.48666 1.000 29.44383 367 GLY A C 1
ATOM 2888 O O . GLY A 1 367 ? -24.19509 -11.85797 -40.14779 1.000 24.13654 367 GLY A O 1
ATOM 2889 N N . ARG A 1 368 ? -22.16444 -11.15487 -40.84107 1.000 25.74496 368 ARG A N 1
ATOM 2890 C CA . ARG A 1 368 ? -22.47740 -9.73102 -40.79678 1.000 28.83529 368 ARG A CA 1
ATOM 2891 C C . ARG A 1 368 ? -22.38571 -9.08168 -42.16490 1.000 24.95069 368 ARG A C 1
ATOM 2892 O O . ARG A 1 368 ? -23.29883 -8.33949 -42.55072 1.000 24.83175 368 ARG A O 1
ATOM 2900 N N . PHE A 1 369 ? -21.27695 -9.30201 -42.88964 1.000 21.14710 369 PHE A N 1
ATOM 2901 C CA . PHE A 1 369 ? -21.15169 -8.81326 -44.26395 1.000 20.73123 369 PHE A CA 1
ATOM 2902 C C . PHE A 1 369 ? -22.30722 -9.31273 -45.11703 1.000 21.92964 369 PHE A C 1
ATOM 2903 O O . PHE A 1 369 ? -22.94625 -8.54500 -45.84882 1.000 21.17329 369 PHE A O 1
ATOM 2911 N N . MET A 1 370 ? -22.57904 -10.60902 -45.04448 1.000 21.76507 370 MET A N 1
ATOM 2912 C CA . MET A 1 370 ? -23.79185 -11.19166 -45.60458 1.000 19.99759 370 MET A CA 1
ATOM 2913 C C . MET A 1 370 ? -24.37385 -12.12566 -44.56014 1.000 21.18166 370 MET A C 1
ATOM 2914 O O . MET A 1 370 ? -23.64755 -12.93860 -43.98105 1.000 19.79631 370 MET A O 1
ATOM 2919 N N . GLN A 1 371 ? -25.67216 -12.01337 -44.30793 1.000 19.03036 371 GLN A N 1
ATOM 2920 C CA . GLN A 1 371 ? -26.31330 -12.92964 -43.37643 1.000 23.57814 371 GLN A CA 1
ATOM 2921 C C . GLN A 1 371 ? -26.64040 -14.21579 -44.12235 1.000 19.50613 371 GLN A C 1
ATOM 2922 O O . GLN A 1 371 ? -27.34073 -14.19922 -45.13925 1.000 26.24218 371 GLN A O 1
ATOM 2928 N N . LEU A 1 372 ? -26.10138 -15.31948 -43.64324 1.000 18.65015 372 LEU A N 1
ATOM 2929 C CA . LEU A 1 372 ? -26.16045 -16.59706 -44.33704 1.000 18.45544 372 LEU A CA 1
ATOM 2930 C C . LEU A 1 372 ? -27.09865 -17.52263 -43.58275 1.000 19.35654 372 LEU A C 1
ATOM 2931 O O . LEU A 1 372 ? -26.88132 -17.77006 -42.39462 1.000 18.96993 372 LEU A O 1
ATOM 2936 N N . ASN A 1 373 ? -28.11088 -18.05762 -44.27075 1.000 18.93501 373 ASN A N 1
ATOM 2937 C CA . ASN A 1 373 ? -28.95090 -19.07854 -43.65915 1.000 22.26615 373 ASN A CA 1
ATOM 2938 C C . ASN A 1 373 ? -28.35856 -20.46517 -43.91298 1.000 20.07941 373 ASN A C 1
ATOM 2939 O O . ASN A 1 373 ? -27.27165 -20.61381 -44.47919 1.000 20.32093 373 ASN A O 1
ATOM 2944 N N . LYS A 1 374 ? -29.08646 -21.49617 -43.47869 1.000 19.77837 374 LYS A N 1
ATOM 2945 C CA . LYS A 1 374 ? -28.58990 -22.86738 -43.56790 1.000 19.63499 374 LYS A CA 1
ATOM 2946 C C . LYS A 1 374 ? -28.24671 -23.26403 -45.00080 1.000 17.76169 374 LYS A C 1
ATOM 2947 O O . LYS A 1 374 ? -27.18035 -23.82965 -45.25140 1.000 15.51348 374 LYS A O 1
ATOM 2953 N N . GLN A 1 375 ? -29.14270 -22.99809 -45.96366 1.000 17.80943 375 GLN A N 1
ATOM 2954 C CA . GLN A 1 375 ? -28.83240 -23.39324 -47.33544 1.000 18.07067 375 GLN A CA 1
ATOM 2955 C C . GLN A 1 375 ? -27.68404 -22.57093 -47.91898 1.000 16.52756 375 GLN A C 1
ATOM 2956 O O . GLN A 1 375 ? -26.90868 -23.09774 -48.72302 1.000 15.28611 375 GLN A O 1
ATOM 2962 N N . ASP A 1 376 ? -27.56996 -21.29031 -47.54871 1.000 15.18560 376 ASP A N 1
ATOM 2963 C CA . ASP A 1 376 ? -26.40469 -20.49470 -47.95649 1.000 16.50218 376 ASP A CA 1
ATOM 2964 C C . ASP A 1 376 ? -25.10822 -21.16664 -47.52554 1.000 14.38168 376 ASP A C 1
ATOM 2965 O O . ASP A 1 376 ? -24.13905 -21.22919 -48.29142 1.000 15.31521 376 ASP A O 1
ATOM 2970 N N . ILE A 1 377 ? -25.05793 -21.62504 -46.26931 1.000 16.52392 377 ILE A N 1
ATOM 2971 C CA . ILE A 1 377 ? -23.86036 -22.28476 -45.75277 1.000 16.30424 377 ILE A CA 1
ATOM 2972 C C . ILE A 1 377 ? -23.58526 -23.57048 -46.51942 1.000 16.35847 377 ILE A C 1
ATOM 2973 O O . ILE A 1 377 ? -22.43785 -23.85933 -46.87899 1.000 14.62523 377 ILE A O 1
ATOM 2978 N N . ILE A 1 378 ? -24.63053 -24.36485 -46.78160 1.000 15.26405 378 ILE A N 1
ATOM 2979 C CA . ILE A 1 378 ? -24.46558 -25.57073 -47.58968 1.000 14.92255 378 ILE A CA 1
ATOM 2980 C C . ILE A 1 378 ? -23.96369 -25.22044 -48.99289 1.000 16.08602 378 ILE A C 1
ATOM 2981 O O . ILE A 1 378 ? -23.12695 -25.93599 -49.56126 1.000 14.41184 378 ILE A O 1
ATOM 2986 N N . ASN A 1 379 ? -24.45508 -24.11514 -49.57857 1.000 14.01562 379 ASN A N 1
ATOM 2987 C CA . ASN A 1 379 ? -23.93879 -23.71234 -50.89481 1.000 15.59302 379 ASN A CA 1
ATOM 2988 C C . ASN A 1 379 ? -22.44967 -23.37620 -50.82709 1.000 14.27516 379 ASN A C 1
ATOM 2989 O O . ASN A 1 379 ? -21.68615 -23.70136 -51.74435 1.000 14.20805 379 ASN A O 1
ATOM 2994 N N . ILE A 1 380 ? -22.02857 -22.69090 -49.76613 1.000 12.65862 380 ILE A N 1
ATOM 2995 C CA . ILE A 1 380 ? -20.61189 -22.35236 -49.61709 1.000 12.70475 380 ILE A CA 1
ATOM 2996 C C . ILE A 1 380 ? -19.76664 -23.61730 -49.47362 1.000 12.82422 380 ILE A C 1
ATOM 2997 O O . ILE A 1 380 ? -18.67618 -23.72539 -50.04668 1.000 13.54041 380 ILE A O 1
ATOM 3002 N N . LEU A 1 381 ? -20.24918 -24.59158 -48.70252 1.000 12.96840 381 LEU A N 1
ATOM 3003 C CA . LEU A 1 381 ? -19.53072 -25.85693 -48.59315 1.000 14.14418 381 LEU A CA 1
ATOM 3004 C C . LEU A 1 381 ? -19.46668 -26.56831 -49.93950 1.000 14.32513 381 LEU A C 1
ATOM 3005 O O . LEU A 1 381 ? -18.44541 -27.18053 -50.27653 1.000 15.22977 381 LEU A O 1
ATOM 3010 N N . ASN A 1 382 ? -20.54323 -26.48826 -50.72909 1.000 15.06660 382 ASN A N 1
ATOM 3011 C CA . ASN A 1 382 ? -20.52600 -27.05663 -52.07552 1.000 14.34901 382 ASN A CA 1
ATOM 3012 C C . ASN A 1 382 ? -19.53252 -26.33742 -52.98417 1.000 17.59432 382 ASN A C 1
ATOM 3013 O O . ASN A 1 382 ? -18.89027 -26.97513 -53.82055 1.000 16.21688 382 ASN A O 1
ATOM 3018 N N . LEU A 1 383 ? -19.41818 -25.00638 -52.87077 1.000 15.02942 383 LEU A N 1
ATOM 3019 C CA . LEU A 1 383 ? -18.38397 -24.29938 -53.63193 1.000 15.94000 383 LEU A CA 1
ATOM 3020 C C . LEU A 1 383 ? -16.98301 -24.78259 -53.26793 1.000 14.53217 383 LEU A C 1
ATOM 3021 O O . LEU A 1 383 ? -16.06987 -24.71818 -54.10249 1.000 16.74414 383 LEU A O 1
ATOM 3026 N N . ALA A 1 384 ? -16.79008 -25.22975 -52.02882 1.000 14.12946 384 ALA A N 1
ATOM 3027 C CA . ALA A 1 384 ? -15.49363 -25.66022 -51.51876 1.000 17.74965 384 ALA A CA 1
ATOM 3028 C C . ALA A 1 384 ? -15.25860 -27.15741 -51.66287 1.000 22.05248 384 ALA A C 1
ATOM 3029 O O . ALA A 1 384 ? -14.15565 -27.62279 -51.36380 1.000 18.67497 384 ALA A O 1
ATOM 3031 N N . LYS A 1 385 ? -16.25439 -27.91539 -52.10892 1.000 19.10236 385 LYS A N 1
ATOM 3032 C CA . LYS A 1 385 ? -16.13405 -29.36525 -52.14918 1.000 22.96931 385 LYS A CA 1
ATOM 3033 C C . LYS A 1 385 ? -15.09655 -29.79326 -53.18700 1.000 25.23570 385 LYS A C 1
ATOM 3034 O O . LYS A 1 385 ? -14.41044 -30.79128 -52.95338 1.000 34.68120 385 LYS A O 1
#